Protein AF-0000000080208616 (afdb_homodimer)

Organism: Vibrio parahaemolyticus (NCBI:txid670)

pLDDT: mean 88.84, std 10.09, range [37.44, 98.56]

Nearest PDB structures (foldseek):
  7e1v-assembly1_G  TM=5.166E-01  e=1.573E+00  Mycolicibacterium smegmatis MC2 51
  7o3v-assembly1_I  TM=3.988E-01  e=5.580E+00  Escherichia coli
  7e1v-assembly1_G  TM=5.176E-01  e=1.316E+00  Mycolicibacterium smegmatis MC2 51
  7o3v-assembly1_I  TM=3.992E-01  e=5.115E+00  Escherichia coli

Solvent-accessible surface area (backbone atoms only — not comparable to full-atom values): 30603 Å² total; per-residue (Å²): 54,53,65,47,65,59,70,65,39,35,57,70,68,59,19,48,51,48,52,52,48,53,42,52,74,65,67,49,80,88,73,60,77,91,51,48,72,35,72,44,76,42,78,42,97,90,46,78,62,47,76,43,48,37,44,59,31,31,51,31,15,16,54,51,32,24,47,53,70,66,33,52,58,50,28,55,67,37,89,52,68,42,53,57,77,63,46,70,45,70,46,61,64,72,82,64,86,48,73,50,71,49,74,55,92,93,44,72,49,72,28,47,66,36,22,30,34,39,23,54,45,52,51,26,42,49,46,31,56,47,23,50,51,44,24,52,51,17,43,60,66,56,32,63,68,51,24,54,52,22,46,55,49,26,39,50,28,53,52,30,28,56,46,30,53,54,31,30,44,47,46,41,40,61,72,68,34,83,71,42,76,71,44,86,35,46,65,49,54,72,45,88,56,57,66,70,57,29,51,52,30,46,33,56,69,58,20,50,92,42,47,71,60,50,75,69,29,67,28,49,52,45,27,54,51,49,47,51,50,30,48,49,67,54,53,35,80,58,74,56,42,71,38,34,52,68,58,50,45,53,58,63,47,32,42,24,38,30,44,12,38,31,54,31,47,54,24,46,60,49,73,40,78,47,86,34,47,53,39,30,26,29,44,28,48,56,53,66,42,76,52,75,68,129,58,53,65,46,66,59,73,65,39,36,56,69,69,60,20,48,51,48,52,52,49,54,43,52,75,64,68,49,80,88,74,61,78,90,50,49,73,36,73,44,77,43,77,43,96,91,46,78,62,48,75,44,49,36,42,59,29,32,51,31,14,15,55,51,31,26,48,51,70,66,31,51,59,50,29,55,66,36,88,50,68,44,54,57,76,62,45,71,45,70,44,61,64,62,87,63,85,49,74,49,72,48,72,54,92,91,44,72,50,74,29,47,64,34,22,30,35,38,23,55,46,51,51,25,42,50,46,32,55,48,22,50,50,44,24,52,53,15,43,60,66,58,31,63,68,53,23,54,52,22,47,55,49,26,41,50,28,54,52,29,28,56,47,29,53,53,30,30,45,47,47,39,40,63,71,67,36,85,69,41,76,70,42,85,34,44,66,50,53,72,44,90,57,58,66,69,57,28,51,51,28,45,32,55,67,57,21,49,93,43,46,71,61,50,75,66,28,67,29,50,52,44,28,52,52,48,48,50,50,32,48,51,66,52,53,35,81,57,76,57,42,73,39,33,51,67,58,51,44,54,58,64,46,32,41,24,39,30,44,11,39,30,54,30,46,53,25,46,60,49,73,42,78,47,86,33,46,53,39,29,27,30,45,28,48,57,55,65,41,76,49,73,66,130

Sequence (588 aa):
MEADLHKIRVGKDKAEKYVLQVWRYLNLPKIQKKHLYREVKISQQQAEPVTIDLKSEIESVRKNGKAKTLQQMLDLNDRFLSSPISIAIMGDETGINLDLRAKYANYSESVKFPGGIESPEVSFADDITHYREEAYKAILANDFCGLTRAYRSYLQCAVSLVDCFLHKYTFHVNALVPNSSEYTNISTLNSQAPLEDRLDAWITTFAAHKQKEFKSSKYRSKFIELKGKRNEIVHPTYPMYSYSVKEMVKFLNYAPDAIGGLLAQLRSFAETTENIGFIQQMKSEPLIQLKKRAMEADLHKIRVGKDKAEKYVLQVWRYLNLPKIQKKHLYREVKISQQQAEPVTIDLKSEIESVRKNGKAKTLQQMLDLNDRFLSSPISIAIMGDETGINLDL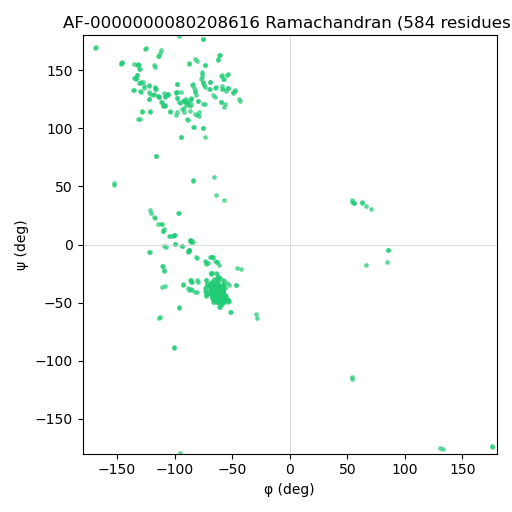RAKYANYSESVKFPGGIESPEVSFADDITHYREEAYKAILANDFCGLTRAYRSYLQCAVSLVDCFLHKYTFHVNALVPNSSEYTNISTLNSQAPLEDRLDAWITTFAAHKQKEFKSSKYRSKFIELKGKRNEIVHPTYPMYSYSVKEMVKFLNYAPDAIGGLLAQLRSFAETTENIGFIQQMKSEPLIQLKKRA

Secondary structure (DSSP, 8-state):
-EEEE-S--S-HHHHHHHHHHHHHHTTPPP--GGGTTSEEEEEETTEEEEEEEHHHHHHHHHHHSS-SHHHHHHHHT-TTTPPPPPEEE-S--SS---EEEEEETTEEEEEESSEEEE-HHHHHHHHHHHHHHHHHHHHHTT-HHHHHHHHHHHHHHHHHHHHHHHHHHHHHHHHHSTTGGGSTTHHHHTTT--HHHHHHHHHHHHHGGGHHHHHT-HHHHHHHHHHHHHHHHHS--SS-EEEEHHHHHHHHTTIIIIIIIHHHHHHHHTT-----HHHHHHHTPPPEEEE---/-EEEE-S--S-HHHHHHHHHHHHHHTTPPP--GGGTTSEEEEEETTEEEEEEEHHHHHHHHHHHSS-SHHHHHHHHT-TTTPPPPPEEE-S---S---EEEEEETTEEEEEESSEEEE-HHHHHHHHHHHHHHHHHHHHHTT-HHHHHHHHHHHHHHHHHHHHHHHHHHHHHHHHHSTTGGGSTTHHHHTTT--HHHHHHHHHHHHHGGGHHHHHT-HHHHHHHHHHHHHHHHHS--SSSEEEEHHHHHHHHTTIIIIIIIHHHHHHHHTT--S--HHHHHHHTPPPEEEE---

Foldseek 3Di:
DDKDWDQWLDDQVVLLVLLQVLCVLLVFDDDDPVCQQDWDWGDDPPDHTDIDGNNQQSVCCGRQLGGDPSQLSSLCPDLQRRWDDKDFDADDPPVDWDKDWDDDQPDIDIDTPRTIDGQLLQVLLVLLLVLLVQLLVCVVVVNPVSNVVSLLSNLVSLLVNLLSSLVSNLVSLVRPPDCSVPQPLSVVSPDPDDPVVNVLSLCCRQQVVCNVVLVVDPLCVLLVVSNVVNCCVVVPPDPDDDDDSVVSLVSSQSQLRNRLVSQLVSCVSSVHHSNRSSSSSSNSGTGMDDDDDD/DDKDWDQWLDDQVVLLVLLQVLCVLLVFPDDDPVCQQDWDWGDDPPDDTDIDGNNQQSVCCGRQLGGDPSQLSSLCPDLQRRWDDKDFDADDPPPDWDKDWDDDQPDIDIDTPRTIDGQLLQVLLVLLLVLLVQLLVCVVVVNPVSNVVSLLSNLVSLLVNLLSSLVSNLVSLVRPPDCSVVQPLSVVSPDPDPPVVNVLSLCCRQQVVCNVVLVVDPLCVLLVVSNVVNCCVVVPPDPDDDDDSVVSLVSSQSQLRNRLVSQLVSCVSSVHHSNRSSSSSSNSGTGMDDDDDD

Structure (mmCIF, N/CA/C/O backbone):
data_AF-0000000080208616-model_v1
#
loop_
_entity.id
_entity.type
_entity.pdbx_description
1 polymer 'Apea-like HEPN domain-containing protein'
#
loop_
_atom_site.group_PDB
_atom_site.id
_atom_site.type_symbol
_atom_site.label_atom_id
_atom_site.label_alt_id
_atom_site.label_comp_id
_atom_site.label_asym_id
_atom_site.label_entity_id
_atom_site.label_seq_id
_atom_site.pdbx_PDB_ins_code
_atom_site.Cartn_x
_atom_site.Cartn_y
_atom_site.Cartn_z
_atom_site.occupancy
_atom_site.B_iso_or_equiv
_atom_site.auth_seq_id
_atom_site.auth_comp_id
_atom_site.auth_asym_id
_atom_site.auth_atom_id
_atom_site.pdbx_PDB_model_num
ATOM 1 N N . MET A 1 1 ? -23.297 1.712 -8.836 1 79 1 MET A N 1
ATOM 2 C CA . MET A 1 1 ? -23.531 2.283 -7.512 1 79 1 MET A CA 1
ATOM 3 C C . MET A 1 1 ? -23.297 3.789 -7.52 1 79 1 MET A C 1
ATOM 5 O O . MET A 1 1 ? -22.375 4.273 -8.18 1 79 1 MET A O 1
ATOM 9 N N . GLU A 1 2 ? -24.234 4.52 -6.887 1 82.44 2 GLU A N 1
ATOM 10 C CA . GLU A 1 2 ? -24.062 5.969 -6.84 1 82.44 2 GLU A CA 1
ATOM 11 C C . GLU A 1 2 ? -23.328 6.402 -5.574 1 82.44 2 GLU A C 1
ATOM 13 O O . GLU A 1 2 ? -23.594 5.883 -4.488 1 82.44 2 GLU A O 1
ATOM 18 N N . ALA A 1 3 ? -22.312 7.055 -5.809 1 88.19 3 ALA A N 1
ATOM 19 C CA . ALA A 1 3 ? -21.547 7.629 -4.703 1 88.19 3 ALA A CA 1
ATOM 20 C C . ALA A 1 3 ? -21.266 9.109 -4.945 1 88.19 3 ALA A C 1
ATOM 22 O O . ALA A 1 3 ? -21.281 9.57 -6.09 1 88.19 3 ALA A O 1
ATOM 23 N N . ASP A 1 4 ? -21.156 9.797 -3.818 1 89.75 4 ASP A N 1
ATOM 24 C CA . ASP A 1 4 ? -20.828 11.219 -3.877 1 89.75 4 ASP A CA 1
ATOM 25 C C . ASP A 1 4 ? -19.609 11.531 -3.004 1 89.75 4 ASP A C 1
ATOM 27 O O . ASP A 1 4 ? -19.453 10.953 -1.923 1 89.75 4 ASP A O 1
ATOM 31 N N . LEU A 1 5 ? -18.766 12.281 -3.574 1 88.81 5 LEU A N 1
ATOM 32 C CA . LEU A 1 5 ? -17.594 12.805 -2.871 1 88.81 5 LEU A CA 1
ATOM 33 C C . LEU A 1 5 ? -17.5 14.32 -3.027 1 88.81 5 LEU A C 1
ATOM 35 O O . LEU A 1 5 ? -17.328 14.82 -4.137 1 88.81 5 LEU A O 1
ATOM 39 N N . HIS A 1 6 ? -17.656 14.969 -1.927 1 85.44 6 HIS A N 1
ATOM 40 C CA . HIS A 1 6 ? -17.656 16.422 -2.006 1 85.44 6 HIS A CA 1
ATOM 41 C C . HIS A 1 6 ? -16.297 16.953 -2.467 1 85.44 6 HIS A C 1
ATOM 43 O O . HIS A 1 6 ? -15.266 16.578 -1.924 1 85.44 6 HIS A O 1
ATOM 49 N N . LYS A 1 7 ? -16.406 17.844 -3.355 1 83.69 7 LYS A N 1
ATOM 50 C CA . LYS A 1 7 ? -15.18 18.422 -3.893 1 83.69 7 LYS A CA 1
ATOM 51 C C . LYS A 1 7 ? -14.609 19.484 -2.949 1 83.69 7 LYS A C 1
ATOM 53 O O . LYS A 1 7 ? -13.391 19.672 -2.871 1 83.69 7 LYS A O 1
ATOM 58 N N . ILE A 1 8 ? -15.516 20.188 -2.227 1 87 8 ILE A N 1
ATOM 59 C CA . ILE A 1 8 ? -15.109 21.203 -1.267 1 87 8 ILE A CA 1
ATOM 60 C C . ILE A 1 8 ? -15.039 20.594 0.132 1 87 8 ILE A C 1
ATOM 62 O O . ILE A 1 8 ? -16.031 20.094 0.648 1 87 8 ILE A O 1
ATOM 66 N N . ARG A 1 9 ? -13.844 20.719 0.672 1 92 9 ARG A N 1
ATOM 67 C CA . ARG A 1 9 ? -13.578 20.109 1.966 1 92 9 ARG A CA 1
ATOM 68 C C . ARG A 1 9 ? -14.008 21.016 3.109 1 92 9 ARG A C 1
ATOM 70 O O . ARG A 1 9 ? -14.484 20.547 4.141 1 92 9 ARG A O 1
ATOM 77 N N . VAL A 1 10 ? -13.727 22.297 2.838 1 93.69 10 VAL A N 1
ATOM 78 C CA . VAL A 1 10 ? -13.906 23.266 3.922 1 93.69 10 VAL A CA 1
ATOM 79 C C . VAL A 1 10 ? -14.75 24.438 3.438 1 93.69 10 VAL A C 1
ATOM 81 O O . VAL A 1 10 ? -14.5 24.984 2.361 1 93.69 10 VAL A O 1
ATOM 84 N N . GLY A 1 11 ? -15.711 24.781 4.172 1 93.56 11 GLY A N 1
ATOM 85 C CA . GLY A 1 11 ? -16.516 25.938 3.84 1 93.56 11 GLY A CA 1
ATOM 86 C C . GLY A 1 11 ? -15.734 27.234 3.793 1 93.56 11 GLY A C 1
ATOM 87 O O . GLY A 1 11 ? -14.656 27.328 4.383 1 93.56 11 GLY A O 1
ATOM 88 N N . LYS A 1 12 ? -16.281 28.234 3.199 1 93.81 12 LYS A N 1
ATOM 89 C CA . LYS A 1 12 ? -15.594 29.5 2.947 1 93.81 12 LYS A CA 1
ATOM 90 C C . LYS A 1 12 ? -15.219 30.188 4.258 1 93.81 12 LYS A C 1
ATOM 92 O O . LYS A 1 12 ? -14.07 30.578 4.453 1 93.81 12 LYS A O 1
ATOM 97 N N . ASP A 1 13 ? -16.078 30.344 5.184 1 93.44 13 ASP A N 1
ATOM 98 C CA . ASP A 1 13 ? -15.844 31.047 6.445 1 93.44 13 ASP A CA 1
ATOM 99 C C . ASP A 1 13 ? -14.758 30.359 7.262 1 93.44 13 ASP A C 1
ATOM 101 O O . ASP A 1 13 ? -13.875 31.031 7.809 1 93.44 13 ASP A O 1
ATOM 105 N N . LYS A 1 14 ? -14.828 29.109 7.281 1 94.19 14 LYS A N 1
ATOM 106 C CA . LYS A 1 14 ? -13.836 28.359 8.031 1 94.19 14 LYS A CA 1
ATOM 107 C C . LYS A 1 14 ? -12.461 28.453 7.379 1 94.19 14 LYS A C 1
ATOM 109 O O . LYS A 1 14 ? -11.438 28.5 8.07 1 94.19 14 LYS A O 1
ATOM 114 N N . ALA A 1 15 ? -12.484 28.422 6.07 1 95.88 15 ALA A N 1
ATOM 115 C CA . ALA A 1 15 ? -11.234 28.547 5.34 1 95.88 15 ALA A CA 1
ATOM 116 C C . ALA A 1 15 ? -10.594 29.922 5.602 1 95.88 15 ALA A C 1
ATOM 118 O O . ALA A 1 15 ? -9.375 30.016 5.793 1 95.88 15 ALA A O 1
ATOM 119 N N . GLU A 1 16 ? -11.43 30.938 5.617 1 94.75 16 GLU A N 1
ATOM 120 C CA . GLU A 1 16 ? -10.938 32.281 5.914 1 94.75 16 GLU A CA 1
ATOM 121 C C . GLU A 1 16 ? -10.359 32.344 7.324 1 94.75 16 GLU A C 1
ATOM 123 O O . GLU A 1 16 ? -9.289 32.906 7.531 1 94.75 16 GLU A O 1
ATOM 128 N N . LYS A 1 17 ? -11.047 31.812 8.219 1 92.94 17 LYS A N 1
ATOM 129 C CA . LYS A 1 17 ? -10.594 31.797 9.602 1 92.94 17 LYS A CA 1
ATOM 130 C C . LYS A 1 17 ? -9.258 31.062 9.734 1 92.94 17 LYS A C 1
ATOM 132 O O . LYS A 1 17 ? -8.383 31.484 10.484 1 92.94 17 LYS A O 1
ATOM 137 N N . TYR A 1 18 ? -9.195 29.969 9.031 1 94.44 18 TYR A N 1
ATOM 138 C CA . TYR A 1 18 ? -7.969 29.188 9.07 1 94.44 18 TYR A CA 1
ATOM 139 C C . TYR A 1 18 ? -6.789 30.016 8.555 1 94.44 18 TYR A C 1
ATOM 141 O O . TYR A 1 18 ? -5.727 30.047 9.18 1 94.44 18 TYR A O 1
ATOM 149 N N . VAL A 1 19 ? -6.934 30.641 7.453 1 94.81 19 VAL A N 1
ATOM 150 C CA . VAL A 1 19 ? -5.863 31.422 6.844 1 94.81 19 VAL A CA 1
ATOM 151 C C . VAL A 1 19 ? -5.453 32.562 7.777 1 94.81 19 VAL A C 1
ATOM 153 O O . VAL A 1 19 ? -4.262 32.812 7.957 1 94.81 19 VAL A O 1
ATOM 156 N N . LEU A 1 20 ? -6.418 33.156 8.414 1 92.69 20 LEU A N 1
ATOM 157 C CA . LEU A 1 20 ? -6.133 34.25 9.352 1 92.69 20 LEU A CA 1
ATOM 158 C C . LEU A 1 20 ? -5.387 33.719 10.578 1 92.69 20 LEU A C 1
ATOM 160 O O . LEU A 1 20 ? -4.504 34.406 11.102 1 92.69 20 LEU A O 1
ATOM 164 N N . GLN A 1 21 ? -5.754 32.562 10.984 1 92 21 GLN A N 1
ATOM 165 C CA . GLN A 1 21 ? -5.078 31.969 12.125 1 92 21 GLN A CA 1
ATOM 166 C C . GLN A 1 21 ? -3.617 31.672 11.797 1 92 21 GLN A C 1
ATOM 168 O O . GLN A 1 21 ? -2.729 31.953 12.609 1 92 21 GLN A O 1
ATOM 173 N N . VAL A 1 22 ? -3.439 31.062 10.625 1 93.44 22 VAL A N 1
ATOM 174 C CA . VAL A 1 22 ? -2.076 30.75 10.203 1 93.44 22 VAL A CA 1
ATOM 175 C C . VAL A 1 22 ? -1.273 32.062 10.078 1 93.44 22 VAL A C 1
ATOM 177 O O . VAL A 1 22 ? -0.116 32.125 10.492 1 93.44 22 VAL A O 1
ATOM 180 N N . TRP A 1 23 ? -1.911 33.031 9.555 1 92.31 23 TRP A N 1
ATOM 181 C CA . TRP A 1 23 ? -1.299 34.344 9.414 1 92.31 23 TRP A CA 1
ATOM 182 C C . TRP A 1 23 ? -0.839 34.875 10.766 1 92.31 23 TRP A C 1
ATOM 184 O O . TRP A 1 23 ? 0.268 35.406 10.883 1 92.31 23 TRP A O 1
ATOM 194 N N . ARG A 1 24 ? -1.606 34.75 11.742 1 90.81 24 ARG A N 1
ATOM 195 C CA . ARG A 1 24 ? -1.305 35.219 13.086 1 90.81 24 ARG A CA 1
ATOM 196 C C . ARG A 1 24 ? -0.182 34.375 13.711 1 90.81 24 ARG A C 1
ATOM 198 O O . ARG A 1 24 ? 0.702 34.938 14.375 1 90.81 24 ARG A O 1
ATOM 205 N N . TYR A 1 25 ? -0.277 33.094 13.492 1 90.5 25 TYR A N 1
ATOM 206 C CA . TYR A 1 25 ? 0.74 32.219 14.055 1 90.5 25 TYR A CA 1
ATOM 207 C C . TYR A 1 25 ? 2.117 32.531 13.492 1 90.5 25 TYR A C 1
ATOM 209 O O . TYR A 1 25 ? 3.133 32.312 14.156 1 90.5 25 TYR A O 1
ATOM 217 N N . LEU A 1 26 ? 2.146 33.062 12.266 1 91.75 26 LEU A N 1
ATOM 218 C CA . LEU A 1 26 ? 3.404 33.438 11.617 1 91.75 26 LEU A CA 1
ATOM 219 C C . LEU A 1 26 ? 3.855 34.812 12.031 1 91.75 26 LEU A C 1
ATOM 221 O O . LEU A 1 26 ? 4.887 35.312 11.562 1 91.75 26 LEU A O 1
ATOM 225 N N . ASN A 1 27 ? 3.102 35.438 12.93 1 90.38 27 ASN A N 1
ATOM 226 C CA . ASN A 1 27 ? 3.385 36.781 13.438 1 90.38 27 ASN A CA 1
ATOM 227 C C . ASN A 1 27 ? 3.535 37.781 12.305 1 90.38 27 ASN A C 1
ATOM 229 O O . ASN A 1 27 ? 4.461 38.594 12.312 1 90.38 27 ASN A O 1
ATOM 233 N N . LEU A 1 28 ? 2.695 37.594 11.305 1 89.31 28 LEU A N 1
ATOM 234 C CA . LEU A 1 28 ? 2.695 38.562 10.188 1 89.31 28 LEU A CA 1
ATOM 235 C C . LEU A 1 28 ? 1.868 39.781 10.523 1 89.31 28 LEU A C 1
ATOM 237 O O . LEU A 1 28 ? 1.061 39.75 11.461 1 89.31 28 LEU A O 1
ATOM 241 N N . PRO A 1 29 ? 2.127 40.844 9.82 1 86.88 29 PRO A N 1
ATOM 242 C CA . PRO A 1 29 ? 1.381 42.094 10.117 1 86.88 29 PRO A CA 1
ATOM 243 C C . PRO A 1 29 ? -0.13 41.906 10 1 86.88 29 PRO A C 1
ATOM 245 O O . PRO A 1 29 ? -0.604 41.188 9.102 1 86.88 29 PRO A O 1
ATOM 248 N N . LYS A 1 30 ? -0.802 42.531 10.867 1 85.75 30 LYS A N 1
ATOM 249 C CA . LYS A 1 30 ? -2.254 42.406 10.922 1 85.75 30 LYS A CA 1
ATOM 250 C C . LYS A 1 30 ? -2.891 42.75 9.586 1 85.75 30 LYS A C 1
ATOM 252 O O . LYS A 1 30 ? -2.494 43.75 8.953 1 85.75 30 LYS A O 1
ATOM 257 N N . ILE A 1 31 ? -3.766 41.844 9.211 1 83.12 31 ILE A N 1
ATOM 258 C CA . ILE A 1 31 ? -4.465 42.094 7.953 1 83.12 31 ILE A CA 1
ATOM 259 C C . ILE A 1 31 ? -5.961 42.25 8.219 1 83.12 31 ILE A C 1
ATOM 261 O O . ILE A 1 31 ? -6.531 41.531 9.031 1 83.12 31 ILE A O 1
ATOM 265 N N . GLN A 1 32 ? -6.578 43.281 7.594 1 78.5 32 GLN A N 1
ATOM 266 C CA . GLN A 1 32 ? -8.023 43.5 7.684 1 78.5 32 GLN A CA 1
ATOM 267 C C . GLN A 1 32 ? -8.766 42.5 6.781 1 78.5 32 GLN A C 1
ATOM 269 O O . GLN A 1 32 ? -8.242 42.094 5.738 1 78.5 32 GLN A O 1
ATOM 274 N N . LYS A 1 33 ? -9.891 42.125 7.211 1 79.19 33 LYS A N 1
ATOM 275 C CA . LYS A 1 33 ? -10.727 41.188 6.496 1 79.19 33 LYS A CA 1
ATOM 276 C C . LYS A 1 33 ? -10.953 41.625 5.055 1 79.19 33 LYS A C 1
ATOM 278 O O . LYS A 1 33 ? -11.07 40.781 4.156 1 79.19 33 LYS A O 1
ATOM 283 N N . LYS A 1 34 ? -11.039 42.906 4.863 1 78.75 34 LYS A N 1
ATOM 284 C CA . LYS A 1 34 ? -11.312 43.469 3.537 1 78.75 34 LYS A CA 1
ATOM 285 C C . LYS A 1 34 ? -10.188 43.125 2.564 1 78.75 34 LYS A C 1
ATOM 287 O O . LYS A 1 34 ? -10.375 43.156 1.347 1 78.75 34 LYS A O 1
ATOM 292 N N . HIS A 1 35 ? -9.07 42.688 3.107 1 79.75 35 HIS A N 1
ATOM 293 C CA . HIS A 1 35 ? -7.922 42.438 2.25 1 79.75 35 HIS A CA 1
ATOM 294 C C . HIS A 1 35 ? -7.711 40.938 2.045 1 79.75 35 HIS A C 1
ATOM 296 O O . HIS A 1 35 ? -6.727 40.531 1.429 1 79.75 35 HIS A O 1
ATOM 302 N N . LEU A 1 36 ? -8.578 40.125 2.486 1 87.19 36 LEU A N 1
ATOM 303 C CA . LEU A 1 36 ? -8.438 38.688 2.438 1 87.19 36 LEU A CA 1
ATOM 304 C C . LEU A 1 36 ? -8.469 38.188 0.997 1 87.19 36 LEU A C 1
ATOM 306 O O . LEU A 1 36 ? -8.031 37.062 0.715 1 87.19 36 LEU A O 1
ATOM 310 N N . TYR A 1 37 ? -8.789 38.938 0.089 1 87.19 37 TYR A N 1
ATOM 311 C CA . TYR A 1 37 ? -8.875 38.469 -1.282 1 87.19 37 TYR A CA 1
ATOM 312 C C . TYR A 1 37 ? -7.934 39.219 -2.199 1 87.19 37 TYR A C 1
ATOM 314 O O . TYR A 1 37 ? -8.211 39.406 -3.389 1 87.19 37 TYR A O 1
ATOM 322 N N . ARG A 1 38 ? -6.875 39.688 -1.544 1 87 38 ARG A N 1
ATOM 323 C CA . ARG A 1 38 ? -5.859 40.406 -2.303 1 87 38 ARG A CA 1
ATOM 324 C C . ARG A 1 38 ? -4.48 39.781 -2.105 1 87 38 ARG A C 1
ATOM 326 O O . ARG A 1 38 ? -4.32 38.875 -1.303 1 87 38 ARG A O 1
ATOM 333 N N . GLU A 1 39 ? -3.605 40.219 -2.904 1 90 39 GLU A N 1
ATOM 334 C CA . GLU A 1 39 ? -2.197 39.875 -2.711 1 90 39 GLU A CA 1
ATOM 335 C C . GLU A 1 39 ? -1.549 40.781 -1.673 1 90 39 GLU A C 1
ATOM 337 O O . GLU A 1 39 ? -1.816 41.969 -1.642 1 90 39 GLU A O 1
ATOM 342 N N . VAL A 1 40 ? -0.857 40.188 -0.766 1 87.12 40 VAL A N 1
ATOM 343 C CA . VAL A 1 40 ? -0.167 40.938 0.28 1 87.12 40 VAL A CA 1
ATOM 344 C C . VAL A 1 40 ? 1.336 40.688 0.19 1 87.12 40 VAL A C 1
ATOM 346 O O . VAL A 1 40 ? 1.772 39.531 0.081 1 87.12 40 VAL A O 1
ATOM 349 N N . LYS A 1 41 ? 2.121 41.688 0.158 1 84.94 41 LYS A N 1
ATOM 350 C CA . LYS A 1 41 ? 3.576 41.594 0.158 1 84.94 41 LYS A CA 1
ATOM 351 C C . LYS A 1 41 ? 4.129 41.562 1.581 1 84.94 41 LYS A C 1
ATOM 353 O O . LYS A 1 41 ? 3.768 42.406 2.396 1 84.94 41 LYS A O 1
ATOM 358 N N . ILE A 1 42 ? 4.809 40.531 1.891 1 82 42 ILE A N 1
ATOM 359 C CA . ILE A 1 42 ? 5.434 40.375 3.203 1 82 42 ILE A CA 1
ATOM 360 C C . ILE A 1 42 ? 6.938 40.625 3.086 1 82 42 ILE A C 1
ATOM 362 O O . ILE A 1 42 ? 7.602 40 2.25 1 82 42 ILE A O 1
ATOM 366 N N . SER A 1 43 ? 7.426 41.688 3.736 1 74.5 43 SER A N 1
ATOM 367 C CA . SER A 1 43 ? 8.852 41.969 3.758 1 74.5 43 SER A CA 1
ATOM 368 C C . SER A 1 43 ? 9.586 41.094 4.758 1 74.5 43 SER A C 1
ATOM 370 O O . SER A 1 43 ? 9.094 40.875 5.867 1 74.5 43 SER A O 1
ATOM 372 N N . GLN A 1 44 ? 10.43 40.25 4.191 1 66.5 44 GLN A N 1
ATOM 373 C CA . GLN A 1 44 ? 11.32 39.5 5.082 1 66.5 44 GLN A CA 1
ATOM 374 C C . GLN A 1 44 ? 12.625 40.281 5.309 1 66.5 44 GLN A C 1
ATOM 376 O O . GLN A 1 44 ? 13.055 41.031 4.449 1 66.5 44 GLN A O 1
ATOM 381 N N . GLN A 1 45 ? 13.062 40.594 6.637 1 61.28 45 GLN A N 1
ATOM 382 C CA . GLN A 1 45 ? 14.227 41.406 6.941 1 61.28 45 GLN A CA 1
ATOM 383 C C . GLN A 1 45 ? 15.289 41.281 5.852 1 61.28 45 GLN A C 1
ATOM 385 O O . GLN A 1 45 ? 15.852 42.281 5.406 1 61.28 45 GLN A O 1
ATOM 390 N N . GLN A 1 46 ? 15.836 40.125 5.547 1 58.78 46 GLN A N 1
ATOM 391 C CA . GLN A 1 46 ? 17.016 40 4.699 1 58.78 46 GLN A CA 1
ATOM 392 C C . GLN A 1 46 ? 16.688 39.281 3.4 1 58.78 46 GLN A C 1
ATOM 394 O O . GLN A 1 46 ? 17.578 38.75 2.727 1 58.78 46 GLN A O 1
ATOM 399 N N . ALA A 1 47 ? 15.484 39.25 3.158 1 63.41 47 ALA A N 1
ATOM 400 C CA . ALA A 1 47 ? 15.195 38.531 1.923 1 63.41 47 ALA A CA 1
ATOM 401 C C . ALA A 1 47 ? 14.172 39.281 1.071 1 63.41 47 ALA A C 1
ATOM 403 O O . ALA A 1 47 ? 13.57 40.25 1.53 1 63.41 47 ALA A O 1
ATOM 404 N N . GLU A 1 48 ? 14.172 39.062 -0.204 1 71.81 48 GLU A N 1
ATOM 405 C CA . GLU A 1 48 ? 13.18 39.594 -1.138 1 71.81 48 GLU A CA 1
ATOM 406 C C . GLU A 1 48 ? 11.766 39.375 -0.616 1 71.81 48 GLU A C 1
ATOM 408 O O . GLU A 1 48 ? 11.469 38.344 0.003 1 71.81 48 GLU A O 1
ATOM 413 N N . PRO A 1 49 ? 11.031 40.375 -0.687 1 80.25 49 PRO A N 1
ATOM 414 C CA . PRO A 1 49 ? 9.641 40.281 -0.239 1 80.25 49 PRO A CA 1
ATOM 415 C C . PRO A 1 49 ? 8.891 39.125 -0.912 1 80.25 49 PRO A C 1
ATOM 417 O O . PRO A 1 49 ? 9.117 38.844 -2.092 1 80.25 49 PRO A O 1
ATOM 420 N N . VAL A 1 50 ? 8.172 38.406 -0.117 1 83.69 50 VAL A N 1
ATOM 421 C CA . VAL A 1 50 ? 7.34 37.312 -0.627 1 83.69 50 VAL A CA 1
ATOM 422 C C . VAL A 1 50 ? 5.902 37.781 -0.792 1 83.69 50 VAL A C 1
ATOM 424 O O . VAL A 1 50 ? 5.355 38.438 0.096 1 83.69 50 VAL A O 1
ATOM 427 N N . THR A 1 51 ? 5.383 37.594 -1.98 1 89.5 51 THR A N 1
ATOM 428 C CA . THR A 1 51 ? 3.994 37.938 -2.236 1 89.5 51 THR A CA 1
ATOM 429 C C . THR A 1 51 ? 3.072 36.75 -1.962 1 89.5 51 THR A C 1
ATOM 431 O O . THR A 1 51 ? 3.262 35.656 -2.52 1 89.5 51 THR A O 1
ATOM 434 N N . ILE A 1 52 ? 2.133 37 -1.075 1 91.62 52 ILE A N 1
ATOM 435 C CA . ILE A 1 52 ? 1.175 35.938 -0.733 1 91.62 52 ILE A CA 1
ATOM 436 C C . ILE A 1 52 ? -0.197 36.312 -1.302 1 91.62 52 ILE A C 1
ATOM 438 O O . ILE A 1 52 ? -0.74 37.375 -1.014 1 91.62 52 ILE A O 1
ATOM 442 N N . ASP A 1 53 ? -0.743 35.5 -2.186 1 93.75 53 ASP A N 1
ATOM 443 C CA . ASP A 1 53 ? -2.107 35.625 -2.688 1 93.75 53 ASP A CA 1
ATOM 444 C C . ASP A 1 53 ? -3.109 34.969 -1.733 1 93.75 53 ASP A C 1
ATOM 446 O O . ASP A 1 53 ? -3.357 33.781 -1.812 1 93.75 53 ASP A O 1
ATOM 450 N N . LEU A 1 54 ? -3.758 35.781 -0.96 1 94 54 LEU A N 1
ATOM 451 C CA . LEU A 1 54 ? -4.625 35.281 0.097 1 94 54 LEU A CA 1
ATOM 452 C C . LEU A 1 54 ? -5.844 34.594 -0.492 1 94 54 LEU A C 1
ATOM 454 O O . LEU A 1 54 ? -6.348 33.625 0.084 1 94 54 LEU A O 1
ATOM 458 N N . LYS A 1 55 ? -6.324 35.031 -1.6 1 94.56 55 LYS A N 1
ATOM 459 C CA . LYS A 1 55 ? -7.426 34.344 -2.275 1 94.56 55 LYS A CA 1
ATOM 460 C C . LYS A 1 55 ? -7.051 32.906 -2.625 1 94.56 55 LYS A C 1
ATOM 462 O O . LYS A 1 55 ? -7.836 31.984 -2.396 1 94.56 55 LYS A O 1
ATOM 467 N N . SER A 1 56 ? -5.895 32.781 -3.143 1 95.62 56 SER A N 1
ATOM 468 C CA . SER A 1 56 ? -5.41 31.453 -3.508 1 95.62 56 SER A CA 1
ATOM 469 C C . SER A 1 56 ? -5.223 30.578 -2.275 1 95.62 56 SER A C 1
ATOM 471 O O . SER A 1 56 ? -5.449 29.375 -2.33 1 95.62 56 SER A O 1
ATOM 473 N N . GLU A 1 57 ? -4.762 31.219 -1.229 1 96.69 57 GLU A N 1
ATOM 474 C CA . GLU A 1 57 ? -4.602 30.484 0.026 1 96.69 57 GLU A CA 1
ATOM 475 C C . GLU A 1 57 ? -5.945 29.969 0.531 1 96.69 57 GLU A C 1
ATOM 477 O O . GLU A 1 57 ? -6.051 28.797 0.922 1 96.69 57 GLU A O 1
ATOM 482 N N . ILE A 1 58 ? -6.91 30.766 0.495 1 96.19 58 ILE A N 1
ATOM 483 C CA . ILE A 1 58 ? -8.242 30.391 0.972 1 96.19 58 ILE A CA 1
ATOM 484 C C . ILE A 1 58 ? -8.812 29.297 0.089 1 96.19 58 ILE A C 1
ATOM 486 O O . ILE A 1 58 ? -9.391 28.328 0.592 1 96.19 58 ILE A O 1
ATOM 490 N N . GLU A 1 59 ? -8.672 29.406 -1.189 1 96.19 59 GLU A N 1
ATOM 491 C CA . GLU A 1 59 ? -9.172 28.391 -2.113 1 96.19 59 GLU A CA 1
ATOM 492 C C . GLU A 1 59 ? -8.461 27.062 -1.896 1 96.19 59 GLU A C 1
ATOM 494 O O . GLU A 1 59 ? -9.086 26 -2.006 1 96.19 59 GLU A O 1
ATOM 499 N N . SER A 1 60 ? -7.203 27.156 -1.579 1 96.44 60 SER A N 1
ATOM 500 C CA . SER A 1 60 ? -6.461 25.938 -1.296 1 96.44 60 SER A CA 1
ATOM 501 C C . SER A 1 60 ? -6.992 25.25 -0.047 1 96.44 60 SER A C 1
ATOM 503 O O . SER A 1 60 ? -7.129 24.016 -0.02 1 96.44 60 SER A O 1
ATOM 505 N N . VAL A 1 61 ? -7.266 26.047 0.929 1 97 61 VAL A N 1
ATOM 506 C CA . VAL A 1 61 ? -7.828 25.484 2.148 1 97 61 VAL A CA 1
ATOM 507 C C . VAL A 1 61 ? -9.172 24.812 1.839 1 97 61 VAL A C 1
ATOM 509 O O . VAL A 1 61 ? -9.453 23.719 2.318 1 97 61 VAL A O 1
ATOM 512 N N . ARG A 1 62 ? -9.945 25.422 1.069 1 96.75 62 ARG A N 1
ATOM 513 C CA . ARG A 1 62 ? -11.266 24.875 0.75 1 96.75 62 ARG A CA 1
ATOM 514 C C . ARG A 1 62 ? -11.156 23.562 -0.015 1 96.75 62 ARG A C 1
ATOM 516 O O . ARG A 1 62 ? -11.938 22.641 0.221 1 96.75 62 ARG A O 1
ATOM 523 N N . LYS A 1 63 ? -10.188 23.484 -0.812 1 95.44 63 LYS A N 1
ATOM 524 C CA . LYS A 1 63 ? -10.07 22.328 -1.704 1 95.44 63 LYS A CA 1
ATOM 525 C C . LYS A 1 63 ? -9.219 21.234 -1.072 1 95.44 63 LYS A C 1
ATOM 527 O O . LYS A 1 63 ? -9.484 20.047 -1.277 1 95.44 63 LYS A O 1
ATOM 532 N N . ASN A 1 64 ? -8.18 21.641 -0.293 1 94.44 64 ASN A N 1
ATOM 533 C CA . ASN A 1 64 ? -7.188 20.656 0.136 1 94.44 64 ASN A CA 1
ATOM 534 C C . ASN A 1 64 ? -7.102 20.578 1.657 1 94.44 64 ASN A C 1
ATOM 536 O O . ASN A 1 64 ? -6.387 19.734 2.199 1 94.44 64 ASN A O 1
ATOM 540 N N . GLY A 1 65 ? -7.801 21.469 2.359 1 95.06 65 GLY A N 1
ATOM 541 C CA . GLY A 1 65 ? -7.82 21.469 3.812 1 95.06 65 GLY A CA 1
ATOM 542 C C . GLY A 1 65 ? -6.668 22.234 4.43 1 95.06 65 GLY A C 1
ATOM 543 O O . GLY A 1 65 ? -6.617 22.422 5.648 1 95.06 65 GLY A O 1
ATOM 544 N N . LYS A 1 66 ? -5.805 22.688 3.562 1 95.12 66 LYS A N 1
ATOM 545 C CA . LYS A 1 66 ? -4.648 23.438 4.047 1 95.12 66 LYS A CA 1
ATOM 546 C C . LYS A 1 66 ? -4.258 24.531 3.066 1 95.12 66 LYS A C 1
ATOM 548 O O . LYS A 1 66 ? -4.535 24.438 1.869 1 95.12 66 LYS A O 1
ATOM 553 N N . ALA A 1 67 ? -3.6 25.5 3.607 1 95.44 67 ALA A N 1
ATOM 554 C CA . ALA A 1 67 ? -3.096 26.578 2.764 1 95.44 67 ALA A CA 1
ATOM 555 C C . ALA A 1 67 ? -1.876 26.141 1.965 1 95.44 67 ALA A C 1
ATOM 557 O O . ALA A 1 67 ? -1.513 24.953 1.986 1 95.44 67 ALA A O 1
ATOM 558 N N . LYS A 1 68 ? -1.376 26.984 1.135 1 93.25 68 LYS A N 1
ATOM 559 C CA . LYS A 1 68 ? -0.222 26.672 0.297 1 93.25 68 LYS A CA 1
ATOM 560 C C . LYS A 1 68 ? 1.06 27.266 0.884 1 93.25 68 LYS A C 1
ATOM 562 O O . LYS A 1 68 ? 1.675 26.656 1.767 1 93.25 68 LYS A O 1
ATOM 567 N N . THR A 1 69 ? 1.346 28.469 0.511 1 91.25 69 THR A N 1
ATOM 568 C CA . THR A 1 69 ? 2.586 29.125 0.901 1 91.25 69 THR A CA 1
ATOM 569 C C . THR A 1 69 ? 2.609 29.391 2.404 1 91.25 69 THR A C 1
ATOM 571 O O . THR A 1 69 ? 3.607 29.125 3.072 1 91.25 69 THR A O 1
ATOM 574 N N . LEU A 1 70 ? 1.553 29.875 2.916 1 93.12 70 LEU A N 1
ATOM 575 C CA . LEU A 1 70 ? 1.451 30.172 4.34 1 93.12 70 LEU A CA 1
ATOM 576 C C . LEU A 1 70 ? 1.651 28.906 5.168 1 93.12 70 LEU A C 1
ATOM 578 O O . LEU A 1 70 ? 2.322 28.922 6.203 1 93.12 70 LEU A O 1
ATOM 582 N N . GLN A 1 71 ? 1.047 27.844 4.676 1 93.94 71 GLN A N 1
ATOM 583 C CA . GLN A 1 71 ? 1.153 26.578 5.391 1 93.94 71 GLN A CA 1
ATOM 584 C C . GLN A 1 71 ? 2.6 26.078 5.434 1 93.94 71 GLN A C 1
ATOM 586 O O . GLN A 1 71 ? 3.059 25.578 6.461 1 93.94 71 GLN A O 1
ATOM 591 N N . GLN A 1 72 ? 3.211 26.188 4.309 1 90.56 72 GLN A N 1
ATOM 592 C CA . GLN A 1 72 ? 4.609 25.766 4.242 1 90.56 72 GLN A CA 1
ATOM 593 C C . GLN A 1 72 ? 5.457 26.547 5.246 1 90.56 72 GLN A C 1
ATOM 595 O O . GLN A 1 72 ? 6.312 25.984 5.922 1 90.56 72 GLN A O 1
ATOM 600 N N . MET A 1 73 ? 5.266 27.844 5.316 1 89.62 73 MET A N 1
ATOM 601 C CA . MET A 1 73 ? 5.996 28.688 6.254 1 89.62 73 MET A CA 1
ATOM 602 C C . MET A 1 73 ? 5.734 28.266 7.695 1 89.62 73 MET A C 1
ATOM 604 O O . MET A 1 73 ? 6.656 28.219 8.508 1 89.62 73 MET A O 1
ATOM 608 N N . LEU A 1 74 ? 4.5 28 7.914 1 92.94 74 LEU A N 1
ATOM 609 C CA . LEU A 1 74 ? 4.133 27.594 9.266 1 92.94 74 LEU A CA 1
ATOM 610 C C . LEU A 1 74 ? 4.754 26.25 9.625 1 92.94 74 LEU A C 1
ATOM 612 O O . LEU A 1 74 ? 5.301 26.078 10.719 1 92.94 74 LEU A O 1
ATOM 616 N N . ASP A 1 75 ? 4.625 25.297 8.734 1 92.88 75 ASP A N 1
ATOM 617 C CA . ASP A 1 75 ? 5.145 23.953 8.977 1 92.88 75 ASP A CA 1
ATOM 618 C C . ASP A 1 75 ? 6.652 23.984 9.195 1 92.88 75 ASP A C 1
ATOM 620 O O . ASP A 1 75 ? 7.18 23.219 10.008 1 92.88 75 ASP A O 1
ATOM 624 N N . LEU A 1 76 ? 7.309 24.781 8.5 1 88.5 76 LEU A N 1
ATOM 625 C CA . LEU A 1 76 ? 8.758 24.875 8.617 1 88.5 76 LEU A CA 1
ATOM 626 C C . LEU A 1 76 ? 9.164 25.344 10.008 1 88.5 76 LEU A C 1
ATOM 628 O O . LEU A 1 76 ? 10.266 25.062 10.469 1 88.5 76 LEU A O 1
ATOM 632 N N . ASN A 1 77 ? 8.289 26.031 10.648 1 88.5 77 ASN A N 1
ATOM 633 C CA . ASN A 1 77 ? 8.594 26.609 11.953 1 88.5 77 ASN A CA 1
ATOM 634 C C . ASN A 1 77 ? 8.281 25.641 13.086 1 88.5 77 ASN A C 1
ATOM 636 O O . ASN A 1 77 ? 8.602 25.906 14.242 1 88.5 77 ASN A O 1
ATOM 640 N N . ASP A 1 78 ? 7.711 24.547 12.727 1 90.31 78 ASP A N 1
ATOM 641 C CA . ASP A 1 78 ? 7.348 23.609 13.789 1 90.31 78 ASP A CA 1
ATOM 642 C C . ASP A 1 78 ? 8.578 22.891 14.336 1 90.31 78 ASP A C 1
ATOM 644 O O . ASP A 1 78 ? 9.43 22.438 13.562 1 90.31 78 ASP A O 1
ATOM 648 N N . ARG A 1 79 ? 8.609 22.781 15.531 1 84.81 79 ARG A N 1
ATOM 649 C CA . ARG A 1 79 ? 9.781 22.234 16.203 1 84.81 79 ARG A CA 1
ATOM 650 C C . ARG A 1 79 ? 9.945 20.75 15.891 1 84.81 79 ARG A C 1
ATOM 652 O O . ARG A 1 79 ? 11.062 20.25 15.828 1 84.81 79 ARG A O 1
ATOM 659 N N . PHE A 1 80 ? 8.852 20 15.695 1 85.75 80 PHE A N 1
ATOM 660 C CA . PHE A 1 80 ? 8.922 18.547 15.578 1 85.75 80 PHE A CA 1
ATOM 661 C C . PHE A 1 80 ? 8.609 18.094 14.156 1 85.75 80 PHE A C 1
ATOM 663 O O . PHE A 1 80 ? 9.172 17.109 13.672 1 85.75 80 PHE A O 1
ATOM 670 N N . LEU A 1 81 ? 7.727 18.75 13.539 1 88.69 81 LEU A N 1
ATOM 671 C CA . LEU A 1 81 ? 7.176 18.234 12.297 1 88.69 81 LEU A CA 1
ATOM 672 C C . LEU A 1 81 ? 7.609 19.078 11.109 1 88.69 81 LEU A C 1
ATOM 674 O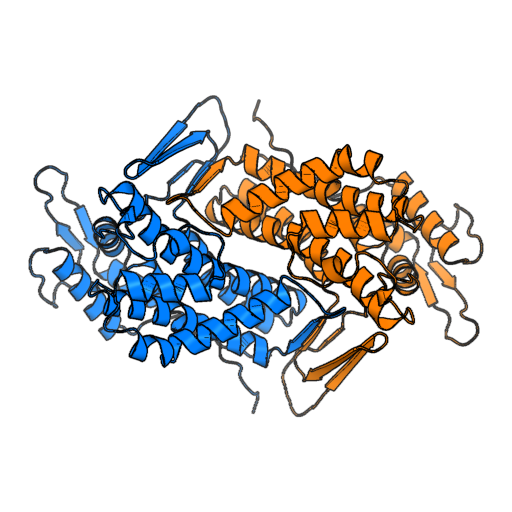 O . LEU A 1 81 ? 6.992 19.031 10.039 1 88.69 81 LEU A O 1
ATOM 678 N N . SER A 1 82 ? 8.641 19.844 11.328 1 81.88 82 SER A N 1
ATOM 679 C CA . SER A 1 82 ? 9.172 20.578 10.195 1 81.88 82 SER A CA 1
ATOM 680 C C . SER A 1 82 ? 9.562 19.641 9.055 1 81.88 82 SER A C 1
ATOM 682 O O . SER A 1 82 ? 10.172 18.594 9.281 1 81.88 82 SER A O 1
ATOM 684 N N . SER A 1 83 ? 8.93 19.812 7.953 1 71.19 83 SER A N 1
ATOM 685 C CA . SER A 1 83 ? 9.148 18.922 6.812 1 71.19 83 SER A CA 1
ATOM 686 C C . SER A 1 83 ? 10.195 19.5 5.863 1 71.19 83 SER A C 1
ATOM 688 O O . SER A 1 83 ? 10.164 20.688 5.539 1 71.19 83 SER A O 1
ATOM 690 N N . PRO A 1 84 ? 11.086 18.578 5.582 1 66.5 84 PRO A N 1
ATOM 691 C CA . PRO A 1 84 ? 11.984 19.031 4.52 1 66.5 84 PRO A CA 1
ATOM 692 C C . PRO A 1 84 ? 11.242 19.391 3.23 1 66.5 84 PRO A C 1
ATOM 694 O O . PRO A 1 84 ? 10.172 18.844 2.969 1 66.5 84 PRO A O 1
ATOM 697 N N . ILE A 1 85 ? 11.742 20.281 2.648 1 71.81 85 ILE A N 1
ATOM 698 C CA . ILE A 1 85 ? 11.195 20.641 1.348 1 71.81 85 ILE A CA 1
ATOM 699 C C . ILE A 1 85 ? 11.289 19.453 0.395 1 71.81 85 ILE A C 1
ATOM 701 O O . ILE A 1 85 ? 12.328 18.797 0.325 1 71.81 85 ILE A O 1
ATOM 705 N N . SER A 1 86 ? 10.18 19.078 -0.105 1 80.75 86 SER A N 1
ATOM 706 C CA . SER A 1 86 ? 10.18 18.047 -1.142 1 80.75 86 SER A CA 1
ATOM 707 C C . SER A 1 86 ? 10.641 18.609 -2.48 1 80.75 86 SER A C 1
ATOM 709 O O . SER A 1 86 ? 10.094 19.594 -2.965 1 80.75 86 SER A O 1
ATOM 711 N N . ILE A 1 87 ? 11.688 18.031 -2.961 1 85.88 87 ILE A N 1
ATOM 712 C CA . ILE A 1 87 ? 12.25 18.484 -4.23 1 85.88 87 ILE A CA 1
ATOM 713 C C . ILE A 1 87 ? 12.594 17.266 -5.094 1 85.88 87 ILE A C 1
ATOM 715 O O . ILE A 1 87 ? 13.094 16.266 -4.59 1 85.88 87 ILE A O 1
ATOM 719 N N . ALA A 1 88 ? 12.188 17.391 -6.266 1 90.44 88 ALA A N 1
ATOM 720 C CA . ALA A 1 88 ? 12.531 16.312 -7.195 1 90.44 88 ALA A CA 1
ATOM 721 C C . ALA A 1 88 ? 13.031 16.875 -8.523 1 90.44 88 ALA A C 1
ATOM 723 O O . ALA A 1 88 ? 12.617 17.953 -8.945 1 90.44 88 ALA A O 1
ATOM 724 N N . ILE A 1 89 ? 13.953 16.219 -9.047 1 84.19 89 ILE A N 1
ATOM 725 C CA . ILE A 1 89 ? 14.461 16.516 -10.383 1 84.19 89 ILE A CA 1
ATOM 726 C C . ILE A 1 89 ? 14.297 15.281 -11.273 1 84.19 89 ILE A C 1
ATOM 728 O O . ILE A 1 89 ? 14.867 14.227 -11 1 84.19 89 ILE A O 1
ATOM 732 N N . MET A 1 90 ? 13.461 15.555 -12.211 1 86.56 90 MET A N 1
ATOM 733 C CA . MET A 1 90 ? 13.227 14.484 -13.172 1 86.56 90 MET A CA 1
ATOM 734 C C . MET A 1 90 ? 13.758 14.859 -14.547 1 86.56 90 MET A C 1
ATOM 736 O O . MET A 1 90 ? 14.102 16.016 -14.789 1 86.56 90 MET A O 1
ATOM 740 N N . GLY A 1 91 ? 13.914 13.977 -15.43 1 78.75 91 GLY A N 1
ATOM 741 C CA . GLY A 1 91 ? 14.422 14.242 -16.766 1 78.75 91 GLY A CA 1
ATOM 742 C C . GLY A 1 91 ? 15.5 13.258 -17.203 1 78.75 91 GLY A C 1
ATOM 743 O O . GLY A 1 91 ? 15.742 12.258 -16.531 1 78.75 91 GLY A O 1
ATOM 744 N N . ASP A 1 92 ? 15.969 13.609 -18.375 1 72 92 ASP A N 1
ATOM 745 C CA . ASP A 1 92 ? 16.969 12.727 -18.969 1 72 92 ASP A CA 1
ATOM 746 C C . ASP A 1 92 ? 18.359 13.031 -18.422 1 72 92 ASP A C 1
ATOM 748 O O . ASP A 1 92 ? 18.672 14.18 -18.109 1 72 92 ASP A O 1
ATOM 752 N N . GLU A 1 93 ? 19.047 12.102 -18.094 1 66.75 93 GLU A N 1
ATOM 753 C CA . GLU A 1 93 ? 20.406 12.266 -17.594 1 66.75 93 GLU A CA 1
ATOM 754 C C . GLU A 1 93 ? 21.328 12.852 -18.672 1 66.75 93 GLU A C 1
ATOM 756 O O . GLU A 1 93 ? 21.953 12.109 -19.438 1 66.75 93 GLU A O 1
ATOM 761 N N . THR A 1 94 ? 20.906 13.805 -19.391 1 63.12 94 THR A N 1
ATOM 762 C CA . THR A 1 94 ? 21.656 14.336 -20.5 1 63.12 94 THR A CA 1
ATOM 763 C C . THR A 1 94 ? 22.938 15.008 -20.016 1 63.12 94 THR A C 1
ATOM 765 O O . THR A 1 94 ? 23.078 16.234 -20.094 1 63.12 94 THR A O 1
ATOM 768 N N . GLY A 1 95 ? 23.688 14.281 -19.375 1 64.5 95 GLY A N 1
ATOM 769 C CA . GLY A 1 95 ? 25.047 14.766 -19.141 1 64.5 95 GLY A CA 1
ATOM 770 C C . GLY A 1 95 ? 25.141 15.672 -17.938 1 64.5 95 GLY A C 1
ATOM 771 O O . GLY A 1 95 ? 26.234 16.141 -17.594 1 64.5 95 GLY A O 1
ATOM 772 N N . ILE A 1 96 ? 24.078 16.141 -17.453 1 65.06 96 ILE A N 1
ATOM 773 C CA . ILE A 1 96 ? 24.141 16.984 -16.25 1 65.06 96 ILE A CA 1
ATOM 774 C C . ILE A 1 96 ? 24.109 16.109 -15.008 1 65.06 96 ILE A C 1
ATOM 776 O O . ILE A 1 96 ? 23.25 15.227 -14.883 1 65.06 96 ILE A O 1
ATOM 780 N N . ASN A 1 97 ? 25.156 16.125 -14.297 1 74.25 97 ASN A N 1
ATOM 781 C CA . ASN A 1 97 ? 25.172 15.453 -13 1 74.25 97 ASN A CA 1
ATOM 782 C C . ASN A 1 97 ? 24.719 16.391 -11.875 1 74.25 97 ASN A C 1
ATOM 784 O O . ASN A 1 97 ? 25.359 17.422 -11.641 1 74.25 97 ASN A O 1
ATOM 788 N N . LEU A 1 98 ? 23.531 16.156 -11.367 1 77.62 98 LEU A N 1
ATOM 789 C CA . LEU A 1 98 ? 23.016 16.938 -10.25 1 77.62 98 LEU A CA 1
ATOM 790 C C . LEU A 1 98 ? 22.875 16.078 -9 1 77.62 98 LEU A C 1
ATOM 792 O O . LEU A 1 98 ? 22.438 14.922 -9.086 1 77.62 98 LEU A O 1
ATOM 796 N N . ASP A 1 99 ? 23.453 16.516 -7.922 1 83.12 99 ASP A N 1
ATOM 797 C CA . ASP A 1 99 ? 23.266 15.875 -6.621 1 83.12 99 ASP A CA 1
ATOM 798 C C . ASP A 1 99 ? 22.406 16.75 -5.703 1 83.12 99 ASP A C 1
ATOM 800 O O . ASP A 1 99 ? 22.703 17.922 -5.512 1 83.12 99 ASP A O 1
ATOM 804 N N . LEU A 1 100 ? 21.344 16.188 -5.32 1 83.56 100 LEU A N 1
ATOM 805 C CA . LEU A 1 100 ? 20.484 16.875 -4.355 1 83.56 100 LEU A CA 1
ATOM 806 C C . LEU A 1 100 ? 20.828 16.438 -2.932 1 83.56 100 LEU A C 1
ATOM 808 O O . LEU A 1 100 ? 20.75 15.258 -2.602 1 83.56 100 LEU A O 1
ATOM 812 N N . ARG A 1 101 ? 21.266 17.391 -2.193 1 85.62 101 ARG A N 1
ATOM 813 C CA . ARG A 1 101 ? 21.594 17.125 -0.799 1 85.62 101 ARG A CA 1
ATOM 814 C C . ARG A 1 101 ? 20.656 17.875 0.142 1 85.62 101 ARG A C 1
ATOM 816 O O . ARG A 1 101 ? 20.375 19.047 -0.059 1 85.62 101 ARG A O 1
ATOM 823 N N . ALA A 1 102 ? 20.094 17.141 1.026 1 82.81 102 ALA A N 1
ATOM 824 C CA . ALA A 1 102 ? 19.234 17.734 2.043 1 82.81 102 ALA A CA 1
ATOM 825 C C . ALA A 1 102 ? 19.734 17.406 3.447 1 82.81 102 ALA A C 1
ATOM 827 O O . ALA A 1 102 ? 20.234 16.297 3.697 1 82.81 102 ALA A O 1
ATO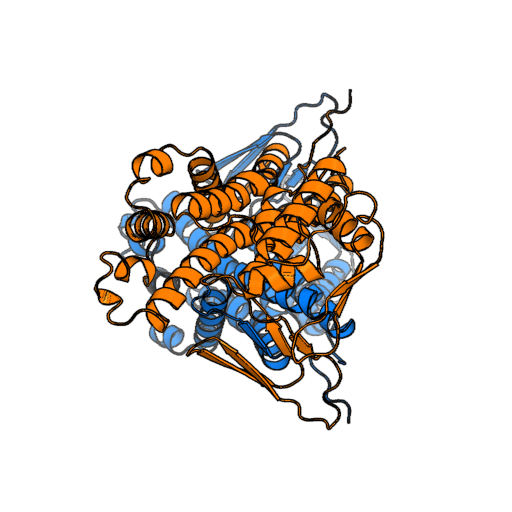M 828 N N . LYS A 1 103 ? 19.719 18.375 4.25 1 82.81 103 LYS A N 1
ATOM 829 C CA . LYS A 1 103 ? 20.094 18.203 5.648 1 82.81 103 LYS A CA 1
ATOM 830 C C . LYS A 1 103 ? 18.969 18.609 6.586 1 82.81 103 LYS A C 1
ATOM 832 O O . LYS A 1 103 ? 18.297 19.625 6.359 1 82.81 103 LYS A O 1
ATOM 837 N N . TYR A 1 104 ? 18.719 17.734 7.453 1 77.94 104 TYR A N 1
ATOM 838 C CA . TYR A 1 104 ? 17.766 17.984 8.523 1 77.94 104 TYR A CA 1
ATOM 839 C C . TYR A 1 104 ? 18.359 17.625 9.883 1 77.94 104 TYR A C 1
ATOM 841 O O . TYR A 1 104 ? 18.484 16.438 10.211 1 77.94 104 TYR A O 1
ATOM 849 N N . ALA A 1 105 ? 18.656 18.688 10.656 1 77.06 105 ALA A N 1
ATOM 850 C CA . ALA A 1 105 ? 19.359 18.484 11.922 1 77.06 105 ALA A CA 1
ATOM 851 C C . ALA A 1 105 ? 20.656 17.688 11.719 1 77.06 105 ALA A C 1
ATOM 853 O O . ALA A 1 105 ? 21.516 18.078 10.922 1 77.06 105 ALA A O 1
ATOM 854 N N . ASN A 1 106 ? 20.688 16.469 12.289 1 77.94 106 ASN A N 1
ATOM 855 C CA . ASN A 1 106 ? 21.906 15.672 12.188 1 77.94 106 ASN A CA 1
ATOM 856 C C . ASN A 1 106 ? 21.781 14.602 11.102 1 77.94 106 ASN A C 1
ATOM 858 O O . ASN A 1 106 ? 22.672 13.75 10.969 1 77.94 106 ASN A O 1
ATOM 862 N N . TYR A 1 107 ? 20.734 14.703 10.383 1 83.75 107 TYR A N 1
ATOM 863 C CA . TYR A 1 107 ? 20.516 13.734 9.32 1 83.75 107 TYR A CA 1
ATOM 864 C C . TYR A 1 107 ? 20.719 14.367 7.949 1 83.75 107 TYR A C 1
ATOM 866 O O . TYR A 1 107 ? 20.234 15.477 7.691 1 83.75 107 TYR A O 1
ATOM 874 N N . SER A 1 108 ? 21.547 13.742 7.184 1 86 108 SER A N 1
ATOM 875 C CA . SER A 1 108 ? 21.781 14.234 5.828 1 86 108 SER A CA 1
ATOM 876 C C . SER A 1 108 ? 21.594 13.117 4.801 1 86 108 SER A C 1
ATOM 878 O O . SER A 1 108 ? 21.938 11.961 5.059 1 86 108 SER A O 1
ATOM 880 N N . GLU A 1 109 ? 20.969 13.531 3.717 1 83.56 109 GLU A N 1
ATOM 881 C CA . GLU A 1 109 ? 20.766 12.602 2.605 1 83.56 109 GLU A CA 1
ATOM 882 C C . GLU A 1 109 ? 21.156 13.25 1.275 1 83.56 109 GLU A C 1
ATOM 884 O O . GLU A 1 109 ? 21.031 14.461 1.111 1 83.56 109 GLU A O 1
ATOM 889 N N . SER A 1 110 ? 21.656 12.414 0.45 1 86 110 SER A N 1
ATOM 890 C CA . SER A 1 110 ? 21.969 12.844 -0.909 1 86 110 SER A CA 1
ATOM 891 C C . SER A 1 110 ? 21.391 11.875 -1.939 1 86 110 SER A C 1
ATOM 893 O O . SER A 1 110 ? 21.406 10.664 -1.725 1 86 110 SER A O 1
ATOM 895 N N . VAL A 1 111 ? 20.875 12.5 -2.98 1 87.81 111 VAL A N 1
ATOM 896 C CA . VAL A 1 111 ? 20.312 11.648 -4.027 1 87.81 111 VAL A CA 1
ATOM 897 C C . VAL A 1 111 ? 20.797 12.125 -5.395 1 87.81 111 VAL A C 1
ATOM 899 O O . VAL A 1 111 ? 20.891 13.328 -5.637 1 87.81 111 VAL A O 1
ATOM 902 N N . LYS A 1 112 ? 21.016 11.188 -6.164 1 83.31 112 LYS A N 1
ATOM 903 C CA . LYS A 1 112 ? 21.469 11.492 -7.516 1 83.31 112 LYS A CA 1
ATOM 904 C C . LYS A 1 112 ? 20.297 11.719 -8.461 1 83.31 112 LYS A C 1
ATOM 906 O O . LYS A 1 112 ? 19.219 11.164 -8.258 1 83.31 112 LYS A O 1
ATOM 911 N N . PHE A 1 113 ? 20.562 12.438 -9.484 1 83.69 113 PHE A N 1
ATOM 912 C CA . PHE A 1 113 ? 19.609 12.688 -10.547 1 83.69 113 PHE A CA 1
ATOM 913 C C . PHE A 1 113 ? 19.484 11.484 -11.469 1 83.69 113 PHE A C 1
ATOM 915 O O . PHE A 1 113 ? 20.469 10.805 -11.758 1 83.69 113 PHE A O 1
ATOM 922 N N . PRO A 1 114 ? 18.266 11.234 -11.93 1 89.62 114 PRO A N 1
ATOM 923 C CA . PRO A 1 114 ? 16.969 11.781 -11.523 1 89.62 114 PRO A CA 1
ATOM 924 C C . PRO A 1 114 ? 16.469 11.203 -10.203 1 89.62 114 PRO A C 1
ATOM 926 O O . PRO A 1 114 ? 16.656 10.016 -9.938 1 89.62 114 PRO A O 1
ATOM 929 N N . GLY A 1 115 ? 15.914 11.992 -9.391 1 91.56 115 GLY A N 1
ATOM 930 C CA . GLY A 1 115 ? 15.461 11.617 -8.062 1 91.56 115 GLY A CA 1
ATOM 931 C C . GLY A 1 115 ? 14.93 12.797 -7.262 1 91.56 115 GLY A C 1
ATOM 932 O O . GLY A 1 115 ? 14.68 13.867 -7.816 1 91.56 115 GLY A O 1
ATOM 933 N N . GLY A 1 116 ? 14.633 12.523 -6.07 1 92.81 116 GLY A N 1
ATOM 934 C CA . GLY A 1 116 ? 14.078 13.586 -5.242 1 92.81 116 GLY A CA 1
ATOM 935 C C . GLY A 1 116 ? 14.031 13.227 -3.77 1 92.81 116 GLY A C 1
ATOM 936 O O . GLY A 1 116 ? 14.43 12.125 -3.377 1 92.81 116 GLY A O 1
ATOM 937 N N . ILE A 1 117 ? 13.75 14.18 -3.023 1 91.25 117 ILE A N 1
ATOM 938 C CA . ILE A 1 117 ? 13.578 14.062 -1.578 1 91.25 117 ILE A CA 1
ATOM 939 C C . ILE A 1 117 ? 12.148 14.43 -1.198 1 91.25 117 ILE A C 1
ATOM 941 O O . ILE A 1 117 ? 11.586 15.383 -1.732 1 91.25 117 ILE A O 1
ATOM 945 N N . GLU A 1 118 ? 11.586 13.617 -0.375 1 91.25 118 GLU A N 1
ATOM 946 C CA . GLU A 1 118 ? 10.211 13.867 0.069 1 91.25 118 GLU A CA 1
ATOM 947 C C . GLU A 1 118 ? 10.094 13.742 1.586 1 91.25 118 GLU A C 1
ATOM 949 O O . GLU A 1 118 ? 10.914 13.078 2.227 1 91.25 118 GLU A O 1
ATOM 954 N N . SER A 1 119 ? 9.109 14.422 2.068 1 90.62 119 SER A N 1
ATOM 955 C CA . SER A 1 119 ? 8.68 14.211 3.445 1 90.62 119 SER A CA 1
ATOM 956 C C . SER A 1 119 ? 7.68 13.062 3.539 1 90.62 119 SER A C 1
ATOM 958 O O . SER A 1 119 ? 6.594 13.125 2.959 1 90.62 119 SER A O 1
ATOM 960 N N . PRO A 1 120 ? 8.008 12.07 4.285 1 92.06 120 PRO A N 1
ATOM 961 C CA . PRO A 1 120 ? 7.145 10.883 4.293 1 92.06 120 PRO A CA 1
ATOM 962 C C . PRO A 1 120 ? 5.73 11.195 4.773 1 92.06 120 PRO A C 1
ATOM 964 O O . PRO A 1 120 ? 4.758 10.648 4.246 1 92.06 120 PRO A O 1
ATOM 967 N N . GLU A 1 121 ? 5.602 12.078 5.805 1 93.12 121 GLU A N 1
ATOM 968 C CA . GLU A 1 121 ? 4.27 12.383 6.324 1 93.12 121 GLU A CA 1
ATOM 969 C C . GLU A 1 121 ? 3.41 13.07 5.266 1 93.12 121 GLU A C 1
ATOM 971 O O . GLU A 1 121 ? 2.223 12.766 5.137 1 93.12 121 GLU A O 1
ATOM 976 N N . VAL A 1 122 ? 4.031 13.906 4.504 1 93.69 122 VAL A N 1
ATOM 977 C CA . VAL A 1 122 ? 3.307 14.617 3.451 1 93.69 122 VAL A CA 1
ATOM 978 C C . VAL A 1 122 ? 2.957 13.648 2.324 1 93.69 122 VAL A C 1
ATOM 980 O O . VAL A 1 122 ? 1.839 13.664 1.804 1 93.69 122 VAL A O 1
ATOM 983 N N . SER A 1 123 ? 3.922 12.828 2.027 1 94.12 123 SER A N 1
ATOM 984 C CA . SER A 1 123 ? 3.713 11.859 0.955 1 94.12 123 SER A CA 1
ATOM 985 C C . SER A 1 123 ? 2.584 10.891 1.295 1 94.12 123 SER A C 1
ATOM 987 O O . SER A 1 123 ? 1.724 10.609 0.456 1 94.12 123 SER A O 1
ATOM 989 N N . PHE A 1 124 ? 2.582 10.367 2.486 1 96.31 124 PHE A N 1
ATOM 990 C CA . PHE A 1 124 ? 1.544 9.422 2.875 1 96.31 124 PHE A CA 1
ATOM 991 C C . PHE A 1 124 ? 0.187 10.109 2.965 1 96.31 124 PHE A C 1
ATOM 993 O O . PHE A 1 124 ? -0.842 9.508 2.652 1 96.31 124 PHE A O 1
ATOM 1000 N N . ALA A 1 125 ? 0.159 11.336 3.432 1 97 125 ALA A N 1
ATOM 1001 C CA . ALA A 1 125 ? -1.099 12.078 3.438 1 97 125 ALA A CA 1
ATOM 1002 C C . ALA A 1 125 ? -1.65 12.234 2.023 1 97 125 ALA A C 1
ATOM 1004 O O . ALA A 1 125 ? -2.844 12.031 1.79 1 97 125 ALA A O 1
ATOM 1005 N N . ASP A 1 126 ? -0.785 12.578 1.159 1 96.56 126 ASP A N 1
ATOM 1006 C CA . ASP A 1 126 ? -1.183 12.711 -0.239 1 96.56 126 ASP A CA 1
ATOM 1007 C C . ASP A 1 126 ? -1.672 11.383 -0.801 1 96.56 126 ASP A C 1
ATOM 1009 O O . ASP A 1 126 ? -2.625 11.344 -1.582 1 96.56 126 ASP A O 1
ATOM 1013 N N . ASP A 1 127 ? -0.958 10.344 -0.473 1 97.88 127 ASP A N 1
ATOM 1014 C CA . ASP A 1 127 ? -1.353 9.023 -0.938 1 97.88 127 ASP A CA 1
ATOM 1015 C C . ASP A 1 127 ? -2.746 8.656 -0.433 1 97.88 127 ASP A C 1
ATOM 1017 O O . ASP A 1 127 ? -3.543 8.062 -1.166 1 97.88 127 ASP A O 1
ATOM 1021 N N . ILE A 1 128 ? -2.994 8.953 0.84 1 98.44 128 ILE A N 1
ATOM 1022 C CA . ILE A 1 128 ? -4.305 8.664 1.417 1 98.44 128 ILE A CA 1
ATOM 1023 C C . ILE A 1 128 ? -5.391 9.375 0.605 1 98.44 128 ILE A C 1
ATOM 1025 O O . ILE A 1 128 ? -6.375 8.75 0.202 1 98.44 128 ILE A O 1
ATOM 1029 N N . THR A 1 129 ? -5.184 10.633 0.351 1 97.81 129 THR A N 1
ATOM 1030 C CA . THR A 1 129 ? -6.141 11.398 -0.44 1 97.81 129 THR A CA 1
ATOM 1031 C C . THR A 1 129 ? -6.305 10.789 -1.828 1 97.81 129 THR A C 1
ATOM 1033 O O . THR A 1 129 ? -7.426 10.648 -2.32 1 97.81 129 THR A O 1
ATOM 1036 N N . HIS A 1 130 ? -5.23 10.422 -2.4 1 98 130 HIS A N 1
ATOM 1037 C CA . HIS A 1 130 ? -5.234 9.844 -3.738 1 98 130 HIS A CA 1
ATOM 1038 C C . HIS A 1 130 ? -6.043 8.547 -3.777 1 98 130 HIS A C 1
ATOM 1040 O O . HIS A 1 130 ? -6.898 8.367 -4.645 1 98 130 HIS A O 1
ATOM 1046 N N . TYR A 1 131 ? -5.777 7.688 -2.896 1 98.44 131 TYR A N 1
ATOM 1047 C CA . TYR A 1 131 ? -6.398 6.367 -2.947 1 98.44 131 TYR A CA 1
ATOM 1048 C C . TYR A 1 131 ? -7.871 6.441 -2.562 1 98.44 131 TYR A C 1
ATOM 1050 O O . TYR A 1 131 ? -8.688 5.656 -3.047 1 98.44 131 TYR A O 1
ATOM 1058 N N . ARG A 1 132 ? -8.227 7.367 -1.707 1 98 132 ARG A N 1
ATOM 1059 C CA . ARG A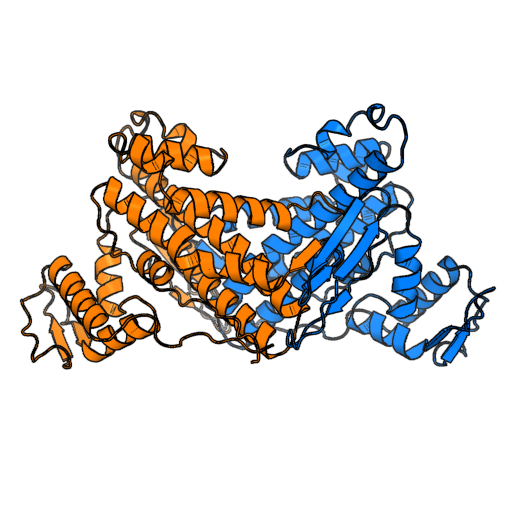 1 132 ? -9.648 7.594 -1.448 1 98 132 ARG A CA 1
ATOM 1060 C C . ARG A 1 132 ? -10.367 8.055 -2.711 1 98 132 ARG A C 1
ATOM 1062 O O . ARG A 1 132 ? -11.477 7.605 -2.994 1 98 132 ARG A O 1
ATOM 1069 N N . GLU A 1 133 ? -9.742 8.922 -3.402 1 97.38 133 GLU A N 1
ATOM 1070 C CA . GLU A 1 133 ? -10.312 9.383 -4.664 1 97.38 133 GLU A CA 1
ATOM 1071 C C . GLU A 1 133 ? -10.406 8.234 -5.672 1 97.38 133 GLU A C 1
ATOM 1073 O O . GLU A 1 133 ? -11.406 8.117 -6.391 1 97.38 133 GLU A O 1
ATOM 1078 N N . GLU A 1 134 ? -9.344 7.426 -5.738 1 97.94 134 GLU A N 1
ATOM 1079 C CA . GLU A 1 134 ? -9.359 6.27 -6.625 1 97.94 134 GLU A CA 1
ATOM 1080 C C . GLU A 1 134 ? -10.484 5.301 -6.25 1 97.94 134 GLU A C 1
ATOM 1082 O O . GLU A 1 134 ? -11.133 4.727 -7.125 1 97.94 134 GLU A O 1
ATOM 1087 N N . ALA A 1 135 ? -10.648 5.113 -4.977 1 97.88 135 ALA A N 1
ATOM 1088 C CA . ALA A 1 135 ? -11.727 4.242 -4.512 1 97.88 135 ALA A CA 1
ATOM 1089 C C . ALA A 1 135 ? -13.086 4.781 -4.934 1 97.88 135 ALA A C 1
ATOM 1091 O O . ALA A 1 135 ? -13.938 4.031 -5.418 1 97.88 135 ALA A O 1
ATOM 1092 N N . TYR A 1 136 ? -13.25 6.059 -4.742 1 97 136 TYR A N 1
ATOM 1093 C CA . TYR A 1 136 ? -14.492 6.715 -5.137 1 97 136 TYR A CA 1
ATOM 1094 C C . TYR A 1 136 ? -14.758 6.52 -6.625 1 97 136 TYR A C 1
ATOM 1096 O O . TYR A 1 136 ? -15.859 6.125 -7.016 1 97 136 TYR A O 1
ATOM 1104 N N . LYS A 1 137 ? -13.766 6.75 -7.434 1 96.81 137 LYS A N 1
ATOM 1105 C CA . LYS A 1 137 ? -13.898 6.59 -8.883 1 96.81 137 LYS A CA 1
ATOM 1106 C C . LYS A 1 137 ? -14.219 5.145 -9.242 1 96.81 137 LYS A C 1
ATOM 1108 O O . LYS A 1 137 ? -14.992 4.891 -10.172 1 96.81 137 LYS A O 1
ATOM 1113 N N . ALA A 1 138 ? -13.609 4.203 -8.578 1 97.06 138 ALA A N 1
ATOM 1114 C CA . ALA A 1 138 ? -13.836 2.785 -8.828 1 97.06 138 ALA A CA 1
ATOM 1115 C C . ALA A 1 138 ? -15.281 2.4 -8.516 1 97.06 138 ALA A C 1
ATOM 1117 O O . ALA A 1 138 ? -15.875 1.57 -9.211 1 97.06 138 ALA A O 1
ATOM 1118 N N . ILE A 1 139 ? -15.789 2.979 -7.441 1 94.5 139 ILE A N 1
ATOM 1119 C CA . ILE A 1 139 ? -17.188 2.723 -7.094 1 94.5 139 ILE A CA 1
ATOM 1120 C C . ILE A 1 139 ? -18.094 3.207 -8.219 1 94.5 139 ILE A C 1
ATOM 1122 O O . ILE A 1 139 ? -18.984 2.48 -8.656 1 94.5 139 ILE A O 1
ATOM 1126 N N . LEU A 1 140 ? -17.844 4.398 -8.734 1 93.88 140 LEU A N 1
ATOM 1127 C CA . LEU A 1 140 ? -18.656 4.977 -9.805 1 93.88 140 LEU A CA 1
ATOM 1128 C C . LEU A 1 140 ? -18.578 4.125 -11.07 1 93.88 140 LEU A C 1
ATOM 1130 O O . LEU A 1 140 ? -19.547 4.004 -11.805 1 93.88 140 LEU A O 1
ATOM 1134 N N . ALA A 1 141 ? -17.469 3.496 -11.281 1 94.62 141 ALA A N 1
ATOM 1135 C CA . ALA A 1 141 ? -17.219 2.727 -12.5 1 94.62 141 ALA A CA 1
ATOM 1136 C C . ALA A 1 141 ? -17.594 1.261 -12.305 1 94.62 141 ALA A C 1
ATOM 1138 O O . ALA A 1 141 ? -17.422 0.444 -13.219 1 94.62 141 ALA A O 1
ATOM 1139 N N . ASN A 1 142 ? -18.047 0.859 -11.141 1 93 142 ASN A N 1
ATOM 1140 C CA . ASN A 1 142 ? -18.328 -0.531 -10.797 1 93 142 ASN A CA 1
ATOM 1141 C C . ASN A 1 142 ? -17.109 -1.416 -11.008 1 93 142 ASN A C 1
ATOM 1143 O O . ASN A 1 142 ? -17.219 -2.518 -11.555 1 93 142 ASN A O 1
ATOM 1147 N N . ASP A 1 143 ? -16 -0.865 -10.742 1 94.88 143 ASP A N 1
ATOM 1148 C CA . ASP A 1 143 ? -14.719 -1.554 -10.828 1 94.88 143 ASP A CA 1
ATOM 1149 C C . ASP A 1 143 ? -14.305 -2.119 -9.469 1 94.88 143 ASP A C 1
ATOM 1151 O O . ASP A 1 143 ? -13.555 -1.478 -8.727 1 94.88 143 ASP A O 1
ATOM 1155 N N . PHE A 1 144 ? -14.633 -3.303 -9.219 1 94.75 144 PHE A N 1
ATOM 1156 C CA . PHE A 1 144 ? -14.414 -3.904 -7.906 1 94.75 144 PHE A CA 1
ATOM 1157 C C . PHE A 1 144 ? -12.93 -4.094 -7.641 1 94.75 144 PHE A C 1
ATOM 1159 O O . PHE A 1 144 ? -12.453 -3.848 -6.531 1 94.75 144 PHE A O 1
ATOM 1166 N N . CYS A 1 145 ? -12.211 -4.539 -8.617 1 94.38 145 CYS A N 1
ATOM 1167 C CA . CYS A 1 145 ? -10.781 -4.758 -8.461 1 94.38 145 CYS A CA 1
ATOM 1168 C C . CYS A 1 145 ? -10.055 -3.453 -8.156 1 94.38 145 CYS A C 1
ATOM 1170 O O . CYS A 1 145 ? -9.195 -3.41 -7.277 1 94.38 145 CYS A O 1
ATOM 1172 N N . GLY A 1 146 ? -10.453 -2.42 -8.906 1 96.62 146 GLY A N 1
ATOM 1173 C CA . GLY A 1 146 ? -9.875 -1.113 -8.633 1 96.62 146 GLY A CA 1
ATOM 1174 C C . GLY A 1 146 ? -10.195 -0.599 -7.242 1 96.62 146 GLY A C 1
ATOM 1175 O O . GLY A 1 146 ? -9.352 0.028 -6.594 1 96.62 146 GLY A O 1
ATOM 1176 N N . LEU A 1 147 ? -11.398 -0.897 -6.797 1 97.56 147 LEU A N 1
ATOM 1177 C CA . LEU A 1 147 ? -11.836 -0.466 -5.469 1 97.56 147 LEU A CA 1
ATOM 1178 C C . LEU A 1 147 ? -11.023 -1.165 -4.383 1 97.56 147 LEU A C 1
ATOM 1180 O O . LEU A 1 147 ? -10.523 -0.515 -3.463 1 97.56 147 LEU A O 1
ATOM 1184 N N . THR A 1 148 ?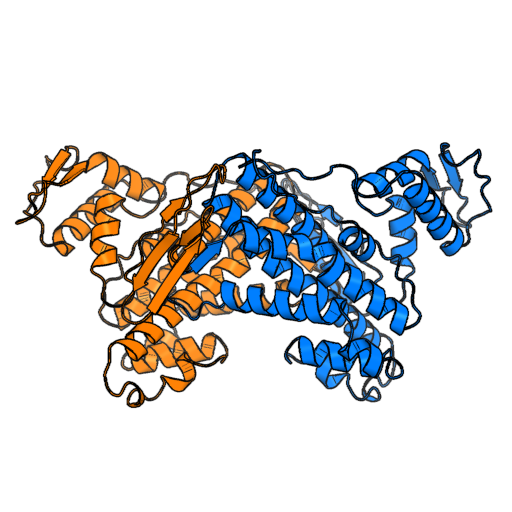 -10.914 -2.48 -4.48 1 97.31 148 THR A N 1
ATOM 1185 C CA . THR A 1 148 ? -10.195 -3.219 -3.443 1 97.31 148 THR A CA 1
ATOM 1186 C C . THR A 1 148 ? -8.719 -2.859 -3.445 1 97.31 148 THR A C 1
ATOM 1188 O O . THR A 1 148 ? -8.086 -2.787 -2.389 1 97.31 148 THR A O 1
ATOM 1191 N N . ARG A 1 149 ? -8.133 -2.631 -4.57 1 97.44 149 ARG A N 1
ATOM 1192 C CA . ARG A 1 149 ? -6.742 -2.197 -4.672 1 97.44 149 ARG A CA 1
ATOM 1193 C C . ARG A 1 149 ? -6.531 -0.862 -3.969 1 97.44 149 ARG A C 1
ATOM 1195 O O . ARG A 1 149 ? -5.621 -0.723 -3.148 1 97.44 149 ARG A O 1
ATOM 1202 N N . ALA A 1 150 ? -7.332 0.142 -4.328 1 98.25 150 ALA A N 1
ATOM 1203 C CA . ALA A 1 150 ? -7.238 1.458 -3.701 1 98.25 150 ALA A CA 1
ATOM 1204 C C . ALA A 1 150 ? -7.438 1.362 -2.191 1 98.25 150 ALA A C 1
ATOM 1206 O O . ALA A 1 150 ? -6.762 2.051 -1.425 1 98.25 150 ALA A O 1
ATOM 1207 N N . TYR A 1 151 ? -8.406 0.485 -1.854 1 97.88 151 TYR A N 1
ATOM 1208 C CA . TYR A 1 151 ? -8.727 0.284 -0.445 1 97.88 151 TYR A CA 1
ATOM 1209 C C . TYR A 1 151 ? -7.531 -0.278 0.313 1 97.88 151 TYR A C 1
ATOM 1211 O O . TYR A 1 151 ? -7.18 0.221 1.384 1 97.88 151 TYR A O 1
ATOM 1219 N N . ARG A 1 152 ? -6.844 -1.304 -0.191 1 96.81 152 ARG A N 1
ATOM 1220 C CA . ARG A 1 152 ? -5.664 -1.889 0.444 1 96.81 152 ARG A CA 1
ATOM 1221 C C . ARG A 1 152 ? -4.551 -0.859 0.583 1 96.81 152 ARG A C 1
ATOM 1223 O O . ARG A 1 152 ? -3.912 -0.765 1.634 1 96.81 152 ARG A O 1
ATOM 1230 N N . SER A 1 153 ? -4.309 -0.09 -0.451 1 97.56 153 SER A N 1
ATOM 1231 C CA . SER A 1 153 ? -3.262 0.926 -0.435 1 97.56 153 SER A CA 1
ATOM 1232 C C . SER A 1 153 ? -3.58 2.031 0.567 1 97.56 153 SER A C 1
ATOM 1234 O O . SER A 1 153 ? -2.691 2.508 1.275 1 97.56 153 SER A O 1
ATOM 1236 N N . TYR A 1 154 ? -4.875 2.418 0.612 1 98.19 154 TYR A N 1
ATOM 1237 C CA . TYR A 1 154 ? -5.32 3.412 1.581 1 98.19 154 TYR A CA 1
ATOM 1238 C C . TYR A 1 154 ? -5.02 2.961 3.004 1 98.19 154 TYR A C 1
ATOM 1240 O O . TYR A 1 154 ? -4.465 3.723 3.801 1 98.19 154 TYR A O 1
ATOM 1248 N N . LEU A 1 155 ? -5.398 1.773 3.305 1 97.69 155 LEU A N 1
ATOM 1249 C CA . LEU A 1 155 ? -5.211 1.254 4.656 1 97.69 155 LEU A CA 1
ATOM 1250 C C . LEU A 1 155 ? -3.738 1.279 5.051 1 97.69 155 LEU A C 1
ATOM 1252 O O . LEU A 1 155 ? -3.398 1.666 6.172 1 97.69 155 LEU A O 1
ATOM 1256 N N . GLN A 1 156 ? -2.93 0.919 4.129 1 95.75 156 GLN A N 1
ATOM 1257 C CA . GLN A 1 156 ? -1.494 0.898 4.395 1 95.75 156 GLN A CA 1
ATOM 1258 C C . GLN A 1 156 ? -0.961 2.305 4.648 1 95.75 156 GLN A C 1
ATOM 1260 O O . GLN A 1 156 ? -0.204 2.527 5.594 1 95.75 156 GLN A O 1
ATOM 1265 N N . CYS A 1 157 ? -1.312 3.205 3.848 1 96.81 157 CYS A N 1
ATOM 1266 C CA . CYS A 1 157 ? -0.83 4.578 3.967 1 96.81 157 CYS A CA 1
ATOM 1267 C C . CYS A 1 157 ? -1.313 5.215 5.266 1 96.81 157 CYS A C 1
ATOM 1269 O O . CYS A 1 157 ? -0.591 5.996 5.883 1 96.81 157 CYS A O 1
ATOM 1271 N N . ALA A 1 158 ? -2.553 4.883 5.625 1 97.69 158 ALA A N 1
ATOM 1272 C CA . ALA A 1 158 ? -3.152 5.457 6.828 1 97.69 158 ALA A CA 1
ATOM 1273 C C . ALA A 1 158 ? -2.332 5.113 8.07 1 97.69 158 ALA A C 1
ATOM 1275 O O . ALA A 1 158 ? -2.014 5.992 8.875 1 97.69 158 ALA A O 1
ATOM 1276 N N . VAL A 1 159 ? -1.954 3.898 8.172 1 96.38 159 VAL A N 1
ATOM 1277 C CA . VAL A 1 159 ? -1.195 3.447 9.336 1 96.38 159 VAL A CA 1
ATOM 1278 C C . VAL A 1 159 ? 0.233 3.98 9.258 1 96.38 159 VAL A C 1
ATOM 1280 O O . VAL A 1 159 ? 0.796 4.41 10.266 1 96.38 159 VAL A O 1
ATOM 1283 N N . SER A 1 160 ? 0.83 3.99 8.078 1 95 160 SER A N 1
ATOM 1284 C CA . SER A 1 160 ? 2.195 4.469 7.887 1 95 160 SER A CA 1
ATOM 1285 C C . SER A 1 160 ? 2.316 5.945 8.242 1 95 160 SER A C 1
ATOM 1287 O O . SER A 1 160 ? 3.354 6.383 8.75 1 95 160 SER A O 1
ATOM 1289 N N . LEU A 1 161 ? 1.295 6.707 7.953 1 96.56 161 LEU A N 1
ATOM 1290 C CA . LEU A 1 161 ? 1.333 8.133 8.266 1 96.56 161 LEU A CA 1
ATOM 1291 C C . LEU A 1 161 ? 1.449 8.359 9.766 1 96.56 161 LEU A C 1
ATOM 1293 O O . LEU A 1 161 ? 2.232 9.203 10.219 1 96.56 161 LEU A O 1
ATOM 1297 N N . VAL A 1 162 ? 0.682 7.617 10.555 1 96.44 162 VAL A N 1
ATOM 1298 C CA . VAL A 1 162 ? 0.734 7.758 12.008 1 96.44 162 VAL A CA 1
ATOM 1299 C C . VAL A 1 162 ? 2.104 7.324 12.523 1 96.44 162 VAL A C 1
ATOM 1301 O O . VAL A 1 162 ? 2.668 7.953 13.414 1 96.44 162 VAL A O 1
ATOM 1304 N N . ASP A 1 163 ? 2.602 6.277 11.875 1 93.44 163 ASP A N 1
ATOM 1305 C CA . ASP A 1 163 ? 3.945 5.816 12.211 1 93.44 163 ASP A CA 1
ATOM 1306 C C . ASP A 1 163 ? 4.984 6.902 11.93 1 93.44 163 ASP A C 1
ATOM 1308 O O . ASP A 1 163 ? 5.875 7.141 12.75 1 93.44 163 ASP A O 1
ATOM 1312 N N . CYS A 1 164 ? 4.852 7.551 10.828 1 91.88 164 CYS A N 1
ATOM 1313 C CA . CYS A 1 164 ? 5.758 8.625 10.438 1 91.88 164 CYS A CA 1
ATOM 1314 C C . CYS A 1 164 ? 5.715 9.766 11.453 1 91.88 164 CYS A C 1
ATOM 1316 O O . CYS A 1 164 ? 6.758 10.32 11.805 1 91.88 164 CYS A O 1
ATOM 1318 N N . PHE A 1 165 ? 4.547 10.109 11.875 1 93.38 165 PHE A N 1
ATOM 1319 C CA . PHE A 1 165 ? 4.363 11.172 12.859 1 93.38 165 PHE A CA 1
ATOM 1320 C C . PHE A 1 165 ? 5.117 10.852 14.141 1 93.38 165 PHE A C 1
ATOM 1322 O O . PHE A 1 165 ? 5.863 11.695 14.656 1 93.38 165 PHE A O 1
ATOM 1329 N N . LEU A 1 166 ? 4.945 9.656 14.633 1 92.31 166 LEU A N 1
ATOM 1330 C CA . LEU A 1 166 ? 5.605 9.258 15.867 1 92.31 166 LEU A CA 1
ATOM 1331 C C . LEU A 1 166 ? 7.121 9.281 15.711 1 92.31 166 LEU A C 1
ATOM 1333 O O . LEU A 1 166 ? 7.836 9.75 16.594 1 92.31 166 LEU A O 1
ATOM 1337 N N . HIS A 1 167 ? 7.543 8.844 14.586 1 88.06 167 HIS A N 1
ATOM 1338 C CA . HIS A 1 167 ? 8.977 8.758 14.352 1 88.06 167 HIS A CA 1
ATOM 1339 C C . HIS A 1 167 ? 9.602 10.148 14.25 1 88.06 167 HIS A C 1
ATOM 1341 O O . HIS A 1 167 ? 10.75 10.352 14.672 1 88.06 167 HIS A O 1
ATOM 1347 N N . LYS A 1 168 ? 8.906 11.039 13.68 1 88.44 168 LYS A N 1
ATOM 1348 C CA . LYS A 1 168 ? 9.422 12.398 13.586 1 88.44 168 LYS A CA 1
ATOM 1349 C C . LYS A 1 168 ? 9.68 12.992 14.969 1 88.44 168 LYS A C 1
ATOM 1351 O O . LYS A 1 168 ? 10.703 13.648 15.188 1 88.44 168 LYS A O 1
ATOM 1356 N N . TYR A 1 169 ? 8.766 12.773 15.82 1 87.62 169 TYR A N 1
ATOM 1357 C CA . TYR A 1 169 ? 8.938 13.25 17.188 1 87.62 169 TYR A CA 1
ATOM 1358 C C . TYR A 1 169 ? 10.141 12.586 17.844 1 87.62 169 TYR A C 1
ATOM 1360 O O . TYR A 1 169 ? 10.961 13.258 18.484 1 87.62 169 TYR A O 1
ATOM 1368 N N . THR A 1 170 ? 10.148 11.32 17.625 1 84.75 170 THR A N 1
ATOM 1369 C CA . THR A 1 170 ? 11.227 10.547 18.234 1 84.75 170 THR A CA 1
ATOM 1370 C C . THR A 1 170 ? 12.578 10.984 17.703 1 84.75 170 THR A C 1
ATOM 1372 O O . THR A 1 170 ? 13.547 11.102 18.453 1 84.75 170 THR A O 1
ATOM 1375 N N . PHE A 1 171 ? 12.617 11.172 16.469 1 83.25 171 PHE A N 1
ATOM 1376 C CA . PHE A 1 171 ? 13.852 11.625 15.836 1 83.25 171 PHE A CA 1
ATOM 1377 C C . PHE A 1 171 ? 14.312 12.953 16.422 1 83.25 171 PHE A C 1
ATOM 1379 O O . PHE A 1 171 ? 15.492 13.125 16.719 1 83.25 171 PHE A O 1
ATOM 1386 N N . HIS A 1 172 ? 13.461 13.844 16.609 1 81.88 172 HIS A N 1
ATOM 1387 C CA . HIS A 1 172 ? 13.789 15.164 17.125 1 81.88 172 HIS A CA 1
ATOM 1388 C C . HIS A 1 172 ? 14.266 15.086 18.578 1 81.88 172 HIS A C 1
ATOM 1390 O O . HIS A 1 172 ? 15.203 15.789 18.969 1 81.88 172 HIS A O 1
ATOM 1396 N N . VAL A 1 173 ? 13.633 14.266 19.25 1 80 173 VAL A N 1
ATOM 1397 C CA . VAL A 1 173 ? 14.031 14.109 20.656 1 80 173 VAL A CA 1
ATOM 1398 C C . VAL A 1 173 ? 15.43 13.508 20.719 1 80 173 VAL A C 1
ATOM 1400 O O . VAL A 1 173 ? 16.266 13.945 21.516 1 80 173 VAL A O 1
ATOM 1403 N N . ASN A 1 174 ? 15.609 12.547 19.891 1 80.56 174 ASN A N 1
ATOM 1404 C CA . ASN A 1 174 ? 16.906 11.883 19.875 1 80.56 174 ASN A CA 1
ATOM 1405 C C . ASN A 1 174 ? 18.016 12.812 19.391 1 80.56 174 ASN A C 1
ATOM 1407 O O . ASN A 1 174 ? 19.141 12.758 19.875 1 80.56 174 ASN A O 1
ATOM 1411 N N . ALA A 1 175 ? 17.703 13.57 18.453 1 75.06 175 ALA A N 1
ATOM 1412 C CA . ALA A 1 175 ? 18.719 14.383 17.797 1 75.06 175 ALA A CA 1
ATOM 1413 C C . ALA A 1 175 ? 18.953 15.688 18.547 1 75.06 175 ALA A C 1
ATOM 1415 O O . ALA A 1 175 ? 20.062 16.234 18.531 1 75.06 175 ALA A O 1
ATOM 1416 N N . LEU A 1 176 ? 17.891 16.172 19.141 1 69.94 176 LEU A N 1
ATOM 1417 C CA . LEU A 1 176 ? 17.984 17.562 19.578 1 69.94 176 LEU A CA 1
ATOM 1418 C C . LEU A 1 176 ? 18.062 17.656 21.094 1 69.94 176 LEU A C 1
ATOM 1420 O O . LEU A 1 176 ? 18.438 18.688 21.641 1 69.94 176 LEU A O 1
ATOM 1424 N N . VAL A 1 177 ? 17.609 16.656 21.719 1 66.94 177 VAL A N 1
ATOM 1425 C CA . VAL A 1 177 ? 17.625 16.688 23.172 1 66.94 177 VAL A CA 1
ATOM 1426 C C . VAL A 1 177 ? 18.844 15.914 23.703 1 66.94 177 VAL A C 1
ATOM 1428 O O . VAL A 1 177 ? 18.953 14.703 23.484 1 66.94 177 VAL A O 1
ATOM 1431 N N . PRO A 1 178 ? 19.703 16.766 24.266 1 66.81 178 PRO A N 1
ATOM 1432 C CA . PRO A 1 178 ? 20.797 16.062 24.922 1 66.81 178 PRO A CA 1
ATOM 1433 C C . PRO A 1 178 ? 20.328 15.102 26.016 1 66.81 178 PRO A C 1
ATOM 1435 O O . PRO A 1 178 ? 19.359 15.391 26.719 1 66.81 178 PRO A O 1
ATOM 1438 N N . ASN A 1 179 ? 20.812 13.875 26.172 1 66.12 179 ASN A N 1
ATOM 1439 C CA . ASN A 1 179 ? 20.5 12.859 27.172 1 66.12 179 ASN A CA 1
ATOM 1440 C C . ASN A 1 179 ? 19.062 12.344 27.031 1 66.12 179 ASN A C 1
ATOM 1442 O O . ASN A 1 179 ? 18.359 12.195 28.016 1 66.12 179 ASN A O 1
ATOM 1446 N N . SER A 1 180 ? 18.562 12.281 25.891 1 61.94 180 SER A N 1
ATOM 1447 C CA . SER A 1 180 ? 17.219 11.844 25.547 1 61.94 180 SER A CA 1
ATOM 1448 C C . SER A 1 180 ? 16.859 10.555 26.281 1 61.94 180 SER A C 1
ATOM 1450 O O . SER A 1 180 ? 15.672 10.242 26.438 1 61.94 180 SER A O 1
ATOM 1452 N N . SER A 1 181 ? 17.812 9.914 26.688 1 61.56 181 SER A N 1
ATOM 1453 C CA . SER A 1 181 ? 17.594 8.656 27.406 1 61.56 181 SER A CA 1
ATOM 1454 C C . SER A 1 181 ? 16.797 8.891 28.688 1 61.56 181 SER A C 1
ATOM 1456 O O . SER A 1 181 ? 16.219 7.961 29.25 1 61.56 181 SER A O 1
ATOM 1458 N N . GLU A 1 182 ? 16.812 10.008 29 1 57.59 182 GLU A N 1
ATOM 1459 C CA . GLU A 1 182 ? 16.078 10.336 30.234 1 57.59 182 GLU A CA 1
ATOM 1460 C C . GLU A 1 182 ? 14.578 10.242 30.031 1 57.59 182 GLU A C 1
ATOM 1462 O O . GLU A 1 182 ? 13.82 10.141 31 1 57.59 182 GLU A O 1
ATOM 1467 N N . TYR A 1 183 ? 14.289 10.227 28.812 1 63.81 183 TYR A N 1
ATOM 1468 C CA . TYR A 1 183 ? 12.859 10.086 28.578 1 63.81 183 TYR A CA 1
ATOM 1469 C C . TYR A 1 183 ? 12.43 8.625 28.672 1 63.81 183 TYR A C 1
ATOM 1471 O O . TYR A 1 183 ? 13.008 7.758 28.016 1 63.81 183 TYR A O 1
ATOM 1479 N N . THR A 1 184 ? 11.711 8.266 29.594 1 63.56 184 THR A N 1
ATOM 1480 C CA . THR A 1 184 ? 11.352 6.934 30.062 1 63.56 184 THR A CA 1
ATOM 1481 C C . THR A 1 184 ? 10.945 6.039 28.906 1 63.56 184 THR A C 1
ATOM 1483 O O . THR A 1 184 ? 11.281 4.852 28.875 1 63.56 184 THR A O 1
ATOM 1486 N N . ASN A 1 185 ? 10.305 6.668 27.922 1 78.38 185 ASN A N 1
ATOM 1487 C CA . ASN A 1 185 ? 9.711 5.73 26.984 1 78.38 185 ASN A CA 1
ATOM 1488 C C . ASN A 1 185 ? 10.305 5.875 25.594 1 78.38 185 ASN A C 1
ATOM 1490 O O . ASN A 1 185 ? 9.719 5.426 24.609 1 78.38 185 ASN A O 1
ATOM 1494 N N . ILE A 1 186 ? 11.398 6.383 25.594 1 78.81 186 ILE A N 1
ATOM 1495 C CA . ILE A 1 186 ? 12.031 6.645 24.297 1 78.81 186 ILE A CA 1
ATOM 1496 C C . ILE A 1 186 ? 12.477 5.324 23.672 1 78.81 186 ILE A C 1
ATOM 1498 O O . ILE A 1 186 ? 12.445 5.18 22.438 1 78.81 186 ILE A O 1
ATOM 1502 N N . SER A 1 187 ? 12.867 4.434 24.516 1 79.12 187 SER A N 1
ATOM 1503 C CA . SER A 1 187 ? 13.266 3.123 24 1 79.12 187 SER A CA 1
ATOM 1504 C C . SER A 1 187 ? 12.133 2.463 23.219 1 79.12 187 SER A C 1
ATOM 1506 O O . SER A 1 187 ? 12.359 1.845 22.188 1 79.12 187 SER A O 1
ATOM 1508 N N . THR A 1 188 ? 10.984 2.652 23.781 1 82.06 188 THR A N 1
ATOM 1509 C CA . THR A 1 188 ? 9.82 2.084 23.109 1 82.06 188 THR A CA 1
ATOM 1510 C C . THR A 1 188 ? 9.539 2.824 21.812 1 82.06 188 THR A C 1
ATOM 1512 O O . THR A 1 188 ? 9.195 2.205 20.797 1 82.06 188 THR A O 1
ATOM 1515 N N . LEU A 1 189 ? 9.68 4.055 21.812 1 82.06 189 LEU A N 1
ATOM 1516 C CA . LEU A 1 189 ? 9.422 4.871 20.641 1 82.06 189 LEU A CA 1
ATOM 1517 C C . LEU A 1 189 ? 10.422 4.559 19.531 1 82.06 189 LEU A C 1
ATOM 1519 O O . LEU A 1 189 ? 10.094 4.637 18.344 1 82.06 189 LEU A O 1
ATOM 1523 N N . ASN A 1 190 ? 11.586 4.18 19.984 1 76.69 190 ASN A N 1
ATOM 1524 C CA . ASN A 1 190 ? 12.656 3.877 19.031 1 76.69 190 ASN A CA 1
ATOM 1525 C C . ASN A 1 190 ? 12.594 2.424 18.578 1 76.69 190 ASN A C 1
ATOM 1527 O O . ASN A 1 190 ? 13.344 2.02 17.688 1 76.69 190 ASN A O 1
ATOM 1531 N N . SER A 1 191 ? 11.734 1.713 19.156 1 73.31 191 SER A N 1
ATOM 1532 C CA . SER A 1 191 ? 11.734 0.273 18.906 1 73.31 191 SER A CA 1
ATOM 1533 C C . SER A 1 191 ? 10.742 -0.106 17.812 1 73.31 191 SER A C 1
ATOM 1535 O O . SER A 1 191 ? 10.117 0.765 17.203 1 73.31 191 SER A O 1
ATOM 1537 N N . GLN A 1 192 ? 10.742 -1.353 17.609 1 72.56 192 GLN A N 1
ATOM 1538 C CA . GLN A 1 192 ? 9.805 -1.927 16.641 1 72.56 192 GLN A CA 1
ATOM 1539 C C . GLN A 1 192 ? 8.562 -2.465 17.344 1 72.56 192 GLN A C 1
ATOM 1541 O O . GLN A 1 192 ? 7.953 -3.434 16.891 1 72.56 192 GLN A O 1
ATOM 1546 N N . ALA A 1 193 ? 8.281 -1.888 18.438 1 77.31 193 ALA A N 1
ATOM 1547 C CA . ALA A 1 193 ? 7.082 -2.27 19.172 1 77.31 193 ALA A CA 1
ATOM 1548 C C . ALA A 1 193 ? 5.82 -1.987 18.359 1 77.31 193 ALA A C 1
ATOM 1550 O O . ALA A 1 193 ? 5.848 -1.193 17.422 1 77.31 193 ALA A O 1
ATOM 1551 N N . PRO A 1 194 ? 4.758 -2.709 18.766 1 84.94 194 PRO A N 1
ATOM 1552 C CA . PRO A 1 194 ? 3.488 -2.424 18.094 1 84.94 194 PRO A CA 1
ATOM 1553 C C . PRO A 1 194 ? 3.115 -0.944 18.141 1 84.94 194 PRO A C 1
ATOM 1555 O O . PRO A 1 194 ? 3.391 -0.265 19.141 1 84.94 194 PRO A O 1
ATOM 1558 N N . LEU A 1 195 ? 2.498 -0.521 17.156 1 90.25 195 LEU A N 1
ATOM 1559 C CA . LEU A 1 195 ? 2.18 0.893 17 1 90.25 195 LEU A CA 1
ATOM 1560 C C . LEU A 1 195 ? 1.354 1.405 18.172 1 90.25 195 LEU A C 1
ATOM 1562 O O . LEU A 1 195 ? 1.507 2.557 18.594 1 90.25 195 LEU A O 1
ATOM 1566 N N . GLU A 1 196 ? 0.466 0.58 18.719 1 91.19 196 GLU A N 1
ATOM 1567 C CA . GLU A 1 196 ? -0.347 0.961 19.875 1 91.19 196 GLU A CA 1
ATOM 1568 C C . GLU A 1 196 ? 0.525 1.27 21.078 1 91.19 196 GLU A C 1
ATOM 1570 O O . GLU A 1 196 ? 0.281 2.244 21.797 1 91.19 196 GLU A O 1
ATOM 1575 N N . ASP A 1 197 ? 1.496 0.45 21.25 1 91.12 197 ASP A N 1
ATOM 1576 C CA . ASP A 1 197 ? 2.43 0.668 22.359 1 91.12 197 ASP A CA 1
ATOM 1577 C C . ASP A 1 197 ? 3.234 1.947 22.141 1 91.12 197 ASP A C 1
ATOM 1579 O O . ASP A 1 197 ? 3.512 2.676 23.094 1 91.12 197 ASP A O 1
ATOM 1583 N N . ARG A 1 198 ? 3.57 2.182 20.984 1 92.5 198 ARG A N 1
ATOM 1584 C CA . ARG A 1 198 ? 4.336 3.387 20.672 1 92.5 198 ARG A CA 1
ATOM 1585 C C . ARG A 1 198 ? 3.482 4.637 20.844 1 92.5 198 ARG A C 1
ATOM 1587 O O . ARG A 1 198 ? 3.982 5.688 21.25 1 92.5 198 ARG A O 1
ATOM 1594 N N . LEU A 1 199 ? 2.24 4.551 20.516 1 94.69 199 LEU A N 1
ATOM 1595 C CA . LEU A 1 199 ? 1.314 5.652 20.766 1 94.69 199 LEU A CA 1
ATOM 1596 C C . LEU A 1 199 ? 1.202 5.949 22.25 1 94.69 199 LEU A C 1
ATOM 1598 O O . LEU A 1 199 ? 1.238 7.109 22.656 1 94.69 199 LEU A O 1
ATOM 1602 N N . ASP A 1 200 ? 1.111 4.918 23 1 93.5 200 ASP A N 1
ATOM 1603 C CA . ASP A 1 200 ? 1.041 5.082 24.453 1 93.5 200 ASP A CA 1
ATOM 1604 C C . ASP A 1 200 ? 2.33 5.691 25 1 93.5 200 ASP A C 1
ATOM 1606 O O . ASP A 1 200 ? 2.291 6.559 25.875 1 93.5 200 ASP A O 1
ATOM 1610 N N . ALA A 1 201 ? 3.416 5.168 24.469 1 92.25 201 ALA A N 1
ATOM 1611 C CA . ALA A 1 201 ? 4.707 5.723 24.875 1 92.25 201 ALA A CA 1
ATOM 1612 C C . ALA A 1 201 ? 4.805 7.203 24.516 1 92.25 201 ALA A C 1
ATOM 1614 O O . ALA A 1 201 ? 5.379 7.992 25.266 1 92.25 201 ALA A O 1
ATOM 1615 N N . TRP A 1 202 ? 4.281 7.57 23.391 1 93.56 202 TRP A N 1
ATOM 1616 C CA . TRP A 1 202 ? 4.281 8.961 22.953 1 93.56 202 TRP A CA 1
ATOM 1617 C C . TRP A 1 202 ? 3.488 9.836 23.922 1 93.56 202 TRP A C 1
ATOM 1619 O O . TRP A 1 202 ? 3.957 10.906 24.328 1 93.56 202 TRP A O 1
ATOM 1629 N N . ILE A 1 203 ? 2.34 9.391 24.281 1 94.69 203 ILE A N 1
ATOM 1630 C CA . ILE A 1 203 ? 1.482 10.133 25.203 1 94.69 203 ILE A CA 1
ATOM 1631 C C . ILE A 1 203 ? 2.186 10.305 26.547 1 94.69 203 ILE A C 1
ATOM 1633 O O . ILE A 1 203 ? 2.168 11.391 27.125 1 94.69 203 ILE A O 1
ATOM 1637 N N . THR A 1 204 ? 2.721 9.258 26.984 1 91.75 204 THR A N 1
ATOM 1638 C CA . THR A 1 204 ? 3.404 9.289 28.266 1 91.75 204 THR A CA 1
ATOM 1639 C C . THR A 1 204 ? 4.582 10.258 28.234 1 91.75 204 THR A C 1
ATOM 1641 O O . THR A 1 204 ? 4.879 10.914 29.234 1 91.75 204 THR A O 1
ATOM 1644 N N . THR A 1 205 ? 5.215 10.344 27.125 1 89.88 205 THR A N 1
ATOM 1645 C CA . THR A 1 205 ? 6.422 11.156 26.984 1 89.88 205 THR A CA 1
ATOM 1646 C C . THR A 1 205 ? 6.062 12.625 26.797 1 89.88 205 THR A C 1
ATOM 1648 O O . THR A 1 205 ? 6.699 13.5 27.391 1 89.88 205 THR A O 1
ATOM 1651 N N . PHE A 1 206 ? 5.051 12.875 26.031 1 90.94 206 PHE A N 1
ATOM 1652 C CA . PHE A 1 206 ? 4.832 14.25 25.594 1 90.94 206 PHE A CA 1
ATOM 1653 C C . PHE A 1 206 ? 3.588 14.836 26.25 1 90.94 206 PHE A C 1
ATOM 1655 O O . PHE A 1 206 ? 3.396 16.047 26.266 1 90.94 206 PHE A O 1
ATOM 1662 N N . ALA A 1 207 ? 2.775 13.938 26.734 1 94 207 ALA A N 1
ATOM 1663 C CA . ALA A 1 207 ? 1.498 14.406 27.266 1 94 207 ALA A CA 1
ATOM 1664 C C . ALA A 1 207 ? 0.978 13.461 28.359 1 94 207 ALA A C 1
ATOM 1666 O O . ALA A 1 207 ? -0.181 13.039 28.312 1 94 207 ALA A O 1
ATOM 1667 N N . ALA A 1 208 ? 1.762 13.172 29.328 1 92.06 208 ALA A N 1
ATOM 1668 C CA . ALA A 1 208 ? 1.45 12.18 30.359 1 92.06 208 ALA A CA 1
ATOM 1669 C C . ALA A 1 208 ? 0.156 12.531 31.078 1 92.06 208 ALA A C 1
ATOM 1671 O O . ALA A 1 208 ? -0.603 11.648 31.469 1 92.06 208 ALA A O 1
ATOM 1672 N N . HIS A 1 209 ? -0.152 13.758 31.266 1 94.75 209 HIS A N 1
ATOM 1673 C CA . HIS A 1 209 ? -1.319 14.227 32 1 94.75 209 HIS A CA 1
ATOM 1674 C C . HIS A 1 209 ? -2.607 13.938 31.25 1 94.75 209 HIS A C 1
ATOM 1676 O O . HIS A 1 209 ? -3.701 14.039 31.797 1 94.75 209 HIS A O 1
ATOM 1682 N N . LYS A 1 210 ? -2.512 13.531 30 1 95.88 210 LYS A N 1
ATOM 1683 C CA . LYS A 1 210 ? -3.68 13.297 29.156 1 95.88 210 LYS A CA 1
ATOM 1684 C C . LYS A 1 210 ? -3.867 11.805 28.891 1 95.88 210 LYS A C 1
ATOM 1686 O O . LYS A 1 210 ? -4.656 11.422 28.016 1 95.88 210 LYS A O 1
ATOM 1691 N N . GLN A 1 211 ? -3.189 10.984 29.578 1 94.81 211 GLN A N 1
ATOM 1692 C CA . GLN A 1 211 ? -3.186 9.547 29.328 1 94.81 211 GLN A CA 1
ATOM 1693 C C . GLN A 1 211 ? -4.598 8.977 29.422 1 94.81 211 GLN A C 1
ATOM 1695 O O . GLN A 1 211 ? -5.004 8.188 28.562 1 94.81 211 GLN A O 1
ATOM 1700 N N . LYS A 1 212 ? -5.336 9.305 30.422 1 95.5 212 LYS A N 1
ATOM 1701 C CA . LYS A 1 212 ? -6.688 8.781 30.609 1 95.5 212 LYS A CA 1
ATOM 1702 C C . LYS A 1 212 ? -7.609 9.242 29.469 1 95.5 212 LYS A C 1
ATOM 1704 O O . LYS A 1 212 ? -8.398 8.453 28.953 1 95.5 212 LYS A O 1
ATOM 1709 N N . GLU A 1 213 ? -7.539 10.469 29.156 1 96.88 213 GLU A N 1
ATOM 1710 C CA . GLU A 1 213 ? -8.336 11.016 28.062 1 96.88 213 GLU A CA 1
ATOM 1711 C C . GLU A 1 213 ? -8 10.336 26.734 1 96.88 213 GLU A C 1
ATOM 1713 O O . GLU A 1 213 ? -8.891 10.062 25.938 1 96.88 213 GLU A O 1
ATOM 1718 N N . PHE A 1 214 ? -6.758 10.07 26.562 1 97.38 214 PHE A N 1
ATOM 1719 C CA . PHE A 1 214 ? -6.316 9.422 25.328 1 97.38 214 PHE A CA 1
ATOM 1720 C C . PHE A 1 214 ? -6.887 8.016 25.219 1 97.38 214 PHE A C 1
ATOM 1722 O O . PHE A 1 214 ? -7.332 7.602 24.141 1 97.38 214 PHE A O 1
ATOM 1729 N N . LYS A 1 215 ? -6.852 7.297 26.25 1 95.5 215 LYS A N 1
ATOM 1730 C CA . LYS A 1 215 ? -7.328 5.914 26.266 1 95.5 215 LYS A CA 1
ATOM 1731 C C . LYS A 1 215 ? -8.812 5.844 25.922 1 95.5 215 LYS A C 1
ATOM 1733 O O . LYS A 1 215 ? -9.273 4.867 25.328 1 95.5 215 LYS A O 1
ATOM 1738 N N . SER A 1 216 ? -9.539 6.871 26.234 1 95.56 216 SER A N 1
ATOM 1739 C CA . SER A 1 216 ? -10.977 6.887 25.984 1 95.56 216 SER A CA 1
ATOM 1740 C C . SER A 1 216 ? -11.312 7.676 24.734 1 95.56 216 SER A C 1
ATOM 1742 O O . SER A 1 216 ? -12.492 7.906 24.438 1 95.56 216 SER A O 1
ATOM 1744 N N . SER A 1 217 ? -10.383 8.078 24 1 97.06 217 SER A N 1
ATOM 1745 C CA . SER A 1 217 ? -10.555 8.93 22.828 1 97.06 217 SER A CA 1
ATOM 1746 C C . SER A 1 217 ? -11.242 8.172 21.688 1 97.06 217 SER A C 1
ATOM 1748 O O . SER A 1 217 ? -10.852 7.043 21.375 1 97.06 217 SER A O 1
ATOM 1750 N N . LYS A 1 218 ? -12.219 8.828 21.109 1 97.31 218 LYS A N 1
ATOM 1751 C CA . LYS A 1 218 ? -12.891 8.234 19.953 1 97.31 218 LYS A CA 1
ATOM 1752 C C . LYS A 1 218 ? -11.945 8.141 18.766 1 97.31 218 LYS A C 1
ATOM 1754 O O . LYS A 1 218 ? -12.07 7.238 17.938 1 97.31 218 LYS A O 1
ATOM 1759 N N . TYR A 1 219 ? -11.07 9.102 18.656 1 98.12 219 TYR A N 1
ATOM 1760 C CA . TYR A 1 219 ? -10.109 9.109 17.562 1 98.12 219 TYR A CA 1
ATOM 1761 C C . TYR A 1 219 ? -9.164 7.918 17.656 1 98.12 219 TYR A C 1
ATOM 1763 O O . TYR A 1 219 ? -8.898 7.246 16.656 1 98.12 219 TYR A O 1
ATOM 1771 N N . ARG A 1 220 ? -8.695 7.652 18.859 1 97.81 220 ARG A N 1
ATOM 1772 C CA . ARG A 1 220 ? -7.84 6.496 19.109 1 97.81 220 ARG A CA 1
ATOM 1773 C C . ARG A 1 220 ? -8.562 5.195 18.781 1 97.81 220 ARG A C 1
ATOM 1775 O O . ARG A 1 220 ? -8 4.305 18.141 1 97.81 220 ARG A O 1
ATOM 1782 N N . SER A 1 221 ? -9.75 5.094 19.203 1 97.94 221 SER A N 1
ATOM 1783 C CA . SER A 1 221 ? -10.523 3.879 18.969 1 97.94 221 SER A CA 1
ATOM 1784 C C . SER A 1 221 ? -10.711 3.615 17.484 1 97.94 221 SER A C 1
ATOM 1786 O O . SER A 1 221 ? -10.586 2.477 17.031 1 97.94 221 SER A O 1
ATOM 1788 N N . LYS A 1 222 ? -11.023 4.602 16.781 1 98.25 222 LYS A N 1
ATOM 1789 C CA . LYS A 1 222 ? -11.195 4.465 15.328 1 98.25 222 LYS A CA 1
ATOM 1790 C C . LYS A 1 222 ? -9.891 4.07 14.656 1 98.25 222 LYS A C 1
ATOM 1792 O O . LYS A 1 222 ? -9.891 3.287 13.703 1 98.25 222 LYS A O 1
ATOM 1797 N N . PHE A 1 223 ? -8.828 4.652 15.133 1 98.5 223 PHE A N 1
ATOM 1798 C CA . PHE A 1 223 ? -7.539 4.297 14.539 1 98.5 223 PHE A CA 1
ATOM 1799 C C . PHE A 1 223 ? -7.207 2.836 14.812 1 98.5 223 PHE A C 1
ATOM 1801 O O . PHE A 1 223 ? -6.703 2.137 13.93 1 98.5 223 PHE A O 1
ATOM 1808 N N . ILE A 1 224 ? -7.414 2.404 16.016 1 97.56 224 ILE A N 1
ATOM 1809 C CA . ILE A 1 224 ? -7.133 1.019 16.375 1 97.56 224 ILE A CA 1
ATOM 1810 C C . ILE A 1 224 ? -7.965 0.082 15.5 1 97.56 224 ILE A C 1
ATOM 1812 O O . ILE A 1 224 ? -7.477 -0.956 15.047 1 97.56 224 ILE A O 1
ATOM 1816 N N . GLU A 1 225 ? -9.203 0.447 15.258 1 97.88 225 GLU A N 1
ATOM 1817 C CA . GLU A 1 225 ? -10.047 -0.334 14.352 1 97.88 225 GLU A CA 1
ATOM 1818 C C . GLU A 1 225 ? -9.477 -0.349 12.938 1 97.88 225 GLU A C 1
ATOM 1820 O O . GLU A 1 225 ? -9.43 -1.396 12.289 1 97.88 225 GLU A O 1
ATOM 1825 N N . LEU A 1 226 ? -9.109 0.803 12.477 1 98.12 226 LEU A N 1
ATOM 1826 C CA . LEU A 1 226 ? -8.523 0.941 11.148 1 98.12 226 LEU A CA 1
ATOM 1827 C C . LEU A 1 226 ? -7.25 0.115 11.023 1 98.12 226 LEU A C 1
ATOM 1829 O O . LEU A 1 226 ? -7.047 -0.579 10.023 1 98.12 226 LEU A O 1
ATOM 1833 N N . LYS A 1 227 ? -6.398 0.228 11.992 1 96.88 227 LYS A N 1
ATOM 1834 C CA . LYS A 1 227 ? -5.164 -0.55 12.016 1 96.88 227 LYS A CA 1
ATOM 1835 C C . LYS A 1 227 ? -5.457 -2.047 12.016 1 96.88 227 LYS A C 1
ATOM 1837 O O . LYS A 1 227 ? -4.766 -2.82 11.352 1 96.88 227 LYS A O 1
ATOM 1842 N N . GLY A 1 228 ? -6.438 -2.424 12.812 1 95.19 228 GLY A N 1
ATOM 1843 C CA . GLY A 1 228 ? -6.852 -3.818 12.797 1 95.19 228 GLY A CA 1
ATOM 1844 C C . GLY A 1 228 ? -7.258 -4.312 11.422 1 95.19 228 GLY A C 1
ATOM 1845 O O . GLY A 1 228 ? -6.875 -5.41 11.016 1 95.19 228 GLY A O 1
ATOM 1846 N N . LYS A 1 229 ? -7.98 -3.516 10.758 1 95.5 229 LYS A N 1
ATOM 1847 C CA . LYS A 1 229 ? -8.406 -3.871 9.406 1 95.5 229 LYS A CA 1
ATOM 1848 C C . LYS A 1 229 ? -7.215 -3.959 8.453 1 95.5 229 LYS A C 1
ATOM 1850 O O . LYS A 1 229 ? -7.141 -4.863 7.621 1 95.5 229 LYS A O 1
ATOM 1855 N N . ARG A 1 230 ? -6.348 -2.951 8.547 1 94.69 230 ARG A N 1
ATOM 1856 C CA . ARG A 1 230 ? -5.129 -2.984 7.746 1 94.69 230 ARG A CA 1
ATOM 1857 C C . ARG A 1 230 ? -4.363 -4.285 7.965 1 94.69 230 ARG A C 1
ATOM 1859 O O . ARG A 1 230 ? -3.912 -4.914 7.008 1 94.69 230 ARG A O 1
ATOM 1866 N N . ASN A 1 231 ? -4.172 -4.688 9.219 1 91.12 231 ASN A N 1
ATOM 1867 C CA . ASN A 1 231 ? -3.449 -5.914 9.531 1 91.12 231 ASN A CA 1
ATOM 1868 C C . ASN A 1 231 ? -4.125 -7.137 8.914 1 91.12 231 ASN A C 1
ATOM 1870 O O . ASN A 1 231 ? -3.453 -8.023 8.391 1 91.12 231 ASN A O 1
ATOM 1874 N N . GLU A 1 232 ? -5.402 -7.098 8.922 1 89.62 232 GLU A N 1
ATOM 1875 C CA . GLU A 1 232 ? -6.18 -8.188 8.344 1 89.62 232 GLU A CA 1
ATOM 1876 C C . GLU A 1 232 ? -5.945 -8.297 6.84 1 89.62 232 GLU A C 1
ATOM 1878 O O . GLU A 1 232 ? -5.879 -9.398 6.297 1 89.62 232 GLU A O 1
ATOM 1883 N N . ILE A 1 233 ? -5.816 -7.234 6.258 1 89.62 233 ILE A N 1
ATOM 1884 C CA . ILE A 1 233 ? -5.801 -7.188 4.801 1 89.62 233 ILE A CA 1
ATOM 1885 C C . ILE A 1 233 ? -4.371 -7.387 4.297 1 89.62 233 ILE A C 1
ATOM 1887 O O . ILE A 1 233 ? -4.152 -8.039 3.271 1 89.62 233 ILE A O 1
ATOM 1891 N N . VAL A 1 234 ? -3.438 -6.852 4.98 1 82.38 234 VAL A N 1
ATOM 1892 C CA . VAL A 1 234 ? -2.059 -6.867 4.5 1 82.38 234 VAL A CA 1
ATOM 1893 C C . VAL A 1 234 ? -1.375 -8.164 4.926 1 82.38 234 VAL A C 1
ATOM 1895 O O . VAL A 1 234 ? -0.458 -8.641 4.254 1 82.38 234 VAL A O 1
ATOM 1898 N N . HIS A 1 235 ? -1.769 -8.648 5.984 1 79.5 235 HIS A N 1
ATOM 1899 C CA . HIS A 1 235 ? -1.255 -9.93 6.465 1 79.5 235 HIS A CA 1
ATOM 1900 C C . HIS A 1 235 ? -2.359 -10.977 6.523 1 79.5 235 HIS A C 1
ATOM 1902 O O . HIS A 1 235 ? -2.828 -11.336 7.605 1 79.5 235 HIS A O 1
ATOM 1908 N N . PRO A 1 236 ? -2.668 -11.438 5.402 1 74.19 236 PRO A N 1
ATOM 1909 C CA . PRO A 1 236 ? -3.83 -12.328 5.348 1 74.19 236 PRO A CA 1
ATOM 1910 C C . PRO A 1 236 ? -3.611 -13.633 6.109 1 74.19 236 PRO A C 1
ATOM 1912 O O . PRO A 1 236 ? -2.566 -14.273 5.957 1 74.19 236 PRO A O 1
ATOM 1915 N N . THR A 1 237 ? -4.535 -13.875 6.969 1 74.75 237 THR A N 1
ATOM 1916 C CA . THR A 1 237 ? -4.5 -15.141 7.703 1 74.75 237 THR A CA 1
ATOM 1917 C C . THR A 1 237 ? -5.602 -16.078 7.215 1 74.75 237 THR A C 1
ATOM 1919 O O . THR A 1 237 ? -5.688 -17.219 7.66 1 74.75 237 THR A O 1
ATOM 1922 N N . TYR A 1 238 ? -6.367 -15.516 6.266 1 78.5 238 TYR A N 1
ATOM 1923 C CA . TYR A 1 238 ? -7.461 -16.312 5.719 1 78.5 238 TYR A CA 1
ATOM 1924 C C . TYR A 1 238 ? -7.262 -16.562 4.23 1 78.5 238 TYR A C 1
ATOM 1926 O O . TYR A 1 238 ? -6.582 -15.789 3.547 1 78.5 238 TYR A O 1
ATOM 1934 N N . PRO A 1 239 ? -7.836 -17.641 3.766 1 81.94 239 PRO A N 1
ATOM 1935 C CA . PRO A 1 239 ? -7.594 -18.031 2.373 1 81.94 239 PRO A CA 1
ATOM 1936 C C . PRO A 1 239 ? -8.32 -17.125 1.375 1 81.94 239 PRO A C 1
ATOM 1938 O O . PRO A 1 239 ? -8.023 -17.172 0.178 1 81.94 239 PRO A O 1
ATOM 1941 N N . MET A 1 240 ? -9.25 -16.359 1.839 1 86.44 240 MET A N 1
ATOM 1942 C CA . MET A 1 240 ? -9.977 -15.453 0.956 1 86.44 240 MET A CA 1
ATOM 1943 C C . MET A 1 240 ? -10.359 -14.172 1.691 1 86.44 240 MET A C 1
ATOM 1945 O O . MET A 1 240 ? -10.453 -14.164 2.92 1 86.44 240 MET A O 1
ATOM 1949 N N . TYR A 1 241 ? -10.555 -13.133 0.809 1 87.62 241 TYR A N 1
ATOM 1950 C CA . TYR A 1 241 ? -11.031 -11.852 1.335 1 87.62 241 TYR A CA 1
ATOM 1951 C C . TYR A 1 241 ? -12.469 -11.594 0.923 1 87.62 241 TYR A C 1
ATOM 1953 O O . TYR A 1 241 ? -12.836 -11.789 -0.239 1 87.62 241 TYR A O 1
ATOM 1961 N N . SER A 1 242 ? -13.188 -11.273 1.893 1 89.31 242 SER A N 1
ATOM 1962 C CA . SER A 1 242 ? -14.523 -10.75 1.61 1 89.31 242 SER A CA 1
ATOM 1963 C C . SER A 1 242 ? -14.578 -9.242 1.833 1 89.31 242 SER A C 1
ATOM 1965 O O . SER A 1 242 ? -14.094 -8.734 2.852 1 89.31 242 SER A O 1
ATOM 1967 N N . TYR A 1 243 ? -15.086 -8.602 0.822 1 92.75 243 TYR A N 1
ATOM 1968 C CA . TYR A 1 243 ? -15.203 -7.148 0.897 1 92.75 243 TYR A CA 1
ATOM 1969 C C . TYR A 1 243 ? -16.656 -6.711 0.718 1 92.75 243 TYR A C 1
ATOM 1971 O O . TYR A 1 243 ? -17.312 -7.078 -0.262 1 92.75 243 TYR A O 1
ATOM 1979 N N . SER A 1 244 ? -17.109 -5.984 1.648 1 92.44 244 SER A N 1
ATOM 1980 C CA . SER A 1 244 ? -18.359 -5.23 1.472 1 92.44 244 SER A CA 1
ATOM 1981 C C . SER A 1 244 ? -18.062 -3.775 1.116 1 92.44 244 SER A C 1
ATOM 1983 O O . SER A 1 244 ? -17.281 -3.109 1.791 1 92.44 244 SER A O 1
ATOM 1985 N N . VAL A 1 245 ? -18.719 -3.312 0.097 1 93.88 245 VAL A N 1
ATOM 1986 C CA . VAL A 1 245 ? -18.469 -1.936 -0.317 1 93.88 245 VAL A CA 1
ATOM 1987 C C . VAL A 1 245 ? -18.812 -0.983 0.827 1 93.88 245 VAL A C 1
ATOM 1989 O O . VAL A 1 245 ? -18.062 -0.032 1.092 1 93.88 245 VAL A O 1
ATOM 1992 N N . LYS A 1 246 ? -19.859 -1.292 1.515 1 92.5 246 LYS A N 1
ATOM 1993 C CA . LYS A 1 246 ? -20.281 -0.462 2.641 1 92.5 246 LYS A CA 1
ATOM 1994 C C . LYS A 1 246 ? -19.219 -0.418 3.723 1 92.5 246 LYS A C 1
ATOM 1996 O O . LYS A 1 246 ? -18.922 0.647 4.27 1 92.5 246 LYS A O 1
ATOM 2001 N N . GLU A 1 247 ? -18.688 -1.518 3.992 1 95 247 GLU A N 1
ATOM 2002 C CA . GLU A 1 247 ? -17.641 -1.574 5.016 1 95 247 GLU A CA 1
ATOM 2003 C C . GLU A 1 247 ? -16.375 -0.856 4.555 1 95 247 GLU A C 1
ATOM 2005 O O . GLU A 1 247 ? -15.742 -0.145 5.336 1 95 247 GLU A O 1
ATOM 2010 N N . MET A 1 248 ? -16.031 -1.095 3.305 1 96.75 248 MET A N 1
ATOM 2011 C CA . MET A 1 248 ? -14.844 -0.418 2.783 1 96.75 248 MET A CA 1
ATOM 2012 C C . MET A 1 248 ? -15 1.097 2.871 1 96.75 248 MET A C 1
ATOM 2014 O O . MET A 1 248 ? -14.078 1.796 3.297 1 96.75 248 MET A O 1
ATOM 2018 N N . VAL A 1 249 ? -16.125 1.595 2.52 1 96.88 249 VAL A N 1
ATOM 2019 C CA . VAL A 1 249 ? -16.375 3.031 2.545 1 96.88 249 VAL A CA 1
ATOM 2020 C C . VAL A 1 249 ? -16.328 3.539 3.984 1 96.88 249 VAL A C 1
ATOM 2022 O O . VAL A 1 249 ? -15.812 4.633 4.242 1 96.88 249 VAL A O 1
ATOM 2025 N N . LYS A 1 250 ? -16.844 2.77 4.875 1 97.5 250 LYS A N 1
ATOM 2026 C CA . LYS A 1 250 ? -16.75 3.127 6.289 1 97.5 250 LYS A CA 1
ATOM 2027 C C . LYS A 1 250 ? -15.305 3.398 6.691 1 97.5 250 LYS A C 1
ATOM 2029 O O . LYS A 1 250 ? -15.008 4.434 7.285 1 97.5 250 LYS A O 1
ATOM 2034 N N . PHE A 1 251 ? -14.438 2.477 6.32 1 98.31 251 PHE A N 1
ATOM 2035 C CA . PHE A 1 251 ? -13.039 2.625 6.719 1 98.31 251 PHE A CA 1
ATOM 2036 C C . PHE A 1 251 ? -12.359 3.73 5.918 1 98.31 251 PHE A C 1
ATOM 2038 O O . PHE A 1 251 ? -11.492 4.43 6.434 1 98.31 251 PHE A O 1
ATOM 2045 N N . LEU A 1 252 ? -12.711 3.861 4.629 1 98.31 252 LEU A N 1
ATOM 2046 C CA . LEU A 1 252 ? -12.188 4.973 3.842 1 98.31 252 LEU A CA 1
ATOM 2047 C C . LEU A 1 252 ? -12.555 6.309 4.48 1 98.31 252 LEU A C 1
ATOM 2049 O O . LEU A 1 252 ? -11.789 7.273 4.402 1 98.31 252 LEU A O 1
ATOM 2053 N N . ASN A 1 253 ? -13.68 6.324 5.141 1 98 253 ASN A N 1
ATOM 2054 C CA . ASN A 1 253 ? -14.188 7.547 5.758 1 98 253 ASN A CA 1
ATOM 2055 C C . ASN A 1 253 ? -13.609 7.746 7.156 1 98 253 ASN A C 1
ATOM 2057 O O . ASN A 1 253 ? -13.953 8.703 7.848 1 98 253 ASN A O 1
ATOM 2061 N N . TYR A 1 254 ? -12.742 6.906 7.559 1 98.44 254 TYR A N 1
ATOM 2062 C CA . TYR A 1 254 ? -12.094 7.039 8.859 1 98.44 254 TYR A CA 1
ATOM 2063 C C . TYR A 1 254 ? -10.961 8.055 8.797 1 98.44 254 TYR A C 1
ATOM 2065 O O . TYR A 1 254 ? -10.461 8.5 9.836 1 98.44 254 TYR A O 1
ATOM 2073 N N . ALA A 1 255 ? -10.531 8.5 7.621 1 97.75 255 ALA A N 1
ATOM 2074 C CA . ALA A 1 255 ? -9.352 9.344 7.449 1 97.75 255 ALA A CA 1
ATOM 2075 C C . ALA A 1 255 ? -9.445 10.602 8.305 1 97.75 255 ALA A C 1
ATOM 2077 O O . ALA A 1 255 ? -8.523 10.922 9.062 1 97.75 255 ALA A O 1
ATOM 2078 N N . PRO A 1 256 ? -10.562 11.32 8.336 1 97.75 256 PRO A N 1
ATOM 2079 C CA . PRO A 1 256 ? -10.625 12.57 9.094 1 97.75 256 PRO A CA 1
ATOM 2080 C C . PRO A 1 256 ? -10.516 12.359 10.602 1 97.75 256 PRO A C 1
ATOM 2082 O O . PRO A 1 256 ? -9.891 13.156 11.297 1 97.75 256 PRO A O 1
ATOM 2085 N N . ASP A 1 257 ? -11.047 11.25 11.047 1 98 257 ASP A N 1
ATOM 2086 C CA . ASP A 1 257 ? -11.062 11.023 12.492 1 98 257 ASP A CA 1
ATOM 2087 C C . ASP A 1 257 ? -9.883 10.172 12.93 1 98 257 ASP A C 1
ATOM 2089 O O . ASP A 1 257 ? -9.078 10.594 13.766 1 98 257 ASP A O 1
ATOM 2093 N N . ALA A 1 258 ? -9.75 9.023 12.297 1 98.5 258 ALA A N 1
ATOM 2094 C CA . ALA A 1 258 ? -8.773 8.039 12.75 1 98.5 258 ALA A CA 1
ATOM 2095 C C . ALA A 1 258 ? -7.348 8.523 12.516 1 98.5 258 ALA A C 1
ATOM 2097 O O . ALA A 1 258 ? -6.418 8.094 13.203 1 98.5 258 ALA A O 1
ATOM 2098 N N . ILE A 1 259 ? -7.203 9.414 11.547 1 98.5 259 ILE A N 1
ATOM 2099 C CA . ILE A 1 259 ? -5.863 9.914 11.25 1 98.5 259 ILE A CA 1
ATOM 2100 C C . ILE A 1 259 ? -5.77 11.391 11.609 1 98.5 259 ILE A C 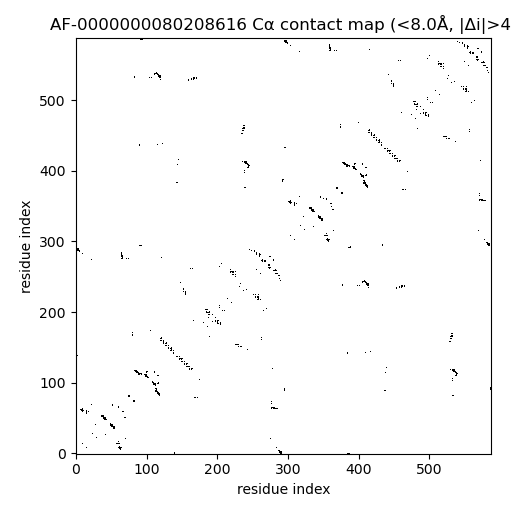1
ATOM 2102 O O . ILE A 1 259 ? -5.051 11.766 12.531 1 98.5 259 ILE A O 1
ATOM 2106 N N . GLY A 1 260 ? -6.566 12.188 10.93 1 98.25 260 GLY A N 1
ATOM 2107 C CA . GLY A 1 260 ? -6.523 13.617 11.188 1 98.25 260 GLY A CA 1
ATOM 2108 C C . GLY A 1 260 ? -6.863 13.977 12.625 1 98.25 260 GLY A C 1
ATOM 2109 O O . GLY A 1 260 ? -6.109 14.703 13.281 1 98.25 260 GLY A O 1
ATOM 2110 N N . GLY A 1 261 ? -7.945 13.492 13.086 1 98.44 261 GLY A N 1
ATOM 2111 C CA . GLY A 1 261 ? -8.375 13.758 14.445 1 98.44 261 GLY A CA 1
ATOM 2112 C C . GLY A 1 261 ? -7.398 13.242 15.492 1 98.44 261 GLY A C 1
ATOM 2113 O O . GLY A 1 261 ? -7.117 13.93 16.469 1 98.44 261 GLY A O 1
ATOM 2114 N N . LEU A 1 262 ? -6.91 12.086 15.305 1 98.56 262 LEU A N 1
ATOM 2115 C CA . LEU A 1 262 ? -5.949 11.5 16.234 1 98.56 262 LEU A CA 1
ATOM 2116 C C . LEU A 1 262 ? -4.695 12.352 16.328 1 98.56 262 LEU A C 1
ATOM 2118 O O . LEU A 1 262 ? -4.27 12.719 17.438 1 98.56 262 LEU A O 1
ATOM 2122 N N . LEU A 1 263 ? -4.113 12.711 15.203 1 98.25 263 LEU A N 1
ATOM 2123 C CA . LEU A 1 263 ? -2.867 13.469 15.195 1 98.25 263 LEU A CA 1
ATOM 2124 C C . LEU A 1 263 ? -3.076 14.867 15.766 1 98.25 263 LEU A C 1
ATOM 2126 O O . LEU A 1 263 ? -2.223 15.375 16.484 1 98.25 263 LEU A O 1
ATOM 2130 N N . ALA A 1 264 ? -4.211 15.445 15.375 1 97.81 264 ALA A N 1
ATOM 2131 C CA . ALA A 1 264 ? -4.539 16.75 15.93 1 97.81 264 ALA A CA 1
ATOM 2132 C C . ALA A 1 264 ? -4.672 16.688 17.453 1 97.81 264 ALA A C 1
ATOM 2134 O O . ALA A 1 264 ? -4.211 17.578 18.156 1 97.81 264 ALA A O 1
ATOM 2135 N N . GLN A 1 265 ? -5.297 15.703 17.922 1 98.19 265 GLN A N 1
ATOM 2136 C CA . GLN A 1 265 ? -5.484 15.547 19.359 1 98.19 265 GLN A CA 1
ATOM 2137 C C . GLN A 1 265 ? -4.152 15.336 20.062 1 98.19 265 GLN A C 1
ATOM 2139 O O . GLN A 1 265 ? -3.924 15.875 21.141 1 98.19 265 GLN A O 1
ATOM 2144 N N . LEU A 1 266 ? -3.322 14.516 19.516 1 97.56 266 LEU A N 1
ATOM 2145 C CA . LEU A 1 266 ? -1.996 14.312 20.078 1 97.56 266 LEU A CA 1
ATOM 2146 C C . LEU A 1 266 ? -1.246 15.633 20.203 1 97.56 266 LEU A C 1
ATOM 2148 O O . LEU A 1 266 ? -0.635 15.914 21.234 1 97.56 266 LEU A O 1
ATOM 2152 N N . ARG A 1 267 ? -1.335 16.406 19.156 1 96.75 267 ARG A N 1
ATOM 2153 C CA . ARG A 1 267 ? -0.695 17.719 19.172 1 96.75 267 ARG A CA 1
ATOM 2154 C C . ARG A 1 267 ? -1.285 18.594 20.266 1 96.75 267 ARG A C 1
ATOM 2156 O O . ARG A 1 267 ? -0.548 19.25 21.016 1 96.75 267 ARG A O 1
ATOM 2163 N N . SER A 1 268 ? -2.549 18.562 20.312 1 96.5 268 SER A N 1
ATOM 2164 C CA . SER A 1 268 ? -3.234 19.344 21.344 1 96.5 268 SER A CA 1
ATOM 2165 C C . SER A 1 268 ? -2.834 18.891 22.734 1 96.5 268 SER A C 1
ATOM 2167 O O . SER A 1 268 ? -2.592 19.719 23.625 1 96.5 268 SER A O 1
ATOM 2169 N N . PHE A 1 269 ? -2.82 17.641 22.938 1 96.62 269 PHE A N 1
ATOM 2170 C CA . PHE A 1 269 ? -2.422 17.078 24.219 1 96.62 269 PHE A CA 1
ATOM 2171 C C . PHE A 1 269 ? -1.021 17.547 24.594 1 96.62 269 PHE A C 1
ATOM 2173 O O . PHE A 1 269 ? -0.74 17.781 25.781 1 96.62 269 PHE A O 1
ATOM 2180 N N . ALA A 1 270 ? -0.147 17.656 23.641 1 94.31 270 ALA A N 1
ATOM 2181 C CA . ALA A 1 270 ? 1.23 18.078 23.875 1 94.31 270 ALA A CA 1
ATOM 2182 C C . ALA A 1 270 ? 1.344 19.609 23.875 1 94.31 270 ALA A C 1
ATOM 2184 O O . ALA A 1 270 ? 2.449 20.156 23.891 1 94.31 270 ALA A O 1
ATOM 2185 N N . GLU A 1 271 ? 0.182 20.297 23.719 1 93.88 271 GLU A N 1
ATOM 2186 C CA . GLU A 1 271 ? 0.1 21.75 23.734 1 93.88 271 GLU A CA 1
ATOM 2187 C C . GLU A 1 271 ? 0.892 22.375 22.594 1 93.88 271 GLU A C 1
ATOM 2189 O O . GLU A 1 271 ? 1.627 23.344 22.781 1 93.88 271 GLU A O 1
ATOM 2194 N N . THR A 1 272 ? 0.859 21.672 21.5 1 91.69 272 THR A N 1
ATOM 2195 C CA . THR A 1 272 ? 1.415 22.172 20.25 1 91.69 272 THR A CA 1
ATOM 2196 C C . THR A 1 272 ? 0.312 22.391 19.219 1 91.69 272 THR A C 1
ATOM 2198 O O . THR A 1 272 ? -0.801 21.891 19.375 1 91.69 272 THR A O 1
ATOM 2201 N N . THR A 1 273 ? 0.591 23.125 18.25 1 92 273 THR A N 1
ATOM 2202 C CA . THR A 1 273 ? -0.444 23.484 17.281 1 92 273 THR A CA 1
ATOM 2203 C C . THR A 1 273 ? -0.87 22.266 16.453 1 92 273 THR A C 1
ATOM 2205 O O . THR A 1 273 ? -0.035 21.438 16.078 1 92 273 THR A O 1
ATOM 2208 N N . GLU A 1 274 ? -2.137 22.219 16.25 1 92.38 274 GLU A N 1
ATOM 2209 C CA . GLU A 1 274 ? -2.68 21.172 15.375 1 92.38 274 GLU A CA 1
ATOM 2210 C C . GLU A 1 274 ? -2.682 21.625 13.922 1 92.38 274 GLU A C 1
ATOM 2212 O O . GLU A 1 274 ? -3.008 20.844 13.023 1 92.38 274 GLU A O 1
ATOM 2217 N N . ASN A 1 275 ? -2.291 22.906 13.68 1 92.88 275 ASN A N 1
ATOM 2218 C CA . ASN A 1 275 ? -2.387 23.484 12.344 1 92.88 275 ASN A CA 1
ATOM 2219 C C . ASN A 1 275 ? -1.175 23.125 11.484 1 92.88 275 ASN A C 1
ATOM 2221 O O . ASN A 1 275 ? -0.501 24 10.953 1 92.88 275 ASN A O 1
ATOM 2225 N N . ILE A 1 276 ? -0.976 21.859 11.414 1 95.12 276 ILE A N 1
ATOM 2226 C CA . ILE A 1 276 ? 0.05 21.312 10.539 1 95.12 276 ILE A CA 1
ATOM 2227 C C . ILE A 1 276 ? -0.586 20.844 9.227 1 95.12 276 ILE A C 1
ATOM 2229 O O . ILE A 1 276 ? -1.678 20.281 9.227 1 95.12 276 ILE A O 1
ATOM 2233 N N . GLY A 1 277 ? 0.047 21.109 8.164 1 95.38 277 GLY A N 1
ATOM 2234 C CA . GLY A 1 277 ? -0.529 20.953 6.844 1 95.38 277 GLY A CA 1
ATOM 2235 C C . GLY A 1 277 ? -1.126 19.578 6.617 1 95.38 277 GLY A C 1
ATOM 2236 O O . GLY A 1 277 ? -2.309 19.453 6.297 1 95.38 277 GLY A O 1
ATOM 2237 N N . PHE A 1 278 ? -0.271 18.516 6.77 1 96.12 278 PHE A N 1
ATOM 2238 C CA . PHE A 1 278 ? -0.756 17.188 6.453 1 96.12 278 PHE A CA 1
ATOM 2239 C C . PHE A 1 278 ? -1.821 16.75 7.449 1 96.12 278 PHE A C 1
ATOM 2241 O O . PHE A 1 278 ? -2.691 15.938 7.121 1 96.12 278 PHE A O 1
ATOM 2248 N N . ILE A 1 279 ? -1.848 17.266 8.648 1 97.5 279 ILE A N 1
ATOM 2249 C CA . ILE A 1 279 ? -2.875 16.938 9.641 1 97.5 279 ILE A CA 1
ATOM 2250 C C . ILE A 1 279 ? -4.195 17.594 9.234 1 97.5 279 ILE A C 1
ATOM 2252 O O . ILE A 1 279 ? -5.246 16.953 9.25 1 97.5 279 ILE A O 1
ATOM 2256 N N . GLN A 1 280 ? -4.094 18.875 8.812 1 96.81 280 GLN A N 1
ATOM 2257 C CA . GLN A 1 280 ? -5.293 19.594 8.375 1 96.81 280 GLN A CA 1
ATOM 2258 C C . GLN A 1 280 ? -5.879 18.953 7.117 1 96.81 280 GLN A C 1
ATOM 2260 O O . GLN A 1 280 ? -7.102 18.891 6.965 1 96.81 280 GLN A O 1
ATOM 2265 N N . GLN A 1 281 ? -5.004 18.547 6.289 1 96.81 281 GLN A N 1
ATOM 2266 C CA . GLN A 1 281 ? -5.434 17.828 5.094 1 96.81 281 GLN A CA 1
ATOM 2267 C C . GLN A 1 281 ? -6.25 16.594 5.453 1 96.81 281 GLN A C 1
ATOM 2269 O O . GLN A 1 281 ? -7.32 16.359 4.887 1 96.81 281 GLN A O 1
ATOM 2274 N N . MET A 1 282 ? -5.77 15.797 6.383 1 97.94 282 MET A N 1
ATOM 2275 C CA . MET A 1 282 ? -6.461 14.578 6.789 1 97.94 282 MET A CA 1
ATOM 2276 C C . MET A 1 282 ? -7.777 14.906 7.484 1 97.94 282 MET A C 1
ATOM 2278 O O . MET A 1 282 ? -8.797 14.273 7.219 1 97.94 282 MET A O 1
ATOM 2282 N N . LYS A 1 283 ? -7.789 15.852 8.305 1 97.06 283 LYS A N 1
ATOM 2283 C CA . LYS A 1 283 ? -8.969 16.219 9.086 1 97.06 283 LYS A CA 1
ATOM 2284 C C . LYS A 1 283 ? -10.102 16.688 8.172 1 97.06 283 LYS A C 1
ATOM 2286 O O . LYS A 1 283 ? -11.281 16.562 8.523 1 97.06 283 LYS A O 1
ATOM 2291 N N . SER A 1 284 ? -9.719 17.219 7.094 1 96.69 284 SER A N 1
ATOM 2292 C CA . SER A 1 284 ? -10.727 17.844 6.238 1 96.69 284 SER A CA 1
ATOM 2293 C C . SER A 1 284 ? -11.125 16.922 5.09 1 96.69 284 SER A C 1
ATOM 2295 O O . SER A 1 284 ? -11.852 17.328 4.184 1 96.69 284 SER A O 1
ATOM 2297 N N . GLU A 1 285 ? -10.531 15.734 5.047 1 97 285 GLU A N 1
ATOM 2298 C CA . GLU A 1 285 ? -10.906 14.789 3.994 1 97 285 GLU A CA 1
ATOM 2299 C C . GLU A 1 285 ? -12.422 14.648 3.904 1 97 285 GLU A C 1
ATOM 2301 O O . GLU A 1 285 ? -13.094 14.406 4.914 1 97 285 GLU A O 1
ATOM 2306 N N . PRO A 1 286 ? -12.93 14.758 2.705 1 95.38 286 PRO A N 1
ATOM 2307 C CA . PRO A 1 286 ? -14.383 14.617 2.57 1 95.38 286 PRO A CA 1
ATOM 2308 C C . PRO A 1 286 ? -14.852 13.172 2.713 1 95.38 286 PRO A C 1
ATOM 2310 O O . PRO A 1 286 ? -14.109 12.242 2.375 1 95.38 286 PRO A O 1
ATOM 2313 N N . LEU A 1 287 ? -16.031 13.016 3.109 1 95.69 287 LEU A N 1
ATOM 2314 C CA . LEU A 1 287 ? -16.594 11.68 3.252 1 95.69 287 LEU A CA 1
ATOM 2315 C C . LEU A 1 287 ? -17.141 11.172 1.92 1 95.69 287 LEU A C 1
ATOM 2317 O O . LEU A 1 287 ? -17.688 11.945 1.137 1 95.69 287 LEU A O 1
ATOM 2321 N N . ILE A 1 288 ? -16.891 9.977 1.648 1 95.62 288 ILE A N 1
ATOM 2322 C CA . ILE A 1 288 ? -17.562 9.289 0.548 1 95.62 288 ILE A CA 1
ATOM 2323 C C . ILE A 1 288 ? -18.953 8.836 0.989 1 95.62 288 ILE A C 1
ATOM 2325 O O . ILE A 1 288 ? -19.078 8.086 1.953 1 95.62 288 ILE A O 1
ATOM 2329 N N . GLN A 1 289 ? -19.953 9.242 0.293 1 93.38 289 GLN A N 1
ATOM 2330 C CA . GLN A 1 289 ? -21.328 8.898 0.63 1 93.38 289 GLN A CA 1
ATOM 2331 C C . GLN A 1 289 ? -21.938 7.961 -0.413 1 93.38 289 GLN A C 1
ATOM 2333 O O . GLN A 1 289 ? -21.953 8.281 -1.604 1 93.38 289 GLN A O 1
ATOM 2338 N N . LEU A 1 290 ? -22.375 6.836 0.054 1 89.5 290 LEU A N 1
ATOM 2339 C CA . LEU A 1 290 ? -23.078 5.918 -0.836 1 89.5 290 LEU A CA 1
ATOM 2340 C C . LEU A 1 290 ? -24.562 6.27 -0.917 1 89.5 290 LEU A C 1
ATOM 2342 O O . LEU A 1 290 ? -25.188 6.621 0.091 1 89.5 290 LEU A O 1
ATOM 2346 N N . LYS A 1 291 ? -25 6.457 -2.096 1 79.5 291 LYS A N 1
ATOM 2347 C CA . LYS A 1 291 ? -26.422 6.781 -2.254 1 79.5 291 LYS A CA 1
ATOM 2348 C C . LYS A 1 291 ? -27.266 5.52 -2.4 1 79.5 291 LYS A C 1
ATOM 2350 O O . LYS A 1 291 ? -26.859 4.57 -3.076 1 79.5 291 LYS A O 1
ATOM 2355 N N . LYS A 1 292 ? -28.203 5.371 -1.551 1 64.75 292 LYS A N 1
ATOM 2356 C CA . LYS A 1 292 ? -29.203 4.332 -1.751 1 64.75 292 LYS A CA 1
ATOM 2357 C C . LYS A 1 292 ? -30.203 4.734 -2.836 1 64.75 292 LYS A C 1
ATOM 2359 O O . LYS A 1 292 ? -30.578 5.906 -2.945 1 64.75 292 LYS A O 1
ATOM 2364 N N . ARG A 1 293 ? -30.062 4.25 -4.016 1 55.62 293 ARG A N 1
ATOM 2365 C CA . ARG A 1 293 ? -31.172 4.629 -4.883 1 55.62 293 ARG A CA 1
ATOM 2366 C C . ARG A 1 293 ? -32.5 4.469 -4.164 1 55.62 293 ARG A C 1
ATOM 2368 O O . ARG A 1 293 ? -32.75 3.463 -3.488 1 55.62 293 ARG A O 1
ATOM 2375 N N . ALA A 1 294 ? -33.375 5.5 -4.062 1 37.5 294 ALA A N 1
ATOM 2376 C CA . ALA A 1 294 ? -34.75 5.48 -3.617 1 37.5 294 ALA A CA 1
ATOM 2377 C C . ALA A 1 294 ? -35.562 4.406 -4.355 1 37.5 294 ALA A C 1
ATOM 2379 O O . ALA A 1 294 ? -35.281 4.121 -5.523 1 37.5 294 ALA A O 1
ATOM 2380 N N . MET B 1 1 ? 12.32 11.57 -18.891 1 79.19 1 MET B N 1
ATOM 2381 C CA . MET B 1 1 ? 13.117 10.352 -18.859 1 79.19 1 MET B CA 1
ATOM 2382 C C . MET B 1 1 ? 12.516 9.281 -19.766 1 79.19 1 MET B C 1
ATOM 2384 O O . MET B 1 1 ? 11.289 9.156 -19.859 1 79.19 1 MET B O 1
ATOM 2388 N N . GLU B 1 2 ? 13.398 8.633 -20.562 1 82.81 2 GLU B N 1
ATOM 2389 C CA . GLU B 1 2 ? 12.898 7.59 -21.438 1 82.81 2 GLU B CA 1
ATOM 2390 C C . GLU B 1 2 ? 12.961 6.219 -20.781 1 82.81 2 GLU B C 1
ATOM 2392 O O . GLU B 1 2 ? 13.953 5.895 -20.109 1 82.81 2 GLU B O 1
ATOM 2397 N N . ALA B 1 3 ? 11.875 5.652 -20.75 1 88.62 3 ALA B N 1
ATOM 2398 C CA . ALA B 1 3 ? 11.781 4.293 -20.234 1 88.62 3 ALA B CA 1
ATOM 2399 C C . ALA B 1 3 ? 10.992 3.395 -21.188 1 88.62 3 ALA B C 1
ATOM 2401 O O . ALA B 1 3 ? 10.211 3.883 -22 1 88.62 3 ALA B O 1
ATOM 2402 N N . ASP B 1 4 ? 11.375 2.137 -21.125 1 90.12 4 ASP B N 1
ATOM 2403 C CA . ASP B 1 4 ? 10.672 1.138 -21.922 1 90.12 4 ASP B CA 1
ATOM 2404 C C . ASP B 1 4 ? 10.188 -0.019 -21.047 1 90.12 4 ASP B C 1
ATOM 2406 O O . ASP B 1 4 ? 10.875 -0.436 -20.125 1 90.12 4 ASP B O 1
ATOM 2410 N N . LEU B 1 5 ? 8.992 -0.38 -21.312 1 89.06 5 LEU B N 1
ATOM 2411 C CA . LEU B 1 5 ? 8.383 -1.551 -20.703 1 89.06 5 LEU B CA 1
ATOM 2412 C C . LEU B 1 5 ? 7.781 -2.471 -21.75 1 89.06 5 LEU B C 1
ATOM 2414 O O . LEU B 1 5 ? 6.84 -2.09 -22.453 1 89.06 5 LEU B O 1
ATOM 2418 N N . HIS B 1 6 ? 8.359 -3.613 -21.828 1 85.44 6 HIS B N 1
ATOM 2419 C CA . HIS B 1 6 ? 7.887 -4.527 -22.859 1 85.44 6 HIS B CA 1
ATOM 2420 C C . HIS B 1 6 ? 6.441 -4.945 -22.609 1 85.44 6 HIS B C 1
ATOM 2422 O O . HIS B 1 6 ? 6.09 -5.348 -21.5 1 85.44 6 HIS B O 1
ATOM 2428 N N . LYS B 1 7 ? 5.738 -4.918 -23.672 1 83.94 7 LYS B N 1
ATOM 2429 C CA . LYS B 1 7 ? 4.328 -5.289 -23.562 1 83.94 7 LYS B CA 1
ATOM 2430 C C . LYS B 1 7 ? 4.16 -6.805 -23.547 1 83.94 7 LYS B C 1
ATOM 2432 O O . LYS B 1 7 ? 3.23 -7.324 -22.922 1 83.94 7 LYS B O 1
ATOM 2437 N N . ILE B 1 8 ? 5.078 -7.527 -24.234 1 87.5 8 ILE B N 1
ATOM 2438 C CA . ILE B 1 8 ? 5.047 -8.984 -24.297 1 87.5 8 ILE B CA 1
ATOM 2439 C C . ILE B 1 8 ? 5.996 -9.562 -23.234 1 87.5 8 ILE B C 1
ATOM 2441 O O . ILE B 1 8 ? 7.195 -9.266 -23.25 1 87.5 8 ILE B O 1
ATOM 2445 N N . ARG B 1 9 ? 5.387 -10.375 -22.391 1 92.31 9 ARG B N 1
ATOM 2446 C CA . ARG B 1 9 ? 6.129 -10.93 -21.266 1 92.31 9 ARG B CA 1
ATOM 2447 C C . ARG B 1 9 ? 6.867 -12.203 -21.672 1 92.31 9 ARG B C 1
ATOM 2449 O O . ARG B 1 9 ? 7.973 -12.461 -21.203 1 92.31 9 ARG B O 1
ATOM 2456 N N . VAL B 1 10 ? 6.145 -12.945 -22.516 1 93.94 10 VAL B N 1
ATOM 2457 C CA . VAL B 1 10 ? 6.645 -14.281 -22.828 1 93.94 10 VAL B CA 1
ATOM 2458 C C . VAL B 1 10 ? 6.664 -14.477 -24.344 1 93.94 10 VAL B C 1
ATOM 2460 O O . VAL B 1 10 ? 5.688 -14.172 -25.031 1 93.94 10 VAL B O 1
ATOM 2463 N N . GLY B 1 11 ? 7.715 -14.953 -24.844 1 93.62 11 GLY B N 1
ATOM 2464 C CA . GLY B 1 11 ? 7.805 -15.258 -26.25 1 93.62 11 GLY B CA 1
ATOM 2465 C C . GLY B 1 11 ? 6.812 -16.312 -26.703 1 93.62 11 GLY B C 1
ATOM 2466 O O . GLY B 1 11 ? 6.32 -17.094 -25.891 1 93.62 11 GLY B O 1
ATOM 2467 N N . LYS B 1 12 ? 6.594 -16.406 -27.984 1 93.75 12 LYS B N 1
ATOM 2468 C CA . LYS B 1 12 ? 5.559 -17.281 -28.562 1 93.75 12 LYS B CA 1
ATOM 2469 C C . LYS B 1 12 ? 5.852 -18.75 -28.266 1 93.75 12 LYS B C 1
ATOM 2471 O O . LYS B 1 12 ? 4.988 -19.469 -27.766 1 93.75 12 LYS B O 1
ATOM 2476 N N . ASP B 1 13 ? 7.004 -19.25 -28.484 1 93.5 13 ASP B N 1
ATOM 2477 C CA . ASP B 1 13 ? 7.371 -20.641 -28.297 1 93.5 13 ASP B CA 1
ATOM 2478 C C . ASP B 1 13 ? 7.227 -21.062 -26.844 1 93.5 13 ASP B C 1
ATOM 2480 O O . ASP B 1 13 ? 6.691 -22.141 -26.547 1 93.5 13 ASP B O 1
ATOM 2484 N N . LYS B 1 14 ? 7.652 -20.219 -26.016 1 94.38 14 LYS B N 1
ATOM 2485 C CA . LYS B 1 14 ? 7.555 -20.531 -24.594 1 94.38 14 LYS B CA 1
ATOM 2486 C C . LYS B 1 14 ? 6.102 -20.547 -24.125 1 94.38 14 LYS B C 1
ATOM 2488 O O . LYS B 1 14 ? 5.73 -21.344 -23.266 1 94.38 14 LYS B O 1
ATOM 2493 N N . ALA B 1 15 ? 5.363 -19.609 -24.656 1 95.88 15 ALA B N 1
ATOM 2494 C CA . ALA B 1 15 ? 3.943 -19.562 -24.312 1 95.88 15 ALA B CA 1
ATOM 2495 C C . ALA B 1 15 ? 3.227 -20.828 -24.766 1 95.88 15 ALA B C 1
ATOM 2497 O O . ALA B 1 15 ? 2.395 -21.375 -24.031 1 95.88 15 ALA B O 1
ATOM 2498 N N . GLU B 1 16 ? 3.576 -21.266 -25.969 1 94.75 16 GLU B N 1
ATOM 2499 C CA . GLU B 1 16 ? 2.996 -22.5 -26.484 1 94.75 16 GLU B CA 1
ATOM 2500 C C . GLU B 1 16 ? 3.371 -23.703 -25.609 1 94.75 16 GLU B C 1
ATOM 2502 O O . GLU B 1 16 ? 2.52 -24.531 -25.281 1 94.75 16 GLU B O 1
ATOM 2507 N N . LYS B 1 17 ? 4.574 -23.766 -25.266 1 92.94 17 LYS B N 1
ATOM 2508 C CA . LYS B 1 17 ? 5.047 -24.844 -24.406 1 92.94 17 LYS B CA 1
ATOM 2509 C C . LYS B 1 17 ? 4.332 -24.828 -23.047 1 92.94 17 LYS B C 1
ATOM 2511 O O . LYS B 1 17 ? 3.99 -25.875 -22.516 1 92.94 17 LYS B O 1
ATOM 2516 N N . TYR B 1 18 ? 4.18 -23.625 -22.562 1 94.44 18 TYR B N 1
ATOM 2517 C CA . TYR B 1 18 ? 3.496 -23.5 -21.281 1 94.44 18 TYR B CA 1
ATOM 2518 C C . TYR B 1 18 ? 2.068 -24.016 -21.375 1 94.44 18 TYR B C 1
ATOM 2520 O O . TYR B 1 18 ? 1.629 -24.781 -20.5 1 94.44 18 TYR B O 1
ATOM 2528 N N . VAL B 1 19 ? 1.358 -23.641 -22.344 1 94.69 19 VAL B N 1
ATOM 2529 C CA . VAL B 1 19 ? -0.034 -24.047 -22.516 1 94.69 19 VAL B CA 1
ATOM 2530 C C . VAL B 1 19 ? -0.117 -25.562 -22.656 1 94.69 19 VAL B C 1
ATOM 2532 O O . VAL B 1 19 ? -0.988 -26.203 -22.062 1 94.69 19 VAL B O 1
ATOM 2535 N N . LEU B 1 20 ? 0.819 -26.125 -23.375 1 92.69 20 LEU B N 1
ATOM 2536 C CA . LEU B 1 20 ? 0.848 -27.578 -23.562 1 92.69 20 LEU B CA 1
ATOM 2537 C C . LEU B 1 20 ? 1.158 -28.281 -22.234 1 92.69 20 LEU B C 1
ATOM 2539 O O . LEU B 1 20 ? 0.614 -29.344 -21.969 1 92.69 20 LEU B O 1
ATOM 2543 N N . GLN B 1 21 ? 2 -27.688 -21.5 1 91.94 21 GLN B N 1
ATOM 2544 C CA . GLN B 1 21 ? 2.338 -28.266 -20.203 1 91.94 21 GLN B CA 1
ATOM 2545 C C . GLN B 1 21 ? 1.128 -28.266 -19.266 1 91.94 21 GLN B C 1
ATOM 2547 O O . GLN B 1 21 ? 0.852 -29.266 -18.594 1 91.94 21 GLN B O 1
ATOM 2552 N N . VAL B 1 22 ? 0.468 -27.109 -19.25 1 93.25 22 VAL B N 1
ATOM 2553 C CA . VAL B 1 22 ? -0.72 -27 -18.406 1 93.25 22 VAL B CA 1
ATOM 2554 C C . VAL B 1 22 ? -1.775 -28 -18.875 1 93.25 22 VAL B C 1
ATOM 2556 O O . VAL B 1 22 ? -2.42 -28.656 -18.062 1 93.25 22 VAL B O 1
ATOM 2559 N N . TRP B 1 23 ? -1.883 -28.094 -20.141 1 92.06 23 TRP B N 1
ATOM 2560 C CA . TRP B 1 23 ? -2.807 -29.047 -20.75 1 92.06 23 TRP B CA 1
ATOM 2561 C C . TRP B 1 23 ? -2.508 -30.469 -20.266 1 92.06 23 TRP B C 1
ATOM 2563 O O . TRP B 1 23 ? -3.424 -31.219 -19.922 1 92.06 23 TRP B O 1
ATOM 2573 N N . ARG B 1 24 ? -1.318 -30.844 -20.219 1 90.56 24 ARG B N 1
ATOM 2574 C CA . ARG B 1 24 ? -0.883 -32.156 -19.797 1 90.56 24 ARG B CA 1
ATOM 2575 C C . ARG B 1 24 ? -1.125 -32.375 -18.297 1 90.56 24 ARG B C 1
ATOM 2577 O O . ARG B 1 24 ? -1.559 -33.438 -17.875 1 90.56 24 ARG B O 1
ATOM 2584 N N . TYR B 1 25 ? -0.801 -31.328 -17.562 1 90.06 25 TYR B N 1
ATOM 2585 C CA . TYR B 1 25 ? -0.986 -31.406 -16.109 1 90.06 25 TYR B CA 1
ATOM 2586 C C . TYR B 1 25 ? -2.451 -31.641 -15.766 1 90.06 25 TYR B C 1
ATOM 2588 O O . TYR B 1 25 ? -2.762 -32.25 -14.742 1 90.06 25 TYR B O 1
ATOM 2596 N N . LEU B 1 26 ? -3.352 -31.172 -16.625 1 91.56 26 LEU B N 1
ATOM 2597 C CA . LEU B 1 26 ? -4.785 -31.312 -16.406 1 91.56 26 LEU B CA 1
ATOM 2598 C C . LEU B 1 26 ? -5.277 -32.656 -16.922 1 91.56 26 LEU B C 1
ATOM 2600 O O . LEU B 1 26 ? -6.473 -32.969 -16.844 1 91.56 26 LEU B O 1
ATOM 2604 N N . ASN B 1 27 ? -4.355 -33.5 -17.422 1 90.25 27 ASN B N 1
ATOM 2605 C CA . ASN B 1 27 ? -4.652 -34.812 -17.953 1 90.25 27 ASN B CA 1
ATOM 2606 C C . ASN B 1 27 ? -5.723 -34.75 -19.047 1 90.25 27 ASN B C 1
ATOM 2608 O O . ASN B 1 27 ? -6.645 -35.562 -19.062 1 90.25 27 ASN B O 1
ATOM 2612 N N . LEU B 1 28 ? -5.645 -33.688 -19.812 1 89.06 28 LEU B N 1
ATOM 2613 C CA . LEU B 1 28 ? -6.57 -33.531 -20.938 1 89.06 28 LEU B CA 1
ATOM 2614 C C . LEU B 1 28 ? -6.102 -34.344 -22.141 1 89.06 28 LEU B C 1
ATOM 2616 O O . LEU B 1 28 ? -4.934 -34.75 -22.219 1 89.06 28 LEU B O 1
ATOM 2620 N N . PRO B 1 29 ? -7.016 -34.656 -23.031 1 86.62 29 PRO B N 1
ATOM 2621 C CA . PRO B 1 29 ? -6.625 -35.469 -24.188 1 86.62 29 PRO B CA 1
ATOM 2622 C C . PRO B 1 29 ? -5.5 -34.812 -25 1 86.62 29 PRO B C 1
ATOM 2624 O O . PRO B 1 29 ? -5.477 -33.594 -25.172 1 86.62 29 PRO B O 1
ATOM 2627 N N . LYS B 1 30 ? -4.652 -35.656 -25.453 1 85.69 30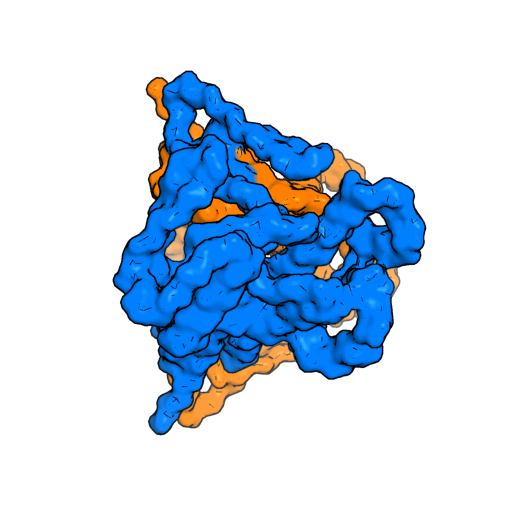 LYS B N 1
ATOM 2628 C CA . LYS B 1 30 ? -3.482 -35.156 -26.172 1 85.69 30 LYS B CA 1
ATOM 2629 C C . LYS B 1 30 ? -3.895 -34.312 -27.375 1 85.69 30 LYS B C 1
ATOM 2631 O O . LYS B 1 30 ? -4.84 -34.656 -28.094 1 85.69 30 LYS B O 1
ATOM 2636 N N . ILE B 1 31 ? -3.209 -33.188 -27.438 1 83 31 ILE B N 1
ATOM 2637 C CA . ILE B 1 31 ? -3.488 -32.281 -28.547 1 83 31 ILE B CA 1
ATOM 2638 C C . ILE B 1 31 ? -2.244 -32.156 -29.422 1 83 31 ILE B C 1
ATOM 2640 O O . ILE B 1 31 ? -1.127 -32.031 -28.906 1 83 31 ILE B O 1
ATOM 2644 N N . GLN B 1 32 ? -2.428 -32.25 -30.75 1 78.38 32 GLN B N 1
ATOM 2645 C CA . GLN B 1 32 ? -1.338 -32.031 -31.688 1 78.38 32 GLN B CA 1
ATOM 2646 C C . GLN B 1 32 ? -1.031 -30.531 -31.828 1 78.38 32 GLN B C 1
ATOM 2648 O O . GLN B 1 32 ? -1.923 -29.688 -31.688 1 78.38 32 GLN B O 1
ATOM 2653 N N . LYS B 1 33 ? 0.187 -30.25 -32.062 1 79.19 33 LYS B N 1
ATOM 2654 C CA . LYS B 1 33 ? 0.668 -28.875 -32.188 1 79.19 33 LYS B CA 1
ATOM 2655 C C . LYS B 1 33 ? -0.128 -28.109 -33.25 1 79.19 33 LYS B C 1
ATOM 2657 O O . LYS B 1 33 ? -0.335 -26.906 -33.125 1 79.19 33 LYS B O 1
ATOM 2662 N N . LYS B 1 34 ? -0.539 -28.812 -34.25 1 78.81 34 LYS B N 1
ATOM 2663 C CA . LYS B 1 34 ? -1.256 -28.172 -35.375 1 78.81 34 LYS B CA 1
ATOM 2664 C C . LYS B 1 34 ? -2.594 -27.609 -34.906 1 78.81 34 LYS B C 1
ATOM 2666 O O . LYS B 1 34 ? -3.174 -26.75 -35.562 1 78.81 34 LYS B O 1
ATOM 2671 N N . HIS B 1 35 ? -3.014 -28.016 -33.719 1 79.94 35 HIS B N 1
ATOM 2672 C CA . HIS B 1 35 ? -4.32 -27.594 -33.219 1 79.94 35 HIS B CA 1
ATOM 2673 C C . HIS B 1 35 ? -4.184 -26.516 -32.156 1 79.94 35 HIS B C 1
ATOM 2675 O O . HIS B 1 35 ? -5.18 -26.094 -31.562 1 79.94 35 HIS B O 1
ATOM 2681 N N . LEU B 1 36 ? -3.035 -26.016 -31.922 1 87.06 36 LEU B N 1
ATOM 2682 C CA . LEU B 1 36 ? -2.766 -25.062 -30.859 1 87.06 36 LEU B CA 1
ATOM 2683 C C . LEU B 1 36 ? -3.453 -23.719 -31.141 1 87.06 36 LEU B C 1
ATOM 2685 O O . LEU B 1 36 ? -3.625 -22.906 -30.234 1 87.06 36 LEU B O 1
ATOM 2689 N N . TYR B 1 37 ? -3.959 -23.516 -32.25 1 87.19 37 TYR B N 1
ATOM 2690 C CA . TYR B 1 37 ? -4.562 -22.234 -32.531 1 87.19 37 TYR B CA 1
ATOM 2691 C C . TYR B 1 37 ? -6.035 -22.391 -32.906 1 87.19 37 TYR B C 1
ATOM 2693 O O . TYR B 1 37 ? -6.57 -21.609 -33.688 1 87.19 37 TYR B O 1
ATOM 2701 N N . ARG B 1 38 ? -6.586 -23.438 -32.312 1 87.25 38 ARG B N 1
ATOM 2702 C CA . ARG B 1 38 ? -8.008 -23.703 -32.531 1 87.25 38 ARG B CA 1
ATOM 2703 C C . ARG B 1 38 ? -8.758 -23.812 -31.219 1 87.25 38 ARG B C 1
ATOM 2705 O O . ARG B 1 38 ? -8.148 -23.781 -30.156 1 87.25 38 ARG B O 1
ATOM 2712 N N . GLU B 1 39 ? -10.008 -23.812 -31.328 1 90.06 39 GLU B N 1
ATOM 2713 C CA . GLU B 1 39 ? -10.867 -24.125 -30.188 1 90.06 39 GLU B CA 1
ATOM 2714 C C . GLU B 1 39 ? -11 -25.641 -30 1 90.06 39 GLU B C 1
ATOM 2716 O O . GLU B 1 39 ? -11.109 -26.375 -30.969 1 90.06 39 GLU B O 1
ATOM 2721 N N . VAL B 1 40 ? -10.812 -26.062 -28.797 1 87.25 40 VAL B N 1
ATOM 2722 C CA . VAL B 1 40 ? -10.93 -27.484 -28.469 1 87.25 40 VAL B CA 1
ATOM 2723 C C . VAL B 1 40 ? -12.055 -27.688 -27.453 1 87.25 40 VAL B C 1
ATOM 2725 O O . VAL B 1 40 ? -12.133 -26.969 -26.453 1 87.25 40 VAL B O 1
ATOM 2728 N N . LYS B 1 41 ? -12.93 -28.562 -27.703 1 85.25 41 LYS B N 1
ATOM 2729 C CA . LYS B 1 41 ? -14.008 -28.906 -26.781 1 85.25 41 LYS B CA 1
ATOM 2730 C C . LYS B 1 41 ? -13.586 -30.047 -25.844 1 85.25 41 LYS B C 1
ATOM 2732 O O . LYS B 1 41 ? -13.078 -31.078 -26.312 1 85.25 41 LYS B O 1
ATOM 2737 N N . ILE B 1 42 ? -13.609 -29.766 -24.594 1 82.19 42 ILE B N 1
ATOM 2738 C CA . ILE B 1 42 ? -13.281 -30.766 -23.594 1 82.19 42 ILE B CA 1
ATOM 2739 C C . ILE B 1 42 ? -14.555 -31.281 -22.922 1 82.19 42 ILE B C 1
ATOM 2741 O O . ILE B 1 42 ? -15.383 -30.484 -22.469 1 82.19 42 ILE B O 1
ATOM 2745 N N . SER B 1 43 ? -14.875 -32.531 -23.125 1 74.62 43 SER B N 1
ATOM 2746 C CA . SER B 1 43 ? -16.031 -33.156 -22.484 1 74.62 43 SER B CA 1
ATOM 2747 C C . SER B 1 43 ? -15.727 -33.531 -21.047 1 74.62 43 SER B C 1
ATOM 2749 O O . SER B 1 43 ? -14.664 -34.094 -20.75 1 74.62 43 SER B O 1
ATOM 2751 N N . GLN B 1 44 ? -16.391 -32.781 -20.156 1 65.44 44 GLN B N 1
ATOM 2752 C CA . GLN B 1 44 ? -16.312 -33.219 -18.766 1 65.44 44 GLN B CA 1
ATOM 2753 C C . GLN B 1 44 ? -17.406 -34.25 -18.453 1 65.44 44 GLN B C 1
ATOM 2755 O O . GLN B 1 44 ? -18.469 -34.25 -19.078 1 65.44 44 GLN B O 1
ATOM 2760 N N . GLN B 1 45 ? -17.031 -35.531 -17.922 1 60.88 45 GLN B N 1
ATOM 2761 C CA . GLN B 1 45 ? -17.984 -36.594 -17.719 1 60.88 45 GLN B CA 1
ATOM 2762 C C . GLN B 1 45 ? -19.391 -36.062 -17.453 1 60.88 45 GLN B C 1
ATOM 2764 O O . GLN B 1 45 ? -20.359 -36.531 -18.031 1 60.88 45 GLN B O 1
ATOM 2769 N N . GLN B 1 46 ? -19.656 -35.344 -16.406 1 58.53 46 GLN B N 1
ATOM 2770 C CA . GLN B 1 46 ? -21.016 -35.031 -15.977 1 58.53 46 GLN B CA 1
ATOM 2771 C C . GLN B 1 46 ? -21.344 -33.562 -16.203 1 58.53 46 GLN B C 1
ATOM 2773 O O . GLN B 1 46 ? -22.344 -33.062 -15.68 1 58.53 46 GLN B O 1
ATOM 2778 N N . ALA B 1 47 ? -20.516 -33 -16.922 1 63 47 ALA B N 1
ATOM 2779 C CA . ALA B 1 47 ? -20.828 -31.578 -17.078 1 63 47 ALA B CA 1
ATOM 2780 C C . ALA B 1 47 ? -20.781 -31.172 -18.547 1 63 47 ALA B C 1
ATOM 2782 O O . ALA B 1 47 ? -20.328 -31.938 -19.406 1 63 47 ALA B O 1
ATOM 2783 N N . GLU B 1 48 ? -21.484 -30.141 -18.938 1 71.38 48 GLU B N 1
ATOM 2784 C CA . GLU B 1 48 ? -21.469 -29.531 -20.266 1 71.38 48 GLU B CA 1
ATOM 2785 C C . GLU B 1 48 ? -20.031 -29.312 -20.75 1 71.38 48 GLU B C 1
ATOM 2787 O O . GLU B 1 48 ? -19.141 -29 -19.953 1 71.38 48 GLU B O 1
ATOM 2792 N N . PRO B 1 49 ? -19.812 -29.703 -21.922 1 79.94 49 PRO B N 1
ATOM 2793 C CA . PRO B 1 49 ? -18.469 -29.531 -22.5 1 79.94 49 PRO B CA 1
ATOM 2794 C C . PRO B 1 49 ? -17.984 -28.094 -22.406 1 79.94 49 PRO B C 1
ATOM 2796 O O . PRO B 1 49 ? -18.766 -27.156 -22.562 1 79.94 49 PRO B O 1
ATOM 2799 N N . VAL B 1 50 ? -16.766 -27.938 -22 1 83.69 50 VAL B N 1
ATOM 2800 C CA . VAL B 1 50 ? -16.125 -26.625 -21.938 1 83.69 50 VAL B CA 1
ATOM 2801 C C . VAL B 1 50 ? -15.266 -26.406 -23.188 1 83.69 50 VAL B C 1
ATOM 2803 O O . VAL B 1 50 ? -14.508 -27.297 -23.578 1 83.69 50 VAL B O 1
ATOM 2806 N N . THR B 1 51 ? -15.516 -25.312 -23.859 1 89.62 51 THR B N 1
ATOM 2807 C CA . THR B 1 51 ? -14.711 -24.969 -25.016 1 89.62 51 THR B CA 1
ATOM 2808 C C . THR B 1 51 ? -13.516 -24.109 -24.625 1 89.62 51 THR B C 1
ATOM 2810 O O . THR B 1 51 ? -13.688 -23.062 -23.984 1 89.62 51 THR B O 1
ATOM 2813 N N . ILE B 1 52 ? -12.336 -24.609 -24.984 1 91.94 52 ILE B N 1
ATOM 2814 C CA . ILE B 1 52 ? -11.117 -23.859 -24.672 1 91.94 52 ILE B CA 1
ATOM 2815 C C . ILE B 1 52 ? -10.516 -23.312 -25.969 1 91.94 52 ILE B C 1
ATOM 2817 O O . ILE B 1 52 ? -10.242 -24.062 -26.906 1 91.94 52 ILE B O 1
ATOM 2821 N N . ASP B 1 53 ? -10.391 -22 -26.078 1 93.88 53 ASP B N 1
ATOM 2822 C CA . ASP B 1 53 ? -9.695 -21.344 -27.188 1 93.88 53 ASP B CA 1
ATOM 2823 C C . ASP B 1 53 ? -8.195 -21.281 -26.938 1 93.88 53 ASP B C 1
ATOM 2825 O O . ASP B 1 53 ? -7.707 -20.359 -26.281 1 93.88 53 ASP B O 1
ATOM 2829 N N . LEU B 1 54 ? -7.48 -22.172 -27.562 1 94 54 LEU B N 1
ATOM 2830 C CA . LEU B 1 54 ? -6.055 -22.312 -27.281 1 94 54 LEU B CA 1
ATOM 2831 C C . LEU B 1 54 ? -5.281 -21.078 -27.766 1 94 54 LEU B C 1
ATOM 2833 O O . LEU B 1 54 ? -4.285 -20.688 -27.156 1 94 54 LEU B O 1
ATOM 2837 N N . LYS B 1 55 ? -5.707 -20.469 -28.812 1 94.62 55 LYS B N 1
ATOM 2838 C CA . LYS B 1 55 ? -5.082 -19.234 -29.281 1 94.62 55 LYS B CA 1
ATOM 2839 C C . LYS B 1 55 ? -5.164 -18.141 -28.203 1 94.62 55 LYS B C 1
ATOM 2841 O O . LYS B 1 55 ? -4.172 -17.469 -27.938 1 94.62 55 LYS B O 1
ATOM 2846 N N . SER B 1 56 ? -6.309 -18.031 -27.656 1 95.62 56 SER B N 1
ATOM 2847 C CA . SER B 1 56 ? -6.516 -17.047 -26.609 1 95.62 56 SER B CA 1
ATOM 2848 C C . SER B 1 56 ? -5.676 -17.359 -25.375 1 95.62 56 SER B C 1
ATOM 2850 O O . SER B 1 56 ? -5.18 -16.453 -24.703 1 95.62 56 SER B O 1
ATOM 2852 N N . GLU B 1 57 ? -5.586 -18.641 -25.109 1 96.69 57 GLU B N 1
ATOM 2853 C CA . GLU B 1 57 ? -4.754 -19.062 -23.984 1 96.69 57 GLU B CA 1
ATOM 2854 C C . GLU B 1 57 ? -3.295 -18.672 -24.203 1 96.69 57 GLU B C 1
ATOM 2856 O O . GLU B 1 57 ? -2.65 -18.141 -23.297 1 96.69 57 GLU B O 1
ATOM 2861 N N . ILE B 1 58 ? -2.801 -18.906 -25.344 1 96.19 58 ILE B N 1
ATOM 2862 C CA . ILE B 1 58 ? -1.41 -18.609 -25.672 1 96.19 58 ILE B CA 1
ATOM 2863 C C . ILE B 1 58 ? -1.18 -17.094 -25.625 1 96.19 58 ILE B C 1
ATOM 2865 O O . ILE B 1 58 ? -0.173 -16.641 -25.078 1 96.19 58 ILE B O 1
ATOM 2869 N N . GLU B 1 59 ? -2.082 -16.344 -26.156 1 96.19 59 GLU B N 1
ATOM 2870 C CA . GLU B 1 59 ? -1.966 -14.883 -26.125 1 96.19 59 GLU B CA 1
ATOM 2871 C C . GLU B 1 59 ? -1.985 -14.344 -24.703 1 96.19 59 GLU B C 1
ATOM 2873 O O . GLU B 1 59 ? -1.279 -13.391 -24.375 1 96.19 59 GLU B O 1
ATOM 2878 N N . SER B 1 60 ? -2.781 -15 -23.906 1 96.44 60 SER B N 1
ATOM 2879 C CA . SER B 1 60 ? -2.822 -14.602 -22.5 1 96.44 60 SER B CA 1
ATOM 2880 C C . SER B 1 60 ? -1.485 -14.844 -21.812 1 96.44 60 SER B C 1
ATOM 2882 O O . SER B 1 60 ? -1.018 -14.016 -21.031 1 96.44 60 SER B O 1
ATOM 2884 N N . VAL B 1 61 ? -0.936 -15.969 -22.109 1 97.06 61 VAL B N 1
ATOM 2885 C CA . VAL B 1 61 ? 0.371 -16.281 -21.547 1 97.06 61 VAL B CA 1
ATOM 2886 C C . VAL B 1 61 ? 1.391 -15.234 -22 1 97.06 61 VAL B C 1
ATOM 2888 O O . VAL B 1 61 ? 2.203 -14.758 -21.203 1 97.06 61 VAL B O 1
ATOM 2891 N N . ARG B 1 62 ? 1.354 -14.875 -23.188 1 96.81 62 ARG B N 1
ATOM 2892 C CA . ARG B 1 62 ? 2.318 -13.93 -23.734 1 96.81 62 ARG B CA 1
ATOM 2893 C C . ARG B 1 62 ? 2.164 -12.555 -23.094 1 96.81 62 ARG B C 1
ATOM 2895 O O . ARG B 1 62 ? 3.156 -11.883 -22.812 1 96.81 62 ARG B O 1
ATOM 2902 N N . LYS B 1 63 ? 0.972 -12.227 -22.797 1 95.44 63 LYS B N 1
ATOM 2903 C CA . LYS B 1 63 ? 0.69 -10.875 -22.312 1 95.44 63 LYS B CA 1
ATOM 2904 C C . LYS B 1 63 ? 0.74 -10.82 -20.781 1 95.44 63 LYS B C 1
ATOM 2906 O O . LYS B 1 63 ? 1.161 -9.812 -20.203 1 95.44 63 LYS B O 1
ATOM 2911 N N . ASN B 1 64 ? 0.31 -11.938 -20.141 1 94.38 64 ASN B N 1
ATOM 2912 C CA . ASN B 1 64 ? 0.096 -11.867 -18.688 1 94.38 64 ASN B CA 1
ATOM 2913 C C . ASN B 1 64 ? 0.945 -12.891 -17.953 1 94.38 64 ASN B C 1
ATOM 2915 O O . ASN B 1 64 ? 0.962 -12.914 -16.719 1 94.38 64 ASN B O 1
ATOM 2919 N N . GLY B 1 65 ? 1.627 -13.758 -18.688 1 95.19 65 GLY B N 1
ATOM 2920 C CA . GLY B 1 65 ? 2.498 -14.758 -18.078 1 95.19 65 GLY B CA 1
ATOM 2921 C C . GLY B 1 65 ? 1.768 -16.016 -17.672 1 95.19 65 GLY B C 1
ATOM 2922 O O . GLY B 1 65 ? 2.391 -17 -17.25 1 95.19 65 GLY B O 1
ATOM 2923 N N . LYS B 1 66 ? 0.479 -15.961 -17.844 1 95.06 66 LYS B N 1
ATOM 2924 C CA . LYS B 1 66 ? -0.325 -17.125 -17.469 1 95.06 66 LYS B CA 1
ATOM 2925 C C . LYS B 1 66 ? -1.514 -17.297 -18.422 1 95.06 66 LYS B C 1
ATOM 2927 O O . LYS B 1 66 ? -1.972 -16.312 -19.031 1 95.06 66 LYS B O 1
ATOM 2932 N N . ALA B 1 67 ? -1.98 -18.5 -18.469 1 95.44 67 ALA B N 1
ATOM 2933 C CA . ALA B 1 67 ? -3.168 -18.781 -19.266 1 95.44 67 ALA B CA 1
ATOM 2934 C C . ALA B 1 67 ? -4.43 -18.281 -18.578 1 95.44 67 ALA B C 1
ATOM 2936 O O . ALA B 1 67 ? -4.352 -17.609 -17.531 1 95.44 67 ALA B O 1
ATOM 2937 N N . LYS B 1 68 ? -5.547 -18.422 -19.219 1 93.06 68 LYS B N 1
ATOM 2938 C CA . LYS B 1 68 ? -6.824 -17.969 -18.672 1 93.06 68 LYS B CA 1
ATOM 2939 C C . LYS B 1 68 ? -7.609 -19.125 -18.078 1 93.06 68 LYS B C 1
ATOM 2941 O O . LYS B 1 68 ? -7.391 -19.5 -16.922 1 93.06 68 LYS B O 1
ATOM 2946 N N . THR B 1 69 ? -8.375 -19.766 -18.891 1 91.25 69 THR B N 1
ATOM 2947 C CA . THR B 1 69 ? -9.266 -20.828 -18.453 1 91.25 69 THR B CA 1
ATOM 2948 C C . THR B 1 69 ? -8.477 -22.047 -17.984 1 91.25 69 THR B C 1
ATOM 2950 O O . THR B 1 69 ? -8.758 -22.609 -16.922 1 91.25 69 THR B O 1
ATOM 2953 N N . LEU B 1 70 ? -7.52 -22.422 -18.734 1 93.12 70 LEU B N 1
ATOM 2954 C CA . LEU B 1 70 ? -6.68 -23.562 -18.391 1 93.12 70 LEU B CA 1
ATOM 2955 C C . LEU B 1 70 ? -5.984 -23.344 -17.047 1 93.12 70 LEU B C 1
ATOM 2957 O O . LEU B 1 70 ? -5.891 -24.266 -16.234 1 93.12 70 LEU B O 1
ATOM 2961 N N . GLN B 1 71 ? -5.52 -22.125 -16.891 1 93.94 71 GLN B N 1
ATOM 2962 C CA . GLN B 1 71 ? -4.816 -21.797 -15.648 1 93.94 71 GLN B CA 1
ATOM 2963 C C . GLN B 1 71 ? -5.742 -21.922 -14.438 1 93.94 71 GLN B C 1
ATOM 2965 O O . GLN B 1 71 ? -5.34 -22.422 -13.391 1 93.94 71 GLN B O 1
ATOM 2970 N N . GLN B 1 72 ? -6.898 -21.391 -14.617 1 90.38 72 GLN B N 1
ATOM 2971 C CA . GLN B 1 72 ? -7.875 -21.484 -13.539 1 90.38 72 GLN B CA 1
ATOM 2972 C C . GLN B 1 72 ? -8.141 -22.922 -13.156 1 90.38 72 GLN B C 1
ATOM 2974 O O . GLN B 1 72 ? -8.227 -23.266 -11.969 1 90.38 72 GLN B O 1
ATOM 2979 N N . MET B 1 73 ? -8.32 -23.781 -14.125 1 89.56 73 MET B N 1
ATOM 2980 C CA . MET B 1 73 ? -8.562 -25.203 -13.891 1 89.56 73 MET B CA 1
ATOM 2981 C C . MET B 1 73 ? -7.391 -25.844 -13.141 1 89.56 73 MET B C 1
ATOM 2983 O O . MET B 1 73 ? -7.594 -26.641 -12.219 1 89.56 73 MET B O 1
ATOM 2987 N N . LEU B 1 74 ? -6.262 -25.453 -13.586 1 92.81 74 LEU B N 1
ATOM 2988 C CA . LEU B 1 74 ? -5.07 -26.016 -12.961 1 92.81 74 LEU B CA 1
ATOM 2989 C C . LEU B 1 74 ? -4.949 -25.547 -11.516 1 92.81 74 LEU B C 1
ATOM 2991 O O . LEU B 1 74 ? -4.668 -26.344 -10.617 1 92.81 74 LEU B O 1
ATOM 2995 N N . ASP B 1 75 ? -5.109 -24.266 -11.305 1 92.81 75 ASP B N 1
ATOM 2996 C CA . ASP B 1 75 ? -4.973 -23.672 -9.977 1 92.81 75 ASP B CA 1
ATOM 2997 C C . ASP B 1 75 ? -5.988 -24.281 -9.008 1 92.81 75 ASP B C 1
ATOM 2999 O O . ASP B 1 75 ? -5.691 -24.469 -7.824 1 92.81 75 ASP B O 1
ATOM 3003 N N . LEU B 1 76 ? -7.117 -24.516 -9.461 1 88.5 76 LEU B N 1
ATOM 3004 C CA . LEU B 1 76 ? -8.172 -25.062 -8.617 1 88.5 76 LEU B CA 1
ATOM 3005 C C . LEU B 1 76 ? -7.801 -26.469 -8.125 1 88.5 76 LEU B C 1
ATOM 3007 O O . LEU B 1 76 ? -8.289 -26.906 -7.086 1 88.5 76 LEU B O 1
ATOM 3011 N N . ASN B 1 77 ? -6.961 -27.109 -8.852 1 88.44 77 ASN B N 1
ATOM 3012 C CA . ASN B 1 77 ? -6.594 -28.484 -8.531 1 88.44 77 ASN B CA 1
ATOM 3013 C C . ASN B 1 77 ? -5.41 -28.531 -7.57 1 88.44 77 ASN B C 1
ATOM 3015 O O . ASN B 1 77 ? -5.059 -29.609 -7.07 1 88.44 77 ASN B O 1
ATOM 3019 N N . ASP B 1 78 ? -4.852 -27.406 -7.312 1 90.19 78 ASP B N 1
ATOM 3020 C CA . ASP B 1 78 ? -3.686 -27.406 -6.438 1 90.19 78 ASP B CA 1
ATOM 3021 C C . ASP B 1 78 ? -4.09 -27.656 -4.984 1 90.19 78 ASP B C 1
ATOM 3023 O O . ASP B 1 78 ? -5.043 -27.062 -4.488 1 90.19 78 ASP B O 1
ATOM 3027 N N . ARG B 1 79 ? -3.391 -28.438 -4.402 1 84.25 79 ARG B N 1
ATOM 3028 C CA . ARG B 1 79 ? -3.725 -28.859 -3.049 1 84.25 79 ARG B CA 1
ATOM 3029 C C . ARG B 1 79 ? -3.609 -27.703 -2.062 1 84.25 79 ARG B C 1
ATOM 3031 O O . ARG B 1 79 ? -4.363 -27.641 -1.092 1 84.25 79 ARG B O 1
ATOM 3038 N N . PHE B 1 80 ? -2.658 -26.781 -2.26 1 85.38 80 PHE B N 1
ATOM 3039 C CA . PHE B 1 80 ? -2.357 -25.75 -1.26 1 85.38 80 PHE B CA 1
ATOM 3040 C C . PHE B 1 80 ? -2.84 -24.391 -1.718 1 85.38 80 PHE B C 1
ATOM 3042 O O . PHE B 1 80 ? -3.258 -23.562 -0.9 1 85.38 80 PHE B O 1
ATOM 3049 N N . LEU B 1 81 ? -2.75 -24.141 -2.963 1 88.12 81 LEU B N 1
ATOM 3050 C CA . LEU B 1 81 ? -2.92 -22.766 -3.439 1 88.12 81 LEU B CA 1
ATOM 3051 C C . LEU B 1 81 ? -4.203 -22.625 -4.25 1 88.12 81 LEU B C 1
ATOM 3053 O O . LEU B 1 81 ? -4.363 -21.672 -5.008 1 88.12 81 LEU B O 1
ATOM 3057 N N . SER B 1 82 ? -5.043 -23.578 -4.074 1 81.62 82 SER B N 1
ATOM 3058 C CA . SER B 1 82 ? -6.336 -23.422 -4.734 1 81.62 82 SER B CA 1
ATOM 3059 C C . SER B 1 82 ? -7.016 -22.125 -4.332 1 81.62 82 SER B C 1
ATOM 3061 O O . SER B 1 82 ? -7.027 -21.766 -3.152 1 81.62 82 SER B O 1
ATOM 3063 N N . SER B 1 83 ? -7.277 -21.328 -5.305 1 71.12 83 SER B N 1
ATOM 3064 C CA . SER B 1 83 ? -7.867 -20.016 -5.047 1 71.12 83 SER B CA 1
ATOM 3065 C C . SER B 1 83 ? -9.383 -20.031 -5.254 1 71.12 83 SER B C 1
ATOM 3067 O O . SER B 1 83 ? -9.867 -20.594 -6.238 1 71.12 83 SER B O 1
ATOM 3069 N N . PRO B 1 84 ? -9.984 -19.484 -4.227 1 65.44 84 PRO B N 1
ATOM 3070 C CA . PRO B 1 84 ? -11.414 -19.297 -4.496 1 65.44 84 PRO B CA 1
ATOM 3071 C C . PRO B 1 84 ? -11.68 -18.406 -5.707 1 65.44 84 PRO B C 1
ATOM 3073 O O . PRO B 1 84 ? -10.859 -17.547 -6.035 1 65.44 84 PRO B O 1
ATOM 3076 N N . ILE B 1 85 ? -12.641 -18.734 -6.32 1 71.56 85 ILE B N 1
ATOM 3077 C CA . ILE B 1 85 ? -13.062 -17.906 -7.434 1 71.56 85 ILE B CA 1
ATOM 3078 C C . ILE B 1 85 ? -13.367 -16.484 -6.934 1 71.56 85 ILE B C 1
ATOM 3080 O O . ILE B 1 85 ? -14.039 -16.312 -5.914 1 71.56 85 ILE B O 1
ATOM 3084 N N . SER B 1 86 ? -12.688 -15.578 -7.512 1 80.56 86 SER B N 1
ATOM 3085 C CA . SER B 1 86 ? -13.008 -14.18 -7.223 1 80.56 86 SER B CA 1
ATOM 3086 C C . SER B 1 86 ? -14.305 -13.758 -7.895 1 80.56 86 SER B C 1
ATOM 3088 O O . SER B 1 86 ? -14.461 -13.906 -9.109 1 80.56 86 SER B O 1
ATOM 3090 N N . ILE B 1 87 ? -15.227 -13.336 -7.07 1 85.62 87 ILE B N 1
ATOM 3091 C CA . ILE B 1 87 ? -16.531 -12.922 -7.586 1 85.62 87 ILE B CA 1
ATOM 3092 C C . ILE B 1 87 ? -16.953 -11.625 -6.902 1 85.62 87 ILE B C 1
ATOM 3094 O O . ILE B 1 87 ? -16.75 -11.453 -5.699 1 85.62 87 ILE B O 1
ATOM 3098 N N . ALA B 1 88 ? -17.375 -10.781 -7.711 1 90.19 88 ALA B N 1
ATOM 3099 C CA . ALA B 1 88 ? -17.891 -9.531 -7.148 1 90.19 88 ALA B CA 1
ATOM 3100 C C . ALA B 1 88 ? -19.203 -9.133 -7.801 1 90.19 88 ALA B C 1
ATOM 3102 O O . ALA B 1 88 ? -19.438 -9.43 -8.977 1 90.19 88 ALA B O 1
ATOM 3103 N N . ILE B 1 89 ? -20.016 -8.609 -7.012 1 83.81 89 ILE B N 1
ATOM 3104 C CA . ILE B 1 89 ? -21.266 -8.023 -7.48 1 83.81 89 ILE B CA 1
ATOM 3105 C C . ILE B 1 89 ? -21.328 -6.551 -7.094 1 83.81 89 ILE B C 1
ATOM 3107 O O . ILE B 1 89 ? -21.312 -6.211 -5.906 1 83.81 89 ILE B O 1
ATOM 3111 N N . MET B 1 90 ? -21.312 -5.84 -8.148 1 86.5 90 MET B N 1
ATOM 3112 C CA . MET B 1 90 ? -21.391 -4.395 -7.938 1 86.5 90 MET B CA 1
ATOM 3113 C C . MET B 1 90 ? -22.719 -3.846 -8.453 1 86.5 90 MET B C 1
ATOM 3115 O O . MET B 1 90 ? -23.469 -4.555 -9.117 1 86.5 90 MET B O 1
ATOM 3119 N N . GLY B 1 91 ? -23.078 -2.678 -8.156 1 78.12 91 GLY B N 1
ATOM 3120 C CA . GLY B 1 91 ? -24.312 -2.07 -8.594 1 78.12 91 GLY B CA 1
ATOM 3121 C C . GLY B 1 91 ? -25.094 -1.43 -7.457 1 78.12 91 GLY B C 1
ATOM 3122 O O . GLY B 1 91 ? -24.578 -1.297 -6.344 1 78.12 91 GLY B O 1
ATOM 3123 N N . ASP B 1 92 ? -26.25 -0.986 -7.902 1 71.19 92 ASP B N 1
ATOM 3124 C CA . ASP B 1 92 ? -27.094 -0.268 -6.945 1 71.19 92 ASP B CA 1
ATOM 3125 C C . ASP B 1 92 ? -27.875 -1.238 -6.062 1 71.19 92 ASP B C 1
ATOM 3127 O O . ASP B 1 92 ? -28.234 -2.33 -6.5 1 71.19 92 ASP B O 1
ATOM 3131 N N . GLU B 1 93 ? -27.812 -1.067 -4.859 1 64.56 93 GLU B N 1
ATOM 3132 C CA . GLU B 1 93 ? -28.562 -1.902 -3.92 1 64.56 93 GLU B CA 1
ATOM 3133 C C . GLU B 1 93 ? -30.062 -1.86 -4.215 1 64.56 93 GLU B C 1
ATOM 3135 O O . GLU B 1 93 ? -30.812 -1.168 -3.527 1 64.56 93 GLU B O 1
ATOM 3140 N N . THR B 1 94 ? -30.375 -1.834 -5.402 1 63.59 94 THR B N 1
ATOM 3141 C CA . THR B 1 94 ? -31.797 -1.657 -5.668 1 63.59 94 THR B CA 1
ATOM 3142 C C . THR B 1 94 ? -32.562 -2.936 -5.352 1 63.59 94 THR B C 1
ATOM 3144 O O . THR B 1 94 ? -32.719 -3.809 -6.211 1 63.59 94 THR B O 1
ATOM 3147 N N . GLY B 1 95 ? -33.031 -3.021 -4.191 1 64.06 95 GLY B N 1
ATOM 3148 C CA . GLY B 1 95 ? -34.062 -3.938 -3.76 1 64.06 95 GLY B CA 1
ATOM 3149 C C . GLY B 1 95 ? -33.625 -5.395 -3.812 1 64.06 95 GLY B C 1
ATOM 3150 O O . GLY B 1 95 ? -34.375 -6.277 -3.361 1 64.06 95 GLY B O 1
ATOM 3151 N N . ILE B 1 96 ? -32.594 -5.719 -4.508 1 64.75 96 ILE B N 1
ATOM 3152 C CA . ILE B 1 96 ? -32.188 -7.117 -4.559 1 64.75 96 ILE B CA 1
ATOM 3153 C C . ILE B 1 96 ? -31.156 -7.395 -3.451 1 64.75 96 ILE B C 1
ATOM 3155 O O . ILE B 1 96 ? -30.172 -6.668 -3.305 1 64.75 96 ILE B O 1
ATOM 3159 N N . ASN B 1 97 ? -31.531 -8.188 -2.516 1 74 97 ASN B N 1
ATOM 3160 C CA . ASN B 1 97 ? -30.594 -8.656 -1.497 1 74 97 ASN B CA 1
ATOM 3161 C C . ASN B 1 97 ? -29.875 -9.922 -1.941 1 74 97 ASN B C 1
ATOM 3163 O O . ASN B 1 97 ? -30.5 -10.953 -2.184 1 74 97 ASN B O 1
ATOM 3167 N N . LEU B 1 98 ? -28.594 -9.766 -2.279 1 77.56 98 LEU B N 1
ATOM 3168 C CA . LEU B 1 98 ? -27.766 -10.914 -2.658 1 77.56 98 LEU B CA 1
ATOM 3169 C C . LEU B 1 98 ? -26.672 -11.156 -1.633 1 77.56 98 LEU B C 1
ATOM 3171 O O . LEU B 1 98 ? -26.062 -10.211 -1.13 1 77.56 98 LEU B O 1
ATOM 3175 N N . ASP B 1 99 ? -26.594 -12.359 -1.145 1 83.19 99 ASP B N 1
ATOM 3176 C CA . ASP B 1 99 ? -25.5 -12.781 -0.274 1 83.19 99 ASP B CA 1
ATOM 3177 C C . ASP B 1 99 ? -24.562 -13.734 -1.002 1 83.19 99 ASP B C 1
ATOM 3179 O O . ASP B 1 99 ? -25 -14.742 -1.562 1 83.19 99 ASP B O 1
ATOM 3183 N N . LEU B 1 100 ? -23.375 -13.32 -1.102 1 84.06 100 LEU B N 1
ATOM 3184 C CA . LEU B 1 100 ? -22.344 -14.188 -1.682 1 84.06 100 LEU B CA 1
ATOM 3185 C C . LEU B 1 100 ? -21.641 -14.984 -0.598 1 84.06 100 LEU B C 1
ATOM 3187 O O . LEU B 1 100 ? -21.047 -14.406 0.32 1 84.06 100 LEU B O 1
ATOM 3191 N N . ARG B 1 101 ? -21.781 -16.266 -0.685 1 85.94 101 ARG B N 1
ATOM 3192 C CA . ARG B 1 101 ? -21.125 -17.141 0.281 1 85.94 101 ARG B CA 1
ATOM 3193 C C . ARG B 1 101 ? -20.078 -18 -0.398 1 85.94 101 ARG B C 1
ATOM 3195 O O . ARG B 1 101 ? -20.328 -18.578 -1.457 1 85.94 101 ARG B O 1
ATOM 3202 N N . ALA B 1 102 ? -18.922 -17.953 0.143 1 82.69 102 ALA B N 1
ATOM 3203 C CA . ALA B 1 102 ? -17.844 -18.812 -0.351 1 82.69 102 ALA B CA 1
ATOM 3204 C C . ALA B 1 102 ? -17.297 -19.703 0.757 1 82.69 102 ALA B C 1
ATOM 3206 O O . ALA B 1 102 ? -17.203 -19.281 1.915 1 82.69 102 ALA B O 1
ATOM 3207 N N . LYS B 1 103 ? -17.078 -20.891 0.415 1 82.88 103 LYS B N 1
ATOM 3208 C CA . LYS B 1 103 ? -16.5 -21.844 1.348 1 82.88 103 LYS B CA 1
ATOM 3209 C C . LYS B 1 103 ? -15.211 -22.438 0.799 1 82.88 103 LYS B C 1
ATOM 3211 O O . LYS B 1 103 ? -15.117 -22.75 -0.389 1 82.88 103 LYS B O 1
ATOM 3216 N N . TYR B 1 104 ? -14.25 -22.406 1.629 1 77.81 104 TYR B N 1
ATOM 3217 C CA . TYR B 1 104 ? -12.969 -23.031 1.345 1 77.81 104 TYR B CA 1
ATOM 3218 C C . TYR B 1 104 ? -12.508 -23.891 2.518 1 77.81 104 TYR B C 1
ATOM 3220 O O . TYR B 1 104 ? -12.086 -23.375 3.549 1 77.81 104 TYR B O 1
ATOM 3228 N N . ALA B 1 105 ? -12.578 -25.219 2.299 1 77 105 ALA B N 1
ATOM 3229 C CA . ALA B 1 105 ? -12.312 -26.156 3.387 1 77 105 ALA B CA 1
ATOM 3230 C C . ALA B 1 105 ? -13.195 -25.859 4.594 1 77 105 ALA B C 1
ATOM 3232 O O . ALA B 1 105 ? -14.422 -25.828 4.48 1 77 105 ALA B O 1
ATOM 3233 N N . ASN B 1 106 ? -12.547 -25.469 5.703 1 78.06 106 ASN B N 1
ATOM 3234 C CA . ASN B 1 106 ? -13.32 -25.219 6.918 1 78.06 106 ASN B CA 1
ATOM 3235 C C . ASN B 1 106 ? -13.57 -23.734 7.133 1 78.06 106 ASN B C 1
ATOM 3237 O O . ASN B 1 106 ? -14.078 -23.328 8.18 1 78.06 106 ASN B O 1
ATOM 3241 N N . TYR B 1 107 ? -13.211 -23.016 6.141 1 83.75 107 TYR B N 1
ATOM 3242 C CA . TYR B 1 107 ? -13.398 -21.562 6.242 1 83.75 107 TYR B CA 1
ATOM 3243 C C . TYR B 1 107 ? -14.531 -21.094 5.336 1 83.75 107 TYR B C 1
ATOM 3245 O O . TYR B 1 107 ? -14.633 -21.531 4.184 1 83.75 107 TYR B O 1
ATOM 3253 N N . SER B 1 108 ? -15.43 -20.375 5.926 1 86 108 SER B N 1
ATOM 3254 C CA . SER B 1 108 ? -16.531 -19.828 5.141 1 86 108 SER B CA 1
ATOM 3255 C C . SER B 1 108 ? -16.688 -18.328 5.375 1 86 108 SER B C 1
ATOM 3257 O O . SER B 1 108 ? -16.469 -17.844 6.488 1 86 108 SER B O 1
ATOM 3259 N N . GLU B 1 109 ? -16.969 -17.672 4.273 1 83.69 109 GLU B N 1
ATOM 3260 C CA . GLU B 1 109 ? -17.219 -16.234 4.336 1 83.69 109 GLU B CA 1
ATOM 3261 C C . GLU B 1 109 ? -18.469 -15.867 3.561 1 83.69 109 GLU B C 1
ATOM 3263 O O . GLU B 1 109 ? -18.828 -16.516 2.576 1 83.69 109 GLU B O 1
ATOM 3268 N N . SER B 1 110 ? -19.109 -14.883 4.094 1 86.06 110 SER B N 1
ATOM 3269 C CA . SER B 1 110 ? -20.281 -14.328 3.408 1 86.06 110 SER B CA 1
ATOM 3270 C C . SER B 1 110 ? -20.203 -12.805 3.328 1 86.06 110 SER B C 1
ATOM 3272 O O . SER B 1 110 ? -19.734 -12.156 4.266 1 86.06 110 SER B O 1
ATOM 3274 N N . VAL B 1 111 ? -20.594 -12.344 2.152 1 87.81 111 VAL B N 1
ATOM 3275 C CA . VAL B 1 111 ? -20.562 -10.898 1.99 1 87.81 111 VAL B CA 1
ATOM 3276 C C . VAL B 1 111 ? -21.859 -10.43 1.352 1 87.81 111 VAL B C 1
ATOM 3278 O O . VAL B 1 111 ? -22.406 -11.094 0.463 1 87.81 111 VAL B O 1
ATOM 3281 N N . LYS B 1 112 ? -22.25 -9.328 1.815 1 83.31 112 LYS B N 1
ATOM 3282 C CA . LYS B 1 112 ? -23.484 -8.742 1.289 1 83.31 112 LYS B CA 1
ATOM 3283 C C . LYS B 1 112 ? -23.203 -7.879 0.063 1 83.31 112 LYS B C 1
ATOM 3285 O O . LYS B 1 112 ? -22.109 -7.316 -0.068 1 83.31 112 LYS B O 1
ATOM 3290 N N . PHE B 1 113 ? -24.203 -7.734 -0.726 1 83.81 113 PHE B N 1
ATOM 3291 C CA . PHE B 1 113 ? -24.156 -6.875 -1.903 1 83.81 113 PHE B CA 1
ATOM 3292 C C . PHE B 1 113 ? -24.266 -5.41 -1.507 1 83.81 113 PHE B C 1
ATOM 3294 O O . PHE B 1 113 ? -25 -5.062 -0.584 1 83.81 113 PHE B O 1
ATOM 3301 N N . PRO B 1 114 ? -23.547 -4.555 -2.227 1 89.56 114 PRO B N 1
ATOM 3302 C CA . PRO B 1 114 ? -22.484 -4.809 -3.203 1 89.56 114 PRO B CA 1
ATOM 3303 C C . PRO B 1 114 ? -21.172 -5.195 -2.547 1 89.56 114 PRO B C 1
ATOM 3305 O O . PRO B 1 114 ? -20.797 -4.637 -1.508 1 89.56 114 PRO B O 1
ATOM 3308 N N . GLY B 1 115 ? -20.5 -6.129 -3.078 1 91.38 115 GLY B N 1
ATOM 3309 C CA . GLY B 1 115 ? -19.25 -6.672 -2.541 1 91.38 115 GLY B CA 1
ATOM 3310 C C . GLY B 1 115 ? -18.719 -7.852 -3.334 1 91.38 115 GLY B C 1
ATOM 3311 O O . GLY B 1 115 ? -19.172 -8.102 -4.457 1 91.38 115 GLY B O 1
ATOM 3312 N N . GLY B 1 116 ? -17.734 -8.398 -2.822 1 92.75 116 GLY B N 1
ATOM 3313 C CA . GLY B 1 116 ? -17.125 -9.516 -3.531 1 92.75 116 GLY B CA 1
ATOM 3314 C C . GLY B 1 116 ? -16.109 -10.273 -2.697 1 92.75 116 GLY B C 1
ATOM 3315 O O . GLY B 1 116 ? -15.867 -9.93 -1.541 1 92.75 116 GLY B O 1
ATOM 3316 N N . ILE B 1 117 ? -15.734 -11.352 -3.211 1 91.12 117 ILE B N 1
ATOM 3317 C CA . ILE B 1 117 ? -14.719 -12.219 -2.627 1 91.12 117 ILE B CA 1
ATOM 3318 C C . ILE B 1 117 ? -13.516 -12.312 -3.562 1 91.12 117 ILE B C 1
ATOM 3320 O O . ILE B 1 117 ? -13.672 -12.406 -4.781 1 91.12 117 ILE B O 1
ATOM 3324 N N . GLU B 1 118 ? -12.375 -12.203 -2.982 1 91.25 118 GLU B N 1
ATOM 3325 C CA . GLU B 1 118 ? -11.148 -12.281 -3.77 1 91.25 118 GLU B CA 1
ATOM 3326 C C . GLU B 1 118 ? -10.141 -13.219 -3.121 1 91.25 118 GLU B C 1
ATOM 3328 O O . GLU B 1 118 ? -10.188 -13.461 -1.914 1 91.25 118 GLU B O 1
ATOM 3333 N N . SER B 1 119 ? -9.312 -13.719 -3.965 1 90.56 119 SER B N 1
ATOM 3334 C CA . SER B 1 119 ? -8.117 -14.406 -3.496 1 90.56 119 SER B CA 1
ATOM 3335 C C . SER B 1 119 ? -6.965 -13.43 -3.264 1 90.56 119 SER B C 1
ATOM 3337 O O . SER B 1 119 ? -6.48 -12.797 -4.207 1 90.56 119 SER B O 1
ATOM 3339 N N . PRO B 1 120 ? -6.496 -13.367 -2.064 1 91.94 120 PRO B N 1
ATOM 3340 C CA . PRO B 1 120 ? -5.5 -12.336 -1.763 1 91.94 120 PRO B CA 1
ATOM 3341 C C . PRO B 1 120 ? -4.238 -12.469 -2.613 1 91.94 120 PRO B C 1
ATOM 3343 O O . PRO B 1 120 ? -3.664 -11.453 -3.033 1 91.94 120 PRO B O 1
ATOM 3346 N N . GLU B 1 121 ? -3.773 -13.727 -2.861 1 93.12 121 GLU B N 1
ATOM 3347 C CA . GLU B 1 121 ? -2.547 -13.906 -3.633 1 93.12 121 GLU B CA 1
ATOM 3348 C C . GLU B 1 121 ? -2.717 -13.406 -5.062 1 93.12 121 GLU B C 1
ATOM 3350 O O . GLU B 1 121 ? -1.805 -12.797 -5.629 1 93.12 121 GLU B O 1
ATOM 3355 N N . VAL B 1 122 ? -3.879 -13.602 -5.594 1 93.56 122 VAL B N 1
ATOM 3356 C CA . VAL B 1 122 ? -4.156 -13.141 -6.949 1 93.56 122 VAL B CA 1
ATOM 3357 C C . VAL B 1 122 ? -4.281 -11.617 -6.965 1 93.56 122 VAL B C 1
ATOM 3359 O O . VAL B 1 122 ? -3.744 -10.953 -7.855 1 93.56 122 VAL B O 1
ATOM 3362 N N . SER B 1 123 ? -4.961 -11.148 -5.957 1 94 123 SER B N 1
ATOM 3363 C CA . SER B 1 123 ? -5.156 -9.703 -5.867 1 94 123 SER B CA 1
ATOM 3364 C C . SER B 1 123 ? -3.826 -8.969 -5.723 1 94 123 SER B C 1
ATOM 3366 O O . SER B 1 123 ? -3.592 -7.961 -6.391 1 94 123 SER B O 1
ATOM 3368 N N . PHE B 1 124 ? -2.971 -9.453 -4.867 1 96.25 124 PHE B N 1
ATOM 3369 C CA . PHE B 1 124 ? -1.685 -8.797 -4.66 1 96.25 124 PHE B CA 1
ATOM 3370 C C . PHE B 1 124 ? -0.807 -8.922 -5.898 1 96.25 124 PHE B C 1
ATOM 3372 O O . PHE B 1 124 ? -0.041 -8.008 -6.219 1 96.25 124 PHE B O 1
ATOM 3379 N N . ALA B 1 125 ? -0.854 -10.047 -6.566 1 96.94 125 ALA B N 1
ATOM 3380 C CA . ALA B 1 125 ? -0.113 -10.18 -7.816 1 96.94 125 ALA B CA 1
ATOM 3381 C C . ALA B 1 125 ? -0.576 -9.148 -8.844 1 96.94 125 ALA B C 1
ATOM 3383 O O . ALA B 1 125 ? 0.245 -8.508 -9.5 1 96.94 125 ALA B O 1
ATOM 3384 N N . ASP B 1 126 ? -1.845 -9.031 -8.938 1 96.38 126 ASP B N 1
ATOM 3385 C CA . ASP B 1 126 ? -2.41 -8.039 -9.852 1 96.38 126 ASP B CA 1
ATOM 3386 C C . ASP B 1 126 ? -1.992 -6.629 -9.453 1 96.38 126 ASP B C 1
ATOM 3388 O O . ASP B 1 126 ? -1.725 -5.789 -10.32 1 96.38 126 ASP B O 1
ATOM 3392 N N . ASP B 1 127 ? -2.037 -6.375 -8.172 1 97.69 127 ASP B N 1
ATOM 3393 C CA . ASP B 1 127 ? -1.639 -5.059 -7.684 1 97.69 127 ASP B CA 1
ATOM 3394 C C . ASP B 1 127 ? -0.183 -4.762 -8.039 1 97.69 127 ASP B C 1
ATOM 3396 O O . ASP B 1 127 ? 0.154 -3.635 -8.406 1 97.69 127 ASP B O 1
ATOM 3400 N N . ILE B 1 128 ? 0.674 -5.762 -7.867 1 98.38 128 ILE B N 1
ATOM 3401 C CA . ILE B 1 128 ? 2.084 -5.594 -8.195 1 98.38 128 ILE B CA 1
ATOM 3402 C C . ILE B 1 128 ? 2.225 -5.191 -9.664 1 98.38 128 ILE B C 1
ATOM 3404 O O . ILE B 1 128 ? 2.908 -4.215 -9.984 1 98.38 128 ILE B O 1
ATOM 3408 N N . THR B 1 129 ? 1.563 -5.906 -10.516 1 97.81 129 THR B N 1
ATOM 3409 C CA . THR B 1 129 ? 1.599 -5.594 -11.938 1 97.81 129 THR B CA 1
ATOM 3410 C C . THR B 1 129 ? 1.076 -4.184 -12.195 1 97.81 129 THR B C 1
ATOM 3412 O O . THR B 1 129 ? 1.671 -3.426 -12.969 1 97.81 129 THR B O 1
ATOM 3415 N N . HIS B 1 130 ? 0.031 -3.855 -11.539 1 98 130 HIS B N 1
ATOM 3416 C CA . HIS B 1 130 ? -0.591 -2.545 -11.703 1 98 130 HIS B CA 1
ATOM 3417 C C . HIS B 1 130 ? 0.365 -1.428 -11.305 1 98 130 HIS B C 1
ATOM 3419 O O . HIS B 1 130 ? 0.551 -0.466 -12.047 1 98 130 HIS B O 1
ATOM 3425 N N . TYR B 1 131 ? 0.926 -1.542 -10.18 1 98.44 131 TYR B N 1
ATOM 3426 C CA . TYR B 1 131 ? 1.742 -0.452 -9.656 1 98.44 131 TYR B CA 1
ATOM 3427 C C . TYR B 1 131 ? 3.059 -0.343 -10.414 1 98.44 131 TYR B C 1
ATOM 3429 O O . TYR B 1 131 ? 3.613 0.75 -10.555 1 98.44 131 TYR B O 1
ATOM 3437 N N . ARG B 1 132 ? 3.568 -1.44 -10.914 1 98.06 132 ARG B N 1
ATOM 3438 C CA . ARG B 1 132 ? 4.727 -1.36 -11.805 1 98.06 132 ARG B CA 1
ATOM 3439 C C . ARG B 1 132 ? 4.391 -0.584 -13.07 1 98.06 132 ARG B C 1
ATOM 3441 O O . ARG B 1 132 ? 5.191 0.23 -13.539 1 98.06 132 ARG B O 1
ATOM 3448 N N . GLU B 1 133 ? 3.266 -0.866 -13.586 1 97.44 133 GLU B N 1
ATOM 3449 C CA . GLU B 1 133 ? 2.824 -0.132 -14.766 1 97.44 133 GLU B CA 1
ATOM 3450 C C . GLU B 1 133 ? 2.627 1.349 -14.461 1 97.44 133 GLU B C 1
ATOM 3452 O O . GLU B 1 133 ? 2.988 2.211 -15.266 1 97.44 133 GLU B O 1
ATOM 3457 N N . GLU B 1 134 ? 2.023 1.626 -13.297 1 98 134 GLU B N 1
ATOM 3458 C CA . GLU B 1 134 ? 1.842 3.012 -12.875 1 98 134 GLU B CA 1
ATOM 3459 C C . GLU B 1 134 ? 3.186 3.719 -12.711 1 98 134 GLU B C 1
ATOM 3461 O O . GLU B 1 134 ? 3.32 4.891 -13.07 1 98 134 GLU B O 1
ATOM 3466 N N . ALA B 1 135 ? 4.105 3.012 -12.148 1 97.88 135 ALA B N 1
ATOM 3467 C CA . ALA B 1 135 ? 5.441 3.58 -11.992 1 97.88 135 ALA B CA 1
ATOM 3468 C C . ALA B 1 135 ? 6.062 3.902 -13.352 1 97.88 135 ALA B C 1
ATOM 3470 O O . ALA B 1 135 ? 6.633 4.98 -13.539 1 97.88 135 ALA B O 1
ATOM 3471 N N . TYR B 1 136 ? 5.941 2.973 -14.242 1 97.06 136 TYR B N 1
ATOM 3472 C CA . TYR B 1 136 ? 6.453 3.164 -15.594 1 97.06 136 TYR B CA 1
ATOM 3473 C C . TYR B 1 136 ? 5.836 4.398 -16.25 1 97.06 136 TYR B C 1
ATOM 3475 O O . TYR B 1 136 ? 6.551 5.242 -16.797 1 97.06 136 TYR B O 1
ATOM 3483 N N . LYS B 1 137 ? 4.539 4.523 -16.156 1 96.81 137 LYS B N 1
ATOM 3484 C CA . LYS B 1 137 ? 3.83 5.664 -16.719 1 96.81 137 LYS B CA 1
ATOM 3485 C C . LYS B 1 137 ? 4.277 6.969 -16.062 1 96.81 137 LYS B C 1
ATOM 3487 O O . LYS B 1 137 ? 4.391 7.996 -16.734 1 96.81 137 LYS B O 1
ATOM 3492 N N . ALA B 1 138 ? 4.488 6.945 -14.773 1 97.12 138 ALA B N 1
ATOM 3493 C CA . ALA B 1 138 ? 4.926 8.133 -14.039 1 97.12 138 ALA B CA 1
ATOM 3494 C C . ALA B 1 138 ? 6.309 8.578 -14.492 1 97.12 138 ALA B C 1
ATOM 3496 O O . ALA B 1 138 ? 6.586 9.781 -14.57 1 97.12 138 ALA B O 1
ATOM 3497 N N . ILE B 1 139 ? 7.148 7.602 -14.75 1 94.62 139 ILE B N 1
ATOM 3498 C CA . ILE B 1 139 ? 8.484 7.922 -15.242 1 94.62 139 ILE B CA 1
ATOM 3499 C C . ILE B 1 139 ? 8.375 8.641 -16.594 1 94.62 139 ILE B C 1
ATOM 3501 O O . ILE B 1 139 ? 9 9.68 -16.797 1 94.62 139 ILE B O 1
ATOM 3505 N N . LEU B 1 140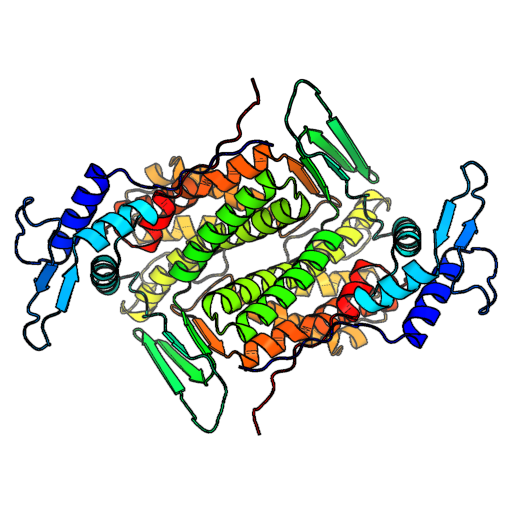 ? 7.539 8.141 -17.484 1 93.94 140 LEU B N 1
ATOM 3506 C CA . LEU B 1 140 ? 7.348 8.727 -18.797 1 93.94 140 LEU B CA 1
ATOM 3507 C C . LEU B 1 140 ? 6.785 10.133 -18.703 1 93.94 140 LEU B C 1
ATOM 3509 O O . LEU B 1 140 ? 7.121 11.008 -19.5 1 93.94 140 LEU B O 1
ATOM 3513 N N . ALA B 1 141 ? 6.012 10.391 -17.703 1 94.62 141 ALA B N 1
ATOM 3514 C CA . ALA B 1 141 ? 5.332 11.672 -17.531 1 94.62 141 ALA B CA 1
ATOM 3515 C C . ALA B 1 141 ? 6.148 12.617 -16.672 1 94.62 141 ALA B C 1
ATOM 3517 O O . ALA B 1 141 ? 5.715 13.734 -16.375 1 94.62 141 ALA B O 1
ATOM 3518 N N . ASN B 1 142 ? 7.293 12.219 -16.172 1 92.94 142 ASN B N 1
ATOM 3519 C CA . ASN B 1 142 ? 8.102 12.984 -15.234 1 92.94 142 ASN B CA 1
ATOM 3520 C C . ASN B 1 142 ? 7.301 13.359 -13.992 1 92.94 142 ASN B C 1
ATOM 3522 O O . ASN B 1 142 ? 7.383 14.5 -13.516 1 92.94 142 ASN B O 1
ATOM 3526 N N . ASP B 1 143 ? 6.469 12.492 -13.617 1 94.94 143 ASP B N 1
ATOM 3527 C CA . ASP B 1 143 ? 5.648 12.641 -12.422 1 94.94 143 ASP B CA 1
ATOM 3528 C C . ASP B 1 143 ? 6.297 11.961 -11.219 1 94.94 143 ASP B C 1
ATOM 3530 O O . ASP B 1 143 ? 5.984 10.812 -10.906 1 94.94 143 ASP B O 1
ATOM 3534 N N . PHE B 1 144 ? 7.043 12.672 -10.484 1 94.94 144 PHE B N 1
ATOM 3535 C CA . PHE B 1 144 ? 7.824 12.102 -9.398 1 94.94 144 PHE B CA 1
ATOM 3536 C C . PHE B 1 144 ? 6.914 11.617 -8.273 1 94.94 144 PHE B C 1
ATOM 3538 O O . PHE B 1 144 ? 7.137 10.547 -7.699 1 94.94 144 PHE B O 1
ATOM 3545 N N . CYS B 1 145 ? 5.926 12.383 -7.941 1 94.56 145 CYS B N 1
ATOM 3546 C CA . CYS B 1 145 ? 5 12.016 -6.879 1 94.56 145 CYS B CA 1
ATOM 3547 C C . CYS B 1 145 ? 4.258 10.727 -7.227 1 94.56 145 CYS B C 1
ATOM 3549 O O . CYS B 1 145 ? 4.109 9.844 -6.379 1 94.56 145 CYS B O 1
ATOM 3551 N N . GLY B 1 146 ? 3.816 10.68 -8.492 1 96.69 146 GLY B N 1
ATOM 3552 C CA . GLY B 1 146 ? 3.166 9.453 -8.938 1 96.69 146 GLY B CA 1
ATOM 3553 C C . GLY B 1 146 ? 4.078 8.242 -8.898 1 96.69 146 GLY B C 1
ATOM 3554 O O . GLY B 1 146 ? 3.643 7.145 -8.562 1 96.69 146 GLY B O 1
ATOM 3555 N N . LEU B 1 147 ? 5.336 8.477 -9.227 1 97.62 147 LEU B N 1
ATOM 3556 C CA . LEU B 1 147 ? 6.316 7.395 -9.219 1 97.62 147 LEU B CA 1
ATOM 3557 C C . LEU B 1 147 ? 6.551 6.879 -7.805 1 97.62 147 LEU B C 1
ATOM 3559 O O . LEU B 1 147 ? 6.523 5.672 -7.566 1 97.62 147 LEU B O 1
ATOM 3563 N N . THR B 1 148 ? 6.797 7.793 -6.871 1 97.44 148 THR B N 1
ATOM 3564 C CA . THR B 1 148 ? 7.082 7.367 -5.504 1 97.44 148 THR B CA 1
ATOM 3565 C C . THR B 1 148 ? 5.859 6.707 -4.875 1 97.44 148 THR B C 1
ATOM 3567 O O . THR B 1 148 ? 5.988 5.75 -4.113 1 97.44 148 THR B O 1
ATOM 3570 N N . ARG B 1 149 ? 4.691 7.16 -5.156 1 97.56 149 ARG B N 1
ATOM 3571 C CA . ARG B 1 149 ? 3.461 6.543 -4.672 1 97.56 149 ARG B CA 1
ATOM 3572 C C . ARG B 1 149 ? 3.334 5.109 -5.176 1 97.56 149 ARG B C 1
ATOM 3574 O O . ARG B 1 149 ? 3.096 4.191 -4.391 1 97.56 149 ARG B O 1
ATOM 3581 N N . ALA B 1 150 ? 3.436 4.922 -6.5 1 98.25 150 ALA B N 1
ATOM 3582 C CA . ALA B 1 150 ? 3.355 3.588 -7.09 1 98.25 150 ALA B CA 1
ATOM 3583 C C . ALA B 1 150 ? 4.422 2.664 -6.508 1 98.25 150 ALA B C 1
ATOM 3585 O O . ALA B 1 150 ? 4.164 1.483 -6.262 1 98.25 150 ALA B O 1
ATOM 3586 N N . TYR B 1 151 ? 5.598 3.299 -6.324 1 97.94 151 TYR B N 1
ATOM 3587 C CA . TYR B 1 151 ? 6.73 2.551 -5.785 1 97.94 151 TYR B CA 1
ATOM 3588 C C . TYR B 1 151 ? 6.434 2.061 -4.371 1 97.94 151 TYR B C 1
ATOM 3590 O O . TYR B 1 151 ? 6.656 0.889 -4.055 1 97.94 151 TYR B O 1
ATOM 3598 N N . ARG B 1 152 ? 5.91 2.891 -3.471 1 96.94 152 ARG B N 1
ATOM 3599 C CA . ARG B 1 152 ? 5.562 2.506 -2.105 1 96.94 152 ARG B CA 1
ATOM 3600 C C . ARG B 1 152 ? 4.508 1.402 -2.102 1 96.94 152 ARG B C 1
ATOM 3602 O O . ARG B 1 152 ? 4.625 0.429 -1.353 1 96.94 152 ARG B O 1
ATOM 3609 N N . SER B 1 153 ? 3.506 1.521 -2.924 1 97.62 153 SER B N 1
ATOM 3610 C CA . SER B 1 153 ? 2.436 0.531 -2.998 1 97.62 153 SER B CA 1
ATOM 3611 C C . SER B 1 153 ? 2.951 -0.801 -3.531 1 97.62 153 SER B C 1
ATOM 3613 O O . SER B 1 153 ? 2.561 -1.864 -3.043 1 97.62 153 SER B O 1
ATOM 3615 N N . TYR B 1 154 ? 3.838 -0.715 -4.551 1 98.19 154 TYR B N 1
ATOM 3616 C CA . TYR B 1 154 ? 4.461 -1.915 -5.094 1 98.19 154 TYR B CA 1
ATOM 3617 C C . TYR B 1 154 ? 5.203 -2.684 -4.008 1 98.19 154 TYR B C 1
ATOM 3619 O O . TYR B 1 154 ? 5.043 -3.9 -3.875 1 98.19 154 TYR B O 1
ATOM 3627 N N . LEU B 1 155 ? 6.016 -1.982 -3.277 1 97.69 155 LEU B N 1
ATOM 3628 C CA . LEU B 1 155 ? 6.816 -2.621 -2.242 1 97.69 155 LEU B CA 1
ATOM 3629 C C . LEU B 1 155 ? 5.93 -3.334 -1.227 1 97.69 155 LEU B C 1
ATOM 3631 O O . LEU B 1 155 ? 6.223 -4.461 -0.823 1 97.69 155 LEU B O 1
ATOM 3635 N N . GLN B 1 156 ? 4.871 -2.703 -0.892 1 95.75 156 GLN B N 1
ATOM 3636 C CA . GLN B 1 156 ? 3.951 -3.285 0.079 1 95.75 156 GLN B CA 1
ATOM 3637 C C . GLN B 1 156 ? 3.297 -4.547 -0.471 1 95.75 156 GLN B C 1
ATOM 3639 O O . GLN B 1 156 ? 3.221 -5.566 0.22 1 95.75 156 GLN B O 1
ATOM 3644 N N . CYS B 1 157 ? 2.82 -4.492 -1.641 1 96.88 157 CYS B N 1
ATOM 3645 C CA . CYS B 1 157 ? 2.137 -5.625 -2.25 1 96.88 157 CYS B CA 1
ATOM 3646 C C . CYS B 1 157 ? 3.088 -6.801 -2.432 1 96.88 157 CYS B C 1
ATOM 3648 O O . CYS B 1 157 ? 2.686 -7.957 -2.285 1 96.88 157 CYS B O 1
ATOM 3650 N N . ALA B 1 158 ? 4.328 -6.473 -2.785 1 97.75 158 ALA B N 1
ATOM 3651 C CA . ALA B 1 158 ? 5.328 -7.512 -3.027 1 97.75 158 ALA B CA 1
ATOM 3652 C C . ALA B 1 158 ? 5.539 -8.375 -1.784 1 97.75 158 ALA B C 1
ATOM 3654 O O . ALA B 1 158 ? 5.527 -9.602 -1.863 1 97.75 158 ALA B O 1
ATOM 3655 N N . VAL B 1 159 ? 5.668 -7.742 -0.669 1 96.44 159 VAL B N 1
ATOM 3656 C CA . VAL B 1 159 ? 5.91 -8.461 0.579 1 96.44 159 VAL B CA 1
ATOM 3657 C C . VAL B 1 159 ? 4.633 -9.172 1.021 1 96.44 159 VAL B C 1
ATOM 3659 O O . VAL B 1 159 ? 4.68 -10.32 1.478 1 96.44 159 VAL B O 1
ATOM 3662 N N . SER B 1 160 ? 3.484 -8.547 0.868 1 95 160 SER B N 1
ATOM 3663 C CA . SER B 1 160 ? 2.205 -9.125 1.261 1 95 160 SER B CA 1
ATOM 3664 C C . SER B 1 160 ? 1.903 -10.391 0.462 1 95 160 SER B C 1
ATOM 3666 O O . SER B 1 160 ? 1.293 -11.328 0.979 1 95 160 SER B O 1
ATOM 3668 N N . LEU B 1 161 ? 2.295 -10.398 -0.792 1 96.56 161 LEU B N 1
ATOM 3669 C CA . LEU B 1 161 ? 2.043 -11.578 -1.622 1 96.56 161 LEU B CA 1
ATOM 3670 C C . LEU B 1 161 ? 2.777 -12.797 -1.076 1 96.56 161 LEU B C 1
ATOM 3672 O O . LEU B 1 161 ? 2.213 -13.891 -1.013 1 96.56 161 LEU B O 1
ATOM 3676 N N . VAL B 1 162 ? 4.027 -12.617 -0.692 1 96.38 162 VAL B N 1
ATOM 3677 C CA . VAL B 1 162 ? 4.805 -13.727 -0.15 1 96.38 162 VAL B CA 1
ATOM 3678 C C . VAL B 1 162 ? 4.195 -14.188 1.171 1 96.38 162 VAL B C 1
ATOM 3680 O O . VAL B 1 162 ? 4.117 -15.391 1.44 1 96.38 162 VAL B O 1
ATOM 3683 N N . ASP B 1 163 ? 3.744 -13.195 1.925 1 93.44 163 ASP B N 1
ATOM 3684 C CA . ASP B 1 163 ? 3.061 -13.516 3.174 1 93.44 163 ASP B CA 1
ATOM 3685 C C . ASP B 1 163 ? 1.802 -14.344 2.916 1 93.44 163 ASP B C 1
ATOM 3687 O O . ASP B 1 163 ? 1.544 -15.328 3.613 1 93.44 163 ASP B O 1
ATOM 3691 N N . CYS B 1 164 ? 1.062 -13.977 1.92 1 91.94 164 CYS B N 1
ATOM 3692 C CA . CYS B 1 164 ? -0.159 -14.68 1.551 1 91.94 164 CYS B CA 1
ATOM 3693 C C . CYS B 1 164 ? 0.143 -16.125 1.163 1 91.94 164 CYS B C 1
ATOM 3695 O O . CYS B 1 164 ? -0.589 -17.031 1.543 1 91.94 164 CYS B O 1
ATOM 3697 N N . PHE B 1 165 ? 1.171 -16.297 0.41 1 93.38 165 PHE B N 1
ATOM 3698 C CA . PHE B 1 165 ? 1.59 -17.625 -0.016 1 93.38 165 PHE B CA 1
ATOM 3699 C C . PHE B 1 165 ? 1.867 -18.516 1.188 1 93.38 165 PHE B C 1
ATOM 3701 O O . PHE B 1 165 ? 1.374 -19.656 1.26 1 93.38 165 PHE B O 1
ATOM 3708 N N . LEU B 1 166 ? 2.623 -18.016 2.119 1 92.31 166 LEU B N 1
ATOM 3709 C CA . LEU B 1 166 ? 2.971 -18.781 3.303 1 92.31 166 LEU B CA 1
ATOM 3710 C C . LEU B 1 166 ? 1.726 -19.125 4.113 1 92.31 166 LEU B C 1
ATOM 3712 O O . LEU B 1 166 ? 1.577 -20.266 4.586 1 92.31 166 LEU B O 1
ATOM 3716 N N . HIS B 1 167 ? 0.86 -18.188 4.191 1 88.12 167 HIS B N 1
ATOM 3717 C CA . HIS B 1 167 ? -0.339 -18.391 4.996 1 88.12 167 HIS B CA 1
ATOM 3718 C C . HIS B 1 167 ? -1.261 -19.422 4.359 1 88.12 167 HIS B C 1
ATOM 3720 O O . HIS B 1 167 ? -1.937 -20.172 5.066 1 88.12 167 HIS B O 1
ATOM 3726 N N . LYS B 1 168 ? -1.311 -19.438 3.086 1 88.38 168 LYS B N 1
ATOM 3727 C CA . LYS B 1 168 ? -2.137 -20.422 2.402 1 88.38 168 LYS B CA 1
ATOM 3728 C C . LYS B 1 168 ? -1.684 -21.844 2.734 1 88.38 168 LYS B C 1
ATOM 3730 O O . LYS B 1 168 ? -2.512 -22.734 2.967 1 88.38 168 LYS B O 1
ATOM 3735 N N . TYR B 1 169 ? -0.421 -22.016 2.723 1 87.62 169 TYR B N 1
ATOM 3736 C CA . TYR B 1 169 ? 0.121 -23.328 3.074 1 87.62 169 TYR B CA 1
ATOM 3737 C C . TYR B 1 169 ? -0.212 -23.688 4.52 1 87.62 169 TYR B C 1
ATOM 3739 O O . TYR B 1 169 ? -0.645 -24.797 4.801 1 87.62 169 TYR B O 1
ATOM 3747 N N . THR B 1 170 ? 0.008 -22.688 5.297 1 84.19 170 THR B N 1
ATOM 3748 C CA . THR B 1 170 ? -0.228 -22.906 6.719 1 84.19 170 THR B CA 1
ATOM 3749 C C . THR B 1 170 ? -1.699 -23.219 6.98 1 84.19 170 THR B C 1
ATOM 3751 O O . THR B 1 170 ? -2.021 -24.094 7.777 1 84.19 170 THR B O 1
ATOM 3754 N N . PHE B 1 171 ? -2.496 -22.5 6.359 1 83.44 171 PHE B N 1
ATOM 3755 C CA . PHE B 1 171 ? -3.93 -22.719 6.504 1 83.44 171 PHE B CA 1
ATOM 3756 C C . PHE B 1 171 ? -4.301 -24.141 6.086 1 83.44 171 PHE B C 1
ATOM 3758 O O . PHE B 1 171 ? -5.074 -24.812 6.773 1 83.44 171 PHE B O 1
ATOM 3765 N N . HIS B 1 172 ? -3.811 -24.594 5.047 1 81.75 172 HIS B N 1
ATOM 3766 C CA . HIS B 1 172 ? -4.121 -25.922 4.527 1 81.75 172 HIS B CA 1
ATOM 3767 C C . HIS B 1 172 ? -3.621 -27.016 5.473 1 81.75 172 HIS B C 1
ATOM 3769 O O . HIS B 1 172 ? -4.309 -28.016 5.691 1 81.75 172 HIS B O 1
ATOM 3775 N N . VAL B 1 173 ? -2.5 -26.781 5.965 1 80.06 173 VAL B N 1
ATOM 3776 C CA . VAL B 1 173 ? -1.945 -27.766 6.891 1 80.06 173 VAL B CA 1
ATOM 3777 C C . VAL B 1 173 ? -2.795 -27.828 8.156 1 80.06 173 VAL B C 1
ATOM 3779 O O . VAL B 1 173 ? -3.096 -28.906 8.664 1 80.06 173 VAL B O 1
ATOM 3782 N N . ASN B 1 174 ? -3.148 -26.641 8.57 1 80.19 174 ASN B N 1
ATOM 3783 C CA . ASN B 1 174 ? -3.949 -26.578 9.789 1 80.19 174 ASN B CA 1
ATOM 3784 C C . ASN B 1 174 ? -5.34 -27.172 9.578 1 80.19 174 ASN B C 1
ATOM 3786 O O . ASN B 1 174 ? -5.895 -27.812 10.477 1 80.19 174 ASN B O 1
ATOM 3790 N N . ALA B 1 175 ? -5.859 -26.938 8.469 1 74.69 175 ALA B N 1
ATOM 3791 C CA . ALA B 1 175 ? -7.246 -27.312 8.211 1 74.69 175 ALA B CA 1
ATOM 3792 C C . ALA B 1 175 ? -7.348 -28.766 7.75 1 74.69 175 ALA B C 1
ATOM 3794 O O . ALA B 1 175 ? -8.344 -29.438 8.008 1 74.69 175 ALA B O 1
ATOM 3795 N N . LEU B 1 176 ? -6.324 -29.203 7.059 1 69.88 176 LEU B N 1
ATOM 3796 C CA . LEU B 1 176 ? -6.516 -30.453 6.328 1 69.88 176 LEU B CA 1
ATOM 3797 C C . LEU B 1 176 ? -5.711 -31.594 6.961 1 69.88 176 LEU B C 1
ATOM 3799 O O . LEU B 1 176 ? -5.957 -32.75 6.68 1 69.88 176 LEU B O 1
ATOM 3803 N N . VAL B 1 177 ? -4.715 -31.234 7.652 1 67.06 177 VAL B N 1
ATOM 3804 C CA . VAL B 1 177 ? -3.885 -32.281 8.234 1 67.06 177 VAL B CA 1
ATOM 3805 C C . VAL B 1 177 ? -4.281 -32.5 9.688 1 67.06 177 VAL B C 1
ATOM 3807 O O . VAL B 1 177 ? -4.176 -31.594 10.516 1 67.06 177 VAL B O 1
ATOM 3810 N N . PRO B 1 178 ? -4.812 -33.719 9.828 1 66.12 178 PRO B N 1
ATOM 3811 C CA . PRO B 1 178 ? -5.059 -34.062 11.234 1 66.12 178 PRO B CA 1
ATOM 3812 C C . PRO B 1 178 ? -3.791 -34.031 12.078 1 66.12 178 PRO B C 1
ATOM 3814 O O . PRO B 1 178 ? -2.713 -34.375 11.602 1 66.12 178 PRO B O 1
ATOM 3817 N N . ASN B 1 179 ? -3.715 -33.438 13.281 1 65.81 179 ASN B N 1
ATOM 3818 C CA . ASN B 1 179 ? -2.605 -33.375 14.219 1 65.81 179 ASN B CA 1
ATOM 3819 C C . ASN B 1 179 ? -1.482 -32.469 13.688 1 65.81 179 ASN B C 1
ATOM 3821 O O . ASN B 1 179 ? -0.306 -32.844 13.797 1 65.81 179 ASN B O 1
ATOM 3825 N N . SER B 1 180 ? -1.759 -31.531 12.969 1 61.91 180 SER B N 1
ATOM 3826 C CA . SER B 1 180 ? -0.842 -30.562 12.352 1 61.91 180 SER B CA 1
ATOM 3827 C C . SER B 1 180 ? 0.232 -30.125 13.344 1 61.91 180 SER B C 1
ATOM 3829 O O . SER B 1 180 ? 1.303 -29.656 12.938 1 61.91 180 SER B O 1
ATOM 3831 N N . SER B 1 181 ? -0.068 -30.297 14.531 1 60.88 181 SER B N 1
ATOM 3832 C CA . SER B 1 181 ? 0.887 -29.906 15.562 1 60.88 181 SER B CA 1
ATOM 3833 C C . SER B 1 181 ? 2.174 -30.719 15.461 1 60.88 181 SER B C 1
ATOM 3835 O O . SER B 1 181 ? 3.207 -30.328 16.016 1 60.88 181 SER B O 1
ATOM 3837 N N . GLU B 1 182 ? 2.029 -31.656 14.781 1 57.75 182 GLU B N 1
ATOM 3838 C CA . GLU B 1 182 ? 3.211 -32.5 14.625 1 57.75 182 GLU B CA 1
ATOM 3839 C C . GLU B 1 182 ? 4.254 -31.828 13.742 1 57.75 182 GLU B C 1
ATOM 3841 O O . GLU B 1 182 ? 5.43 -32.188 13.758 1 57.75 182 GLU B O 1
ATOM 3846 N N . TYR B 1 183 ? 3.75 -30.891 13.086 1 63.28 183 TYR B N 1
ATOM 3847 C CA . TYR B 1 183 ? 4.723 -30.188 12.258 1 63.28 183 TYR B CA 1
ATOM 3848 C C . TYR B 1 183 ? 5.512 -29.188 13.078 1 63.28 183 TYR B C 1
ATOM 3850 O O . TYR B 1 183 ? 4.93 -28.344 13.766 1 63.28 183 TYR B O 1
ATOM 3858 N N . THR B 1 184 ? 6.715 -29.375 13.305 1 62.06 184 THR B N 1
ATOM 3859 C CA . THR B 1 184 ? 7.637 -28.719 14.227 1 62.06 184 THR B CA 1
ATOM 3860 C C . THR B 1 184 ? 7.512 -27.203 14.133 1 62.06 184 THR B C 1
ATOM 3862 O O . THR B 1 184 ? 7.574 -26.5 15.141 1 62.06 184 THR B O 1
ATOM 3865 N N . ASN B 1 185 ? 7.25 -26.734 12.914 1 77.06 185 ASN B N 1
ATOM 3866 C CA . ASN B 1 185 ? 7.422 -25.297 12.844 1 77.06 185 ASN B CA 1
ATOM 3867 C C . ASN B 1 185 ? 6.109 -24.594 12.5 1 77.06 185 ASN B C 1
ATOM 3869 O O . ASN B 1 185 ? 6.113 -23.438 12.062 1 77.06 185 ASN B O 1
ATOM 3873 N N . ILE B 1 186 ? 5.129 -25.25 12.789 1 77.69 186 ILE B N 1
ATOM 3874 C CA . ILE B 1 186 ? 3.824 -24.719 12.422 1 77.69 186 ILE B CA 1
ATOM 3875 C C . ILE B 1 186 ? 3.488 -23.531 13.32 1 77.69 186 ILE B C 1
ATOM 3877 O O . ILE B 1 186 ? 2.848 -22.562 12.883 1 77.69 186 ILE B O 1
ATOM 3881 N N . SER B 1 187 ? 3.945 -23.641 14.523 1 78.38 187 SER B N 1
ATOM 3882 C CA . SER B 1 187 ? 3.707 -22.547 15.445 1 78.38 187 SER B CA 1
ATOM 3883 C C . SER B 1 187 ? 4.301 -21.234 14.922 1 78.38 187 SER B C 1
ATOM 3885 O O . SER B 1 187 ? 3.688 -20.172 15.039 1 78.38 187 SER B O 1
ATOM 3887 N N . THR B 1 188 ? 5.453 -21.406 14.359 1 81 188 THR B N 1
ATOM 3888 C CA . THR B 1 188 ? 6.102 -20.234 13.789 1 81 188 THR B CA 1
ATOM 3889 C C . THR B 1 188 ? 5.344 -19.734 12.562 1 81 188 THR B C 1
ATOM 3891 O O . THR B 1 188 ? 5.188 -18.531 12.359 1 81 188 THR B O 1
ATOM 3894 N N . LEU B 1 189 ? 4.898 -20.609 11.805 1 80.56 189 LEU B N 1
ATOM 3895 C CA . LEU B 1 189 ? 4.172 -20.266 10.586 1 80.56 189 LEU B CA 1
ATOM 3896 C C . LEU B 1 189 ? 2.854 -19.578 10.914 1 80.56 189 LEU B C 1
ATOM 3898 O O . LEU B 1 189 ? 2.393 -18.719 10.164 1 80.56 189 LEU B O 1
ATOM 3902 N N . ASN B 1 190 ? 2.342 -19.953 12.047 1 75.75 190 ASN B N 1
ATOM 3903 C CA . ASN B 1 190 ? 1.062 -19.406 12.484 1 75.75 190 ASN B CA 1
ATOM 3904 C C . ASN B 1 190 ? 1.246 -18.109 13.258 1 75.75 190 ASN B C 1
ATOM 3906 O O . ASN B 1 190 ? 0.269 -17.422 13.586 1 75.75 190 ASN B O 1
ATOM 3910 N N . SER B 1 191 ? 2.451 -17.781 13.469 1 72.12 191 SER B N 1
ATOM 3911 C CA . SER B 1 191 ? 2.723 -16.656 14.359 1 72.12 191 SER B CA 1
ATOM 3912 C C . SER B 1 191 ? 2.922 -15.367 13.578 1 72.12 191 SER B C 1
ATOM 3914 O O . SER B 1 191 ? 2.799 -15.352 12.352 1 72.12 191 SER B O 1
ATOM 3916 N N . GLN B 1 192 ? 3.137 -14.398 14.344 1 71.69 192 GLN B N 1
ATOM 3917 C CA . GLN B 1 192 ? 3.441 -13.086 13.781 1 71.69 192 GLN B CA 1
ATOM 3918 C C . GLN B 1 192 ? 4.949 -12.852 13.719 1 71.69 192 GLN B C 1
ATOM 3920 O O . GLN B 1 192 ? 5.41 -11.719 13.812 1 71.69 192 GLN B O 1
ATOM 3925 N N . ALA B 1 193 ? 5.637 -13.891 13.617 1 76.62 193 ALA B N 1
ATOM 3926 C CA . ALA B 1 193 ? 7.086 -13.805 13.492 1 76.62 193 ALA B CA 1
ATOM 3927 C C . ALA B 1 193 ? 7.484 -13.07 12.219 1 76.62 193 ALA B C 1
ATOM 3929 O O . ALA B 1 193 ? 6.684 -12.953 11.281 1 76.62 193 ALA B O 1
ATOM 3930 N N . PRO B 1 194 ? 8.742 -12.586 12.266 1 84.56 194 PRO B N 1
ATOM 3931 C CA . PRO B 1 194 ? 9.234 -11.953 11.039 1 84.56 194 PRO B CA 1
ATOM 3932 C C . PRO B 1 194 ? 9.125 -12.859 9.812 1 84.56 194 PRO B C 1
ATOM 3934 O O . PRO B 1 194 ? 9.305 -14.07 9.93 1 84.56 194 PRO B O 1
ATOM 3937 N N . LEU B 1 195 ? 8.883 -12.273 8.75 1 89.94 195 LEU B N 1
ATOM 3938 C CA . LEU B 1 195 ? 8.617 -13.008 7.52 1 89.94 195 LEU B CA 1
ATOM 3939 C C . LEU B 1 195 ? 9.789 -13.922 7.172 1 89.94 195 LEU B C 1
ATOM 3941 O O . LEU B 1 195 ? 9.594 -15.016 6.648 1 89.94 195 LEU B O 1
ATOM 3945 N N . GLU B 1 196 ? 11.016 -13.492 7.461 1 91.12 196 GLU B N 1
ATOM 3946 C CA . GLU B 1 196 ? 12.203 -14.312 7.203 1 91.12 196 GLU B CA 1
ATOM 3947 C C . GLU B 1 196 ? 12.164 -15.602 8.016 1 91.12 196 GLU B C 1
ATOM 3949 O O . GLU B 1 196 ? 12.492 -16.672 7.508 1 91.12 196 GLU B O 1
ATOM 3954 N N . ASP B 1 197 ? 11.773 -15.453 9.234 1 90.88 197 ASP B N 1
ATOM 3955 C CA . ASP B 1 197 ? 11.656 -16.625 10.094 1 90.88 197 ASP B CA 1
ATOM 3956 C C . ASP B 1 197 ? 10.555 -17.562 9.602 1 90.88 197 ASP B C 1
ATOM 3958 O O . ASP B 1 197 ? 10.703 -18.781 9.664 1 90.88 197 ASP B O 1
ATOM 3962 N N . ARG B 1 198 ? 9.547 -17.016 9.141 1 92.31 198 ARG B N 1
ATOM 3963 C CA . ARG B 1 198 ? 8.445 -17.828 8.633 1 92.31 198 ARG B CA 1
ATOM 3964 C C . ARG B 1 198 ? 8.836 -18.531 7.34 1 92.31 198 ARG B C 1
ATOM 3966 O O . ARG B 1 198 ? 8.398 -19.656 7.082 1 92.31 198 ARG B O 1
ATOM 3973 N N . LEU B 1 199 ? 9.609 -17.891 6.527 1 94.5 199 LEU B N 1
ATOM 3974 C CA . LEU B 1 199 ? 10.133 -18.531 5.328 1 94.5 199 LEU B CA 1
ATOM 3975 C C . LEU B 1 199 ? 11.016 -19.719 5.688 1 94.5 199 LEU B C 1
ATOM 3977 O O . LEU B 1 199 ? 10.898 -20.781 5.078 1 94.5 199 LEU B O 1
ATOM 3981 N N . ASP B 1 200 ? 11.82 -19.531 6.68 1 93.31 200 ASP B N 1
ATOM 3982 C CA . ASP B 1 200 ? 12.68 -20.609 7.133 1 93.31 200 ASP B CA 1
ATOM 3983 C C . ASP B 1 200 ? 11.859 -21.766 7.707 1 93.31 200 ASP B C 1
ATOM 3985 O O . ASP B 1 200 ? 12.156 -22.938 7.457 1 93.31 200 ASP B O 1
ATOM 3989 N N . ALA B 1 201 ? 10.875 -21.375 8.469 1 91.88 201 ALA B N 1
ATOM 3990 C CA . ALA B 1 201 ? 9.977 -22.375 9.016 1 91.88 201 ALA B CA 1
ATOM 3991 C C . ALA B 1 201 ? 9.266 -23.141 7.902 1 91.88 201 ALA B C 1
ATOM 3993 O O . ALA B 1 201 ? 9.055 -24.359 8.008 1 91.88 201 ALA B O 1
ATOM 3994 N N . TRP B 1 202 ? 8.898 -22.469 6.867 1 93.44 202 TRP B N 1
ATOM 3995 C CA . TRP B 1 202 ? 8.242 -23.094 5.727 1 93.44 202 TRP B CA 1
ATOM 3996 C C . TRP B 1 202 ? 9.164 -24.125 5.059 1 93.44 202 TRP B C 1
ATOM 3998 O O . TRP B 1 202 ? 8.75 -25.25 4.777 1 93.44 202 TRP B O 1
ATOM 4008 N N . ILE B 1 203 ? 10.375 -23.734 4.848 1 94.44 203 ILE B N 1
ATOM 4009 C CA . ILE B 1 203 ? 11.344 -24.625 4.211 1 94.44 203 ILE B CA 1
ATOM 4010 C C . ILE B 1 203 ? 11.555 -25.859 5.074 1 94.44 203 ILE B C 1
ATOM 4012 O O . ILE B 1 203 ? 11.609 -26.984 4.562 1 94.44 203 ILE B O 1
ATOM 4016 N N . THR B 1 204 ? 11.711 -25.625 6.312 1 91.38 204 THR B N 1
ATOM 4017 C CA . THR B 1 204 ? 11.945 -26.719 7.234 1 91.38 204 THR B CA 1
ATOM 4018 C C . THR B 1 204 ? 10.758 -27.672 7.258 1 91.38 204 THR B C 1
ATOM 4020 O O . THR B 1 204 ? 10.938 -28.891 7.398 1 91.38 204 THR B O 1
ATOM 4023 N N . THR B 1 205 ? 9.602 -27.156 7.074 1 89.56 205 THR B N 1
ATOM 4024 C CA . THR B 1 205 ? 8.375 -27.938 7.168 1 89.56 205 THR B CA 1
ATOM 4025 C C . THR B 1 205 ? 8.117 -28.688 5.863 1 89.56 205 THR B C 1
ATOM 4027 O O . THR B 1 205 ? 7.734 -29.859 5.883 1 89.56 205 THR B O 1
ATOM 4030 N N . PHE B 1 206 ? 8.359 -28.047 4.762 1 90.69 206 PHE B N 1
ATOM 4031 C CA . PHE B 1 206 ? 7.871 -28.594 3.504 1 90.69 206 PHE B CA 1
ATOM 4032 C C . PHE B 1 206 ? 9.031 -29.078 2.643 1 90.69 206 PHE B C 1
ATOM 4034 O O . PHE B 1 206 ? 8.836 -29.828 1.689 1 90.69 206 PHE B O 1
ATOM 4041 N N . ALA B 1 207 ? 10.188 -28.594 2.984 1 93.88 207 ALA B N 1
ATOM 4042 C CA . ALA B 1 207 ? 11.336 -28.891 2.133 1 93.88 207 ALA B CA 1
ATOM 4043 C C . ALA B 1 207 ? 12.641 -28.875 2.93 1 93.88 207 ALA B C 1
ATOM 4045 O O . ALA B 1 207 ? 13.609 -28.234 2.516 1 93.88 207 ALA B O 1
ATOM 4046 N N . ALA B 1 208 ? 12.711 -29.578 4.016 1 91.88 208 ALA B N 1
ATOM 4047 C CA . ALA B 1 208 ? 13.836 -29.531 4.945 1 91.88 208 ALA B CA 1
ATOM 4048 C C . ALA B 1 208 ? 15.141 -29.891 4.246 1 91.88 208 ALA B C 1
ATOM 4050 O O . ALA B 1 208 ? 16.203 -29.359 4.574 1 91.88 208 ALA B O 1
ATOM 4051 N N . HIS B 1 209 ? 15.141 -30.766 3.303 1 94.69 209 HIS B N 1
ATOM 4052 C CA . HIS B 1 209 ? 16.312 -31.25 2.6 1 94.69 209 HIS B CA 1
ATOM 4053 C C . HIS B 1 209 ? 16.922 -30.156 1.72 1 94.69 209 HIS B C 1
ATOM 4055 O O . HIS B 1 209 ? 18.047 -30.297 1.232 1 94.69 209 HIS B O 1
ATOM 4061 N N . LYS B 1 210 ? 16.234 -29.047 1.533 1 95.88 210 LYS B N 1
ATOM 4062 C CA . LYS B 1 210 ? 16.688 -27.969 0.655 1 95.88 210 LYS B CA 1
ATOM 4063 C C . LYS B 1 210 ? 17.094 -26.734 1.458 1 95.88 210 LYS B C 1
ATOM 4065 O O . LYS B 1 210 ? 17.297 -25.656 0.894 1 95.88 210 LYS B O 1
ATOM 4070 N N . GLN B 1 211 ? 17.219 -26.859 2.721 1 94.69 211 GLN B N 1
ATOM 4071 C CA . GLN B 1 211 ? 17.484 -25.734 3.609 1 94.69 211 GLN B CA 1
ATOM 4072 C C . GLN B 1 211 ? 18.766 -25 3.215 1 94.69 211 GLN B C 1
ATOM 4074 O O . GLN B 1 211 ? 18.781 -23.766 3.152 1 94.69 211 GLN B O 1
ATOM 4079 N N . LYS B 1 212 ? 19.812 -25.703 2.979 1 95.38 212 LYS B N 1
ATOM 4080 C CA . LYS B 1 212 ? 21.094 -25.094 2.615 1 95.38 212 LYS B CA 1
ATOM 4081 C C . LYS B 1 212 ? 21 -24.359 1.281 1 95.38 212 LYS B C 1
ATOM 4083 O O . LYS B 1 212 ? 21.516 -23.25 1.141 1 95.38 212 LYS B O 1
ATOM 4088 N N . GLU B 1 213 ? 20.406 -24.984 0.339 1 96.81 213 GLU B N 1
ATOM 4089 C CA . GLU B 1 213 ? 20.219 -24.375 -0.971 1 96.81 213 GLU B CA 1
ATOM 4090 C C . GLU B 1 213 ? 19.375 -23.094 -0.866 1 96.81 213 GLU B C 1
ATOM 4092 O O . GLU B 1 213 ? 19.656 -22.109 -1.545 1 96.81 213 GLU B O 1
ATOM 4097 N N . PHE B 1 214 ? 18.391 -23.156 -0.02 1 97.31 214 PHE B N 1
ATOM 4098 C CA . PHE B 1 214 ? 17.516 -22 0.161 1 97.31 214 PHE B CA 1
ATOM 4099 C C . PHE B 1 214 ? 18.281 -20.828 0.746 1 97.31 214 PHE B C 1
ATOM 4101 O O . PHE B 1 214 ? 18.109 -19.688 0.315 1 97.31 214 PHE B O 1
ATOM 4108 N N . LYS B 1 215 ? 19.078 -21.062 1.697 1 95.38 215 LYS B N 1
ATOM 4109 C CA . LYS B 1 215 ? 19.828 -20.016 2.371 1 95.38 215 LYS B CA 1
ATOM 4110 C C . LYS B 1 215 ? 20.781 -19.312 1.4 1 95.38 215 LYS B C 1
ATOM 4112 O O . LYS B 1 215 ? 21.047 -18.109 1.55 1 95.38 215 LYS B O 1
ATOM 4117 N N . SER B 1 216 ? 21.219 -19.984 0.386 1 95.56 216 SER B N 1
ATOM 4118 C CA . SER B 1 216 ? 22.156 -19.422 -0.579 1 95.56 216 SER B CA 1
ATOM 4119 C C . SER B 1 216 ? 21.438 -18.984 -1.851 1 95.56 216 SER B C 1
ATOM 4121 O O . SER B 1 216 ? 22.078 -18.594 -2.828 1 95.56 216 SER B O 1
ATOM 4123 N N . SER B 1 217 ? 20.188 -19.016 -1.882 1 97.12 217 SER B N 1
ATOM 4124 C CA . SER B 1 217 ? 19.375 -18.719 -3.062 1 97.12 217 SER B CA 1
ATOM 4125 C C . SER B 1 217 ? 19.453 -17.234 -3.422 1 97.12 217 SER B C 1
ATOM 4127 O O . SER B 1 217 ? 19.281 -16.375 -2.555 1 97.12 217 SER B O 1
ATOM 4129 N N . LYS B 1 218 ? 19.641 -16.984 -4.691 1 97.44 218 LYS B N 1
ATOM 4130 C CA . LYS B 1 218 ? 19.641 -15.609 -5.16 1 97.44 218 LYS B CA 1
ATOM 4131 C C . LYS B 1 218 ? 18.234 -14.992 -5.043 1 97.44 218 LYS B C 1
ATOM 4133 O O . LYS B 1 218 ? 18.109 -13.781 -4.836 1 97.44 218 LYS B O 1
ATOM 4138 N N . TYR B 1 219 ? 17.25 -15.82 -5.238 1 98.19 219 TYR B N 1
ATOM 4139 C CA . TYR B 1 219 ? 15.875 -15.344 -5.137 1 98.19 219 TYR B CA 1
ATOM 4140 C C . TYR B 1 219 ? 15.555 -14.891 -3.715 1 98.19 219 TYR B C 1
ATOM 4142 O O . TYR B 1 219 ? 14.953 -13.828 -3.514 1 98.19 219 TYR B O 1
ATOM 4150 N N . ARG B 1 220 ? 16 -15.664 -2.754 1 97.81 220 ARG B N 1
ATOM 4151 C CA . ARG B 1 220 ? 15.828 -15.312 -1.35 1 97.81 220 ARG B CA 1
ATOM 4152 C C . ARG B 1 220 ? 16.547 -14.008 -1.023 1 97.81 220 ARG B C 1
ATOM 4154 O O . ARG B 1 220 ? 16 -13.141 -0.344 1 97.81 220 ARG B O 1
ATOM 4161 N N . SER B 1 221 ? 17.734 -13.891 -1.469 1 97.94 221 SER B N 1
ATOM 4162 C CA . SER B 1 221 ? 18.531 -12.695 -1.188 1 97.94 221 SER B CA 1
ATOM 4163 C C . SER B 1 221 ? 17.859 -11.445 -1.741 1 97.94 221 SER B C 1
ATOM 4165 O O . SER B 1 221 ? 17.828 -10.406 -1.074 1 97.94 221 SER B O 1
ATOM 4167 N N . LYS B 1 222 ? 17.375 -11.531 -2.895 1 98.25 222 LYS B N 1
ATOM 4168 C CA . LYS B 1 222 ? 16.703 -10.391 -3.508 1 98.25 222 LYS B CA 1
ATOM 4169 C C . LYS B 1 222 ? 15.422 -10.039 -2.748 1 98.25 222 LYS B C 1
ATOM 4171 O O . LYS B 1 222 ? 15.078 -8.867 -2.609 1 98.25 222 LYS B O 1
ATOM 4176 N N . PHE B 1 223 ? 14.742 -11.07 -2.324 1 98.44 223 PHE B N 1
ATOM 4177 C CA . PHE B 1 223 ? 13.531 -10.797 -1.568 1 98.44 223 PHE B CA 1
ATOM 4178 C C . PHE B 1 223 ? 13.852 -10.109 -0.25 1 98.44 223 PHE B C 1
ATOM 4180 O O . PHE B 1 223 ? 13.148 -9.18 0.157 1 98.44 223 PHE B O 1
ATOM 4187 N N . ILE B 1 224 ? 14.844 -10.578 0.422 1 97.56 224 ILE B N 1
ATOM 4188 C CA . ILE B 1 224 ? 15.242 -9.984 1.694 1 97.56 224 ILE B CA 1
ATOM 4189 C C . ILE B 1 224 ? 15.625 -8.523 1.481 1 97.56 224 ILE B C 1
ATOM 4191 O O . ILE B 1 224 ? 15.281 -7.656 2.293 1 97.56 224 ILE B O 1
ATOM 4195 N N . GLU B 1 225 ? 16.312 -8.25 0.404 1 97.88 225 GLU B N 1
ATOM 4196 C CA . GLU B 1 225 ? 16.641 -6.867 0.068 1 97.88 225 GLU B CA 1
ATOM 4197 C C . GLU B 1 225 ? 15.375 -6.043 -0.182 1 97.88 225 GLU B C 1
ATOM 4199 O O . GLU B 1 225 ? 15.258 -4.914 0.294 1 97.88 225 GLU B O 1
ATOM 4204 N N . LEU B 1 226 ? 14.492 -6.602 -0.958 1 98.12 226 LEU B N 1
ATOM 4205 C CA . LEU B 1 226 ? 13.227 -5.941 -1.27 1 98.12 226 LEU B CA 1
ATOM 4206 C C . LEU B 1 226 ? 12.43 -5.672 0 1 98.12 226 LEU B C 1
ATOM 4208 O O . LEU B 1 226 ? 11.883 -4.578 0.175 1 98.12 226 LEU B O 1
ATOM 4212 N N . LYS B 1 227 ? 12.32 -6.664 0.84 1 96.81 227 LYS B N 1
ATOM 4213 C CA . LYS B 1 227 ? 11.625 -6.512 2.115 1 96.81 227 LYS B CA 1
ATOM 4214 C C . LYS B 1 227 ? 12.281 -5.43 2.971 1 96.81 227 LYS B C 1
ATOM 4216 O O . LYS B 1 227 ? 11.586 -4.656 3.635 1 96.81 227 LYS B O 1
ATOM 4221 N N . GLY B 1 228 ? 13.602 -5.445 2.98 1 95.12 228 GLY B N 1
ATOM 4222 C CA . GLY B 1 228 ? 14.312 -4.391 3.689 1 95.12 228 GLY B CA 1
ATOM 4223 C C . GLY B 1 228 ? 13.945 -2.998 3.211 1 95.12 228 GLY B C 1
ATOM 4224 O O . GLY B 1 228 ? 13.734 -2.092 4.023 1 95.12 228 GLY B O 1
ATOM 4225 N N . LYS B 1 229 ? 13.859 -2.857 1.959 1 95.5 229 LYS B N 1
ATOM 4226 C CA . LYS B 1 229 ? 13.484 -1.569 1.385 1 95.5 229 LYS B CA 1
ATOM 4227 C C . LYS B 1 229 ? 12.047 -1.199 1.752 1 95.5 229 LYS B C 1
ATOM 4229 O O . LYS B 1 229 ? 11.766 -0.043 2.068 1 95.5 229 LYS B O 1
ATOM 4234 N N . ARG B 1 230 ? 11.164 -2.184 1.617 1 94.75 230 ARG B N 1
ATOM 4235 C CA . ARG B 1 230 ? 9.781 -1.96 2.025 1 94.75 230 ARG B CA 1
ATOM 4236 C C . ARG B 1 230 ? 9.711 -1.464 3.467 1 94.75 230 ARG B C 1
ATOM 4238 O O . ARG B 1 230 ? 8.984 -0.515 3.766 1 94.75 230 ARG B O 1
ATOM 4245 N N . ASN B 1 231 ? 10.43 -2.113 4.387 1 91.06 231 ASN B N 1
ATOM 4246 C CA . ASN B 1 231 ? 10.422 -1.721 5.789 1 91.06 231 ASN B CA 1
ATOM 4247 C C . ASN B 1 231 ? 10.93 -0.293 5.973 1 91.06 231 ASN B C 1
ATOM 4249 O O . ASN B 1 231 ? 10.375 0.467 6.773 1 91.06 231 ASN B O 1
ATOM 4253 N N . GLU B 1 232 ? 11.883 0.045 5.191 1 89.69 232 GLU B N 1
ATOM 4254 C CA . GLU B 1 232 ? 12.445 1.391 5.238 1 89.69 232 GLU B CA 1
ATOM 4255 C C . GLU B 1 232 ? 11.414 2.438 4.828 1 89.69 232 GLU B C 1
ATOM 4257 O O . GLU B 1 232 ? 11.375 3.533 5.395 1 89.69 232 GLU B O 1
ATOM 4262 N N . ILE B 1 233 ? 10.664 2.098 3.93 1 89.81 233 ILE B N 1
ATOM 4263 C CA . ILE B 1 233 ? 9.766 3.068 3.307 1 89.81 233 ILE B CA 1
ATOM 4264 C C . ILE B 1 233 ? 8.461 3.141 4.09 1 89.81 233 ILE B C 1
ATOM 4266 O O . ILE B 1 233 ? 7.891 4.223 4.266 1 89.81 233 ILE B O 1
ATOM 4270 N N . VAL B 1 234 ? 7.996 2.023 4.543 1 82.38 234 VAL B N 1
ATOM 4271 C CA . VAL B 1 234 ? 6.68 1.971 5.172 1 82.38 234 VAL B CA 1
ATOM 4272 C C . VAL B 1 234 ? 6.797 2.326 6.652 1 82.38 234 VAL B C 1
ATOM 4274 O O . VAL B 1 234 ? 5.852 2.85 7.246 1 82.38 234 VAL B O 1
ATOM 4277 N N . HIS B 1 235 ? 7.852 2.031 7.199 1 79.19 235 HIS B N 1
ATOM 4278 C CA . HIS B 1 235 ? 8.117 2.389 8.586 1 79.19 235 HIS B CA 1
ATOM 4279 C C . HIS B 1 235 ? 9.289 3.357 8.688 1 79.19 235 HIS B C 1
ATOM 4281 O O . HIS B 1 235 ? 10.391 2.969 9.102 1 79.19 235 HIS B O 1
ATOM 4287 N N . PRO B 1 236 ? 9.008 4.512 8.367 1 73.31 236 PRO B N 1
ATOM 4288 C CA . PRO B 1 236 ? 10.117 5.469 8.273 1 73.31 236 PRO B CA 1
ATOM 4289 C C . PRO B 1 236 ? 10.766 5.75 9.625 1 73.31 236 PRO B C 1
ATOM 4291 O O . PRO B 1 236 ? 10.062 5.973 10.617 1 73.31 236 PRO B O 1
ATOM 4294 N N . THR B 1 237 ? 12.047 5.602 9.609 1 73.81 237 THR B N 1
ATOM 4295 C CA . THR B 1 237 ? 12.82 5.934 10.797 1 73.81 237 THR B CA 1
ATOM 4296 C C . THR B 1 237 ? 13.641 7.199 10.578 1 73.81 237 THR B C 1
ATOM 4298 O O . THR B 1 237 ? 14.336 7.66 11.484 1 73.81 237 THR B O 1
ATOM 4301 N N . TYR B 1 238 ? 13.484 7.707 9.328 1 78.44 238 TYR B N 1
ATOM 4302 C CA . TYR B 1 238 ? 14.219 8.914 8.977 1 78.44 238 TYR B CA 1
ATOM 4303 C C . TYR B 1 238 ? 13.266 10.062 8.664 1 78.44 238 TYR B C 1
ATOM 4305 O O . TYR B 1 238 ? 12.125 9.836 8.258 1 78.44 238 TYR B O 1
ATOM 4313 N N . PRO B 1 239 ? 13.75 11.25 8.875 1 82 239 PRO B N 1
ATOM 4314 C CA . PRO B 1 239 ? 12.859 12.406 8.711 1 82 239 PRO B CA 1
ATOM 4315 C C . PRO B 1 239 ? 12.547 12.711 7.25 1 82 239 PRO B C 1
ATOM 4317 O O . PRO B 1 239 ? 11.625 13.477 6.957 1 82 239 PRO B O 1
ATOM 4320 N N . MET B 1 240 ? 13.297 12.133 6.352 1 86.56 240 MET B N 1
ATOM 4321 C CA . MET B 1 240 ? 13.047 12.352 4.93 1 86.56 240 MET B CA 1
ATOM 4322 C C . MET B 1 240 ? 13.391 11.102 4.125 1 86.56 240 MET B C 1
ATOM 4324 O O . MET B 1 240 ? 14.188 10.273 4.562 1 86.56 240 MET B O 1
ATOM 4328 N N . TYR B 1 241 ? 12.68 11.086 2.93 1 87.62 241 TYR B N 1
ATOM 4329 C CA . TYR B 1 241 ? 12.969 10.008 1.984 1 87.62 241 TYR B CA 1
ATOM 4330 C C . TYR B 1 241 ? 13.758 10.531 0.792 1 87.62 241 TYR B C 1
ATOM 4332 O O . TYR B 1 241 ? 13.43 11.578 0.231 1 87.62 241 TYR B O 1
ATOM 4340 N N . SER B 1 242 ? 14.781 9.844 0.546 1 89.69 242 SER B N 1
ATOM 4341 C CA . SER B 1 242 ? 15.484 10.07 -0.713 1 89.69 242 SER B CA 1
ATOM 4342 C C . SER B 1 242 ? 15.227 8.938 -1.701 1 89.69 242 SER B C 1
ATOM 4344 O O . SER B 1 242 ? 15.32 7.762 -1.346 1 89.69 242 SER B O 1
ATOM 4346 N N . TYR B 1 243 ? 14.836 9.367 -2.863 1 92.88 243 TYR B N 1
ATOM 4347 C CA . TYR B 1 243 ? 14.547 8.391 -3.908 1 92.88 243 TYR B CA 1
ATOM 4348 C C . TYR B 1 243 ? 15.406 8.641 -5.141 1 92.88 243 TYR B C 1
ATOM 4350 O O . TYR B 1 243 ? 15.422 9.75 -5.68 1 92.88 243 TYR B O 1
ATOM 4358 N N . SER B 1 244 ? 16.078 7.664 -5.527 1 92.69 244 SER B N 1
ATOM 4359 C CA . SER B 1 244 ? 16.688 7.645 -6.852 1 92.69 244 SER B CA 1
ATOM 4360 C C . SER B 1 244 ? 15.852 6.844 -7.84 1 92.69 244 SER B C 1
ATOM 4362 O O . SER B 1 244 ? 15.461 5.711 -7.555 1 92.69 244 SER B O 1
ATOM 4364 N N . VAL B 1 245 ? 15.602 7.426 -8.969 1 94.06 245 VAL B N 1
ATOM 4365 C CA . VAL B 1 245 ? 14.781 6.727 -9.945 1 94.06 245 VAL B CA 1
ATOM 4366 C C . VAL B 1 245 ? 15.438 5.398 -10.328 1 94.06 245 VAL B C 1
ATOM 4368 O O . VAL B 1 245 ? 14.758 4.375 -10.43 1 94.06 245 VAL B O 1
ATOM 4371 N N . LYS B 1 246 ? 16.734 5.438 -10.453 1 92.69 246 LYS B N 1
ATOM 4372 C CA . LYS B 1 246 ? 17.469 4.227 -10.805 1 92.69 246 LYS B CA 1
ATOM 4373 C C . LYS B 1 246 ? 17.281 3.143 -9.75 1 92.69 246 LYS B C 1
ATOM 4375 O O . LYS B 1 246 ? 17.078 1.974 -10.078 1 92.69 246 LYS B O 1
ATOM 4380 N N . GLU B 1 247 ? 17.359 3.543 -8.555 1 95.19 247 GLU B N 1
ATOM 4381 C CA . GLU B 1 247 ? 17.188 2.576 -7.477 1 95.19 247 GLU B CA 1
ATOM 4382 C C . GLU B 1 247 ? 15.758 2.055 -7.418 1 95.19 247 GLU B C 1
ATOM 4384 O O . GLU B 1 247 ? 15.539 0.861 -7.203 1 95.19 247 GLU B O 1
ATOM 4389 N N . MET B 1 248 ? 14.828 2.969 -7.562 1 96.88 248 MET B N 1
ATOM 4390 C CA . MET B 1 248 ? 13.438 2.537 -7.555 1 96.88 248 MET B CA 1
ATOM 4391 C C . MET B 1 248 ? 13.18 1.517 -8.656 1 96.88 248 MET B C 1
ATOM 4393 O O . MET B 1 248 ? 12.531 0.493 -8.422 1 96.88 248 MET B O 1
ATOM 4397 N N . VAL B 1 249 ? 13.688 1.759 -9.812 1 97 249 VAL B N 1
ATOM 4398 C CA . VAL B 1 249 ? 13.484 0.859 -10.945 1 97 249 VAL B CA 1
ATOM 4399 C C . VAL B 1 249 ? 14.141 -0.488 -10.656 1 97 249 VAL B C 1
ATOM 4401 O O . VAL B 1 249 ? 13.602 -1.539 -11 1 97 249 VAL B O 1
ATOM 4404 N N . LYS B 1 250 ? 15.289 -0.439 -10.055 1 97.5 250 LYS B N 1
ATOM 4405 C CA . LYS B 1 250 ? 15.945 -1.68 -9.648 1 97.5 250 LYS B CA 1
ATOM 4406 C C . LYS B 1 250 ? 15.016 -2.553 -8.82 1 97.5 250 LYS B C 1
ATOM 4408 O O . LYS B 1 250 ? 14.844 -3.738 -9.109 1 97.5 250 LYS B O 1
ATOM 4413 N N . PHE B 1 251 ? 14.391 -1.936 -7.832 1 98.31 251 PHE B N 1
ATOM 4414 C CA . PHE B 1 251 ? 13.531 -2.711 -6.945 1 98.31 251 PHE B CA 1
ATOM 4415 C C . PHE B 1 251 ? 12.234 -3.084 -7.645 1 98.31 251 PHE B C 1
ATOM 4417 O O . PHE B 1 251 ? 11.672 -4.156 -7.395 1 98.31 251 PHE B O 1
ATOM 4424 N N . LEU B 1 252 ? 11.703 -2.184 -8.469 1 98.31 252 LEU B N 1
ATOM 4425 C CA . LEU B 1 252 ? 10.531 -2.527 -9.266 1 98.31 252 LEU B CA 1
ATOM 4426 C C . LEU B 1 252 ? 10.805 -3.752 -10.133 1 98.31 252 LEU B C 1
ATOM 4428 O O . LEU B 1 252 ? 9.906 -4.562 -10.375 1 98.31 252 LEU B O 1
ATOM 4432 N N . ASN B 1 253 ? 12.031 -3.893 -10.539 1 98 253 ASN B N 1
ATOM 4433 C CA . ASN B 1 253 ? 12.43 -4.988 -11.422 1 98 253 ASN B CA 1
ATOM 4434 C C . ASN B 1 253 ? 12.758 -6.25 -10.625 1 98 253 ASN B C 1
ATOM 4436 O O . ASN B 1 253 ? 13.148 -7.266 -11.203 1 98 253 ASN B O 1
ATOM 4440 N N . TYR B 1 254 ? 12.57 -6.219 -9.367 1 98.44 254 TYR B N 1
ATOM 4441 C CA . TYR B 1 254 ? 12.805 -7.395 -8.539 1 98.44 254 TYR B CA 1
ATOM 4442 C C . TYR B 1 254 ? 11.617 -8.352 -8.594 1 98.44 254 TYR B C 1
ATOM 4444 O O . TYR B 1 254 ? 11.727 -9.508 -8.172 1 98.44 254 TYR B O 1
ATOM 4452 N N . ALA B 1 255 ? 10.492 -7.973 -9.141 1 97.69 255 ALA B N 1
ATOM 4453 C CA . ALA B 1 255 ? 9.258 -8.75 -9.109 1 97.69 255 ALA B CA 1
ATOM 4454 C C . ALA B 1 255 ? 9.484 -10.156 -9.672 1 97.69 255 ALA B C 1
ATOM 4456 O O . ALA B 1 255 ? 9.133 -11.148 -9.031 1 97.69 255 ALA B O 1
ATOM 4457 N N . PRO B 1 256 ? 10.141 -10.32 -10.82 1 97.75 256 PRO B N 1
ATOM 4458 C CA . PRO B 1 256 ? 10.281 -11.664 -11.406 1 97.75 256 PRO B CA 1
ATOM 4459 C C . PRO B 1 256 ? 11.156 -12.578 -10.555 1 97.75 256 PRO B C 1
ATOM 4461 O O . PRO B 1 256 ? 10.875 -13.773 -10.445 1 97.75 256 PRO B O 1
ATOM 4464 N N . ASP B 1 257 ? 12.133 -12.008 -9.906 1 97.94 257 ASP B N 1
ATOM 4465 C CA . ASP B 1 257 ? 13.07 -12.836 -9.156 1 97.94 257 ASP B CA 1
ATOM 4466 C C . ASP B 1 257 ? 12.68 -12.914 -7.68 1 97.94 257 ASP B C 1
ATOM 4468 O O . ASP B 1 257 ? 12.43 -14 -7.152 1 97.94 257 ASP B O 1
ATOM 4472 N N . ALA B 1 258 ? 12.531 -11.758 -7.078 1 98.44 258 ALA B N 1
ATOM 4473 C CA . ALA B 1 258 ? 12.344 -11.695 -5.633 1 98.44 258 ALA B CA 1
ATOM 4474 C C . ALA B 1 258 ? 10.992 -12.273 -5.23 1 98.44 258 ALA B C 1
ATOM 4476 O O . ALA B 1 258 ? 10.82 -12.734 -4.098 1 98.44 258 ALA B O 1
ATOM 4477 N N . ILE B 1 259 ? 10.055 -12.242 -6.164 1 98.5 259 ILE B N 1
ATOM 4478 C CA . ILE B 1 259 ? 8.727 -12.758 -5.844 1 98.5 259 ILE B CA 1
ATOM 4479 C C . ILE B 1 259 ? 8.445 -14.016 -6.66 1 98.5 259 ILE B C 1
ATOM 4481 O O . ILE B 1 259 ? 8.336 -15.109 -6.105 1 98.5 259 ILE B O 1
ATOM 4485 N N . GLY B 1 260 ? 8.398 -13.844 -7.965 1 98.25 260 GLY B N 1
ATOM 4486 C CA . GLY B 1 260 ? 8.109 -14.984 -8.82 1 98.25 260 GLY B CA 1
ATOM 4487 C C . GLY B 1 260 ? 9.109 -16.109 -8.664 1 98.25 260 GLY B C 1
ATOM 4488 O O . GLY B 1 260 ? 8.719 -17.266 -8.445 1 98.25 260 GLY B O 1
ATOM 4489 N N . GLY B 1 261 ? 10.352 -15.789 -8.758 1 98.38 261 GLY B N 1
ATOM 4490 C CA . GLY B 1 261 ? 11.398 -16.781 -8.617 1 98.38 261 GLY B CA 1
ATOM 4491 C C . GLY B 1 261 ? 11.43 -17.438 -7.254 1 98.38 261 GLY B C 1
ATOM 4492 O O . GLY B 1 261 ? 11.602 -18.656 -7.148 1 98.38 261 GLY B O 1
ATOM 4493 N N . LEU B 1 262 ? 11.273 -16.688 -6.242 1 98.56 262 LEU B N 1
ATOM 4494 C CA . LEU B 1 262 ? 11.273 -17.219 -4.883 1 98.56 262 LEU B CA 1
ATOM 4495 C C . LEU B 1 262 ? 10.133 -18.203 -4.688 1 98.56 262 LEU B C 1
ATOM 4497 O O . LEU B 1 262 ? 10.352 -19.328 -4.23 1 98.56 262 LEU B O 1
ATOM 4501 N N . LEU B 1 263 ? 8.93 -17.844 -5.07 1 98.25 263 LEU B N 1
ATOM 4502 C CA . LEU B 1 263 ? 7.766 -18.688 -4.867 1 98.25 263 LEU B CA 1
ATOM 4503 C C . LEU B 1 263 ? 7.863 -19.953 -5.711 1 98.25 263 LEU B C 1
ATOM 4505 O O . LEU B 1 263 ? 7.5 -21.047 -5.254 1 98.25 263 LEU B O 1
ATOM 4509 N N . ALA B 1 264 ? 8.328 -19.75 -6.949 1 97.81 264 ALA B N 1
ATOM 4510 C CA . ALA B 1 264 ? 8.531 -20.906 -7.809 1 97.81 264 ALA B CA 1
ATOM 4511 C C . ALA B 1 264 ? 9.539 -21.875 -7.195 1 97.81 264 ALA B C 1
ATOM 4513 O O . ALA B 1 264 ? 9.352 -23.094 -7.242 1 97.81 264 ALA B O 1
ATOM 4514 N N . GLN B 1 265 ? 10.57 -21.359 -6.688 1 98.19 265 GLN B N 1
ATOM 4515 C CA . GLN B 1 265 ? 11.609 -22.188 -6.082 1 98.19 265 GLN B CA 1
ATOM 4516 C C . GLN B 1 265 ? 11.078 -22.906 -4.852 1 98.19 265 GLN B C 1
ATOM 4518 O O . GLN B 1 265 ? 11.383 -24.094 -4.637 1 98.19 265 GLN B O 1
ATOM 4523 N N . LEU B 1 266 ? 10.352 -22.234 -4.027 1 97.5 266 LEU B N 1
ATOM 4524 C CA . LEU B 1 266 ? 9.75 -22.875 -2.865 1 97.5 266 LEU B CA 1
ATOM 4525 C C . LEU B 1 266 ? 8.875 -24.047 -3.285 1 97.5 266 LEU B C 1
ATOM 4527 O O . LEU B 1 266 ? 8.938 -25.125 -2.688 1 97.5 266 LEU B O 1
ATOM 4531 N N . ARG B 1 267 ? 8.102 -23.812 -4.309 1 96.69 267 ARG B N 1
ATOM 4532 C CA . ARG B 1 267 ? 7.254 -24.891 -4.828 1 96.69 267 ARG B CA 1
ATOM 4533 C C . ARG B 1 267 ? 8.094 -26.062 -5.316 1 96.69 267 ARG B C 1
ATOM 4535 O O . ARG B 1 267 ? 7.789 -27.219 -5.016 1 96.69 267 ARG B O 1
ATOM 4542 N N . SER B 1 268 ? 9.078 -25.703 -6.023 1 96.5 268 SER B N 1
ATOM 4543 C CA . SER B 1 268 ? 9.977 -26.75 -6.535 1 96.5 268 SER B CA 1
ATOM 4544 C C . SER B 1 268 ? 10.625 -27.516 -5.395 1 96.5 268 SER B C 1
ATOM 4546 O O . SER B 1 268 ? 10.719 -28.75 -5.453 1 96.5 268 SER B O 1
ATOM 4548 N N . PHE B 1 269 ? 11.086 -26.828 -4.441 1 96.56 269 PHE B N 1
ATOM 4549 C CA . PHE B 1 269 ? 11.703 -27.453 -3.283 1 96.56 269 PHE B CA 1
ATOM 4550 C C . PHE B 1 269 ? 10.734 -28.422 -2.615 1 96.56 269 PHE B C 1
ATOM 4552 O O . PHE B 1 269 ? 11.148 -29.469 -2.115 1 96.56 269 PHE B O 1
ATOM 4559 N N . ALA B 1 270 ? 9.484 -28.094 -2.584 1 94.19 270 ALA B N 1
ATOM 4560 C CA . ALA B 1 270 ? 8.461 -28.922 -1.964 1 94.19 270 ALA B CA 1
ATOM 4561 C C . ALA B 1 270 ? 7.934 -29.969 -2.947 1 94.19 270 ALA B C 1
ATOM 4563 O O . ALA B 1 270 ? 6.949 -30.656 -2.668 1 94.19 270 ALA B O 1
ATOM 4564 N N . GLU B 1 271 ? 8.516 -30 -4.172 1 93.81 271 GLU B N 1
ATOM 4565 C CA . GLU B 1 271 ? 8.172 -30.953 -5.215 1 93.81 271 GLU B CA 1
ATOM 4566 C C . GLU B 1 271 ? 6.719 -30.797 -5.652 1 93.81 271 GLU B C 1
ATOM 4568 O O . GLU B 1 271 ? 5.992 -31.781 -5.793 1 93.81 271 GLU B O 1
ATOM 4573 N N . THR B 1 272 ? 6.32 -29.562 -5.66 1 91.5 272 THR B N 1
ATOM 4574 C CA . THR B 1 272 ? 5.02 -29.188 -6.203 1 91.5 272 THR B CA 1
ATOM 4575 C C . THR B 1 272 ? 5.184 -28.312 -7.445 1 91.5 272 THR B C 1
ATOM 4577 O O . THR B 1 272 ? 6.258 -27.766 -7.688 1 91.5 272 THR B O 1
ATOM 4580 N N . THR B 1 273 ? 4.191 -28.203 -8.195 1 92 273 THR B N 1
ATOM 4581 C CA . THR B 1 273 ? 4.305 -27.484 -9.461 1 92 273 THR B CA 1
ATOM 4582 C C . THR B 1 273 ? 4.488 -25.984 -9.227 1 92 273 THR B C 1
ATOM 4584 O O . THR B 1 273 ? 3.867 -25.406 -8.328 1 92 273 THR B O 1
ATOM 4587 N N . GLU B 1 274 ? 5.332 -25.438 -10.023 1 92.31 274 GLU B N 1
ATOM 4588 C CA . GLU B 1 274 ? 5.527 -23.984 -10 1 92.31 274 GLU B CA 1
ATOM 4589 C C . GLU B 1 274 ? 4.539 -23.281 -10.922 1 92.31 274 GLU B C 1
ATOM 4591 O O . GLU B 1 274 ? 4.484 -22.062 -10.961 1 92.31 274 GLU B O 1
ATOM 4596 N N . ASN B 1 275 ? 3.73 -24.094 -11.672 1 92.81 275 ASN B N 1
ATOM 4597 C CA . ASN B 1 275 ? 2.852 -23.531 -12.688 1 92.81 275 ASN B CA 1
ATOM 4598 C C . ASN B 1 275 ? 1.536 -23.047 -12.086 1 92.81 275 ASN B C 1
ATOM 4600 O O . ASN B 1 275 ? 0.459 -23.453 -12.523 1 92.81 275 ASN B O 1
ATOM 4604 N N . ILE B 1 276 ? 1.704 -22.219 -11.141 1 95 276 ILE B N 1
ATOM 4605 C CA . ILE B 1 276 ? 0.57 -21.531 -10.523 1 95 276 ILE B CA 1
ATOM 4606 C C . ILE B 1 276 ? 0.412 -20.141 -11.133 1 95 276 ILE B C 1
ATOM 4608 O O . ILE B 1 276 ? 1.402 -19.453 -11.375 1 95 276 ILE B O 1
ATOM 4612 N N . GLY B 1 277 ? -0.774 -19.781 -11.383 1 95.25 277 GLY B N 1
ATOM 4613 C CA . GLY B 1 277 ? -1.072 -18.578 -12.164 1 95.25 277 GLY B CA 1
ATOM 4614 C C . GLY B 1 277 ? -0.358 -17.344 -11.664 1 95.25 277 GLY B C 1
ATOM 4615 O O . GLY B 1 277 ? 0.384 -16.703 -12.406 1 95.25 277 GLY B O 1
ATOM 4616 N N . PHE B 1 278 ? -0.604 -17 -10.367 1 96.06 278 PHE B N 1
ATOM 4617 C CA . PHE B 1 278 ? -0.042 -15.75 -9.859 1 96.06 278 PHE B CA 1
ATOM 4618 C C . PHE B 1 278 ? 1.477 -15.836 -9.766 1 96.06 278 PHE B C 1
ATOM 4620 O O . PHE B 1 278 ? 2.17 -14.82 -9.859 1 96.06 278 PHE B O 1
ATOM 4627 N N . ILE B 1 279 ? 2.051 -17 -9.641 1 97.5 279 ILE B N 1
ATOM 4628 C CA . ILE B 1 279 ? 3.5 -17.172 -9.609 1 97.5 279 ILE B CA 1
ATOM 4629 C C . ILE B 1 279 ? 4.07 -16.953 -11.008 1 97.5 279 ILE B C 1
ATOM 4631 O O . ILE B 1 279 ? 5.062 -16.234 -11.172 1 97.5 279 ILE B O 1
ATOM 4635 N N . GLN B 1 280 ? 3.391 -17.531 -12.008 1 96.75 280 GLN B N 1
ATOM 4636 C CA . GLN B 1 280 ? 3.832 -17.359 -13.383 1 96.75 280 GLN B CA 1
ATOM 4637 C C . GLN B 1 280 ? 3.715 -15.906 -13.82 1 96.75 280 GLN B C 1
ATOM 4639 O O . GLN B 1 280 ? 4.57 -15.406 -14.555 1 96.75 280 GLN B O 1
ATOM 4644 N N . GLN B 1 281 ? 2.674 -15.312 -13.375 1 96.81 281 GLN B N 1
ATOM 4645 C CA . GLN B 1 281 ? 2.496 -13.891 -13.633 1 96.81 281 GLN B CA 1
ATOM 4646 C C . GLN B 1 281 ? 3.68 -13.086 -13.109 1 96.81 281 GLN B C 1
ATOM 4648 O O . GLN B 1 281 ? 4.215 -12.227 -13.82 1 96.81 281 GLN B O 1
ATOM 4653 N N . MET B 1 282 ? 4.094 -13.336 -11.891 1 97.94 282 MET B N 1
ATOM 4654 C CA . MET B 1 282 ? 5.203 -12.609 -11.281 1 97.94 282 MET B CA 1
ATOM 4655 C C . MET B 1 282 ? 6.516 -12.93 -11.984 1 97.94 282 MET B C 1
ATOM 4657 O O . MET B 1 282 ? 7.312 -12.023 -12.258 1 97.94 282 MET B O 1
ATOM 4661 N N . LYS B 1 283 ? 6.734 -14.117 -12.305 1 97.06 283 LYS B N 1
ATOM 4662 C CA . LYS B 1 283 ? 7.977 -14.562 -12.93 1 97.06 283 LYS B CA 1
ATOM 4663 C C . LYS B 1 283 ? 8.164 -13.914 -14.297 1 97.06 283 LYS B C 1
ATOM 4665 O O . LYS B 1 283 ? 9.297 -13.727 -14.758 1 97.06 283 LYS B O 1
ATOM 4670 N N . SER B 1 284 ? 7.086 -13.641 -14.891 1 96.69 284 SER B N 1
ATOM 4671 C CA . SER B 1 284 ? 7.164 -13.172 -16.266 1 96.69 284 SER B CA 1
ATOM 4672 C C . SER B 1 284 ? 7.043 -11.656 -16.344 1 96.69 284 SER B C 1
ATOM 4674 O O . SER B 1 284 ? 6.93 -11.094 -17.438 1 96.69 284 SER B O 1
ATOM 4676 N N . GLU B 1 285 ? 6.906 -11 -15.195 1 97 285 GLU B N 1
ATOM 4677 C CA . GLU B 1 285 ? 6.836 -9.539 -15.211 1 97 285 GLU B CA 1
ATOM 4678 C C . GLU B 1 285 ? 7.965 -8.945 -16.047 1 97 285 GLU B C 1
ATOM 4680 O O . GLU B 1 285 ? 9.133 -9.281 -15.852 1 97 285 GLU B O 1
ATOM 4685 N N . PRO B 1 286 ? 7.617 -8.047 -16.938 1 95.44 286 PRO B N 1
ATOM 4686 C CA . PRO B 1 286 ? 8.672 -7.438 -17.75 1 95.44 286 PRO B CA 1
ATOM 4687 C C . PRO B 1 286 ? 9.516 -6.438 -16.969 1 95.44 286 PRO B C 1
ATOM 4689 O O . PRO B 1 286 ? 9.023 -5.805 -16.031 1 95.44 286 PRO B O 1
ATOM 4692 N N . LEU B 1 287 ? 10.688 -6.262 -17.391 1 95.69 287 LEU B N 1
ATOM 4693 C CA . LEU B 1 287 ? 11.578 -5.312 -16.734 1 95.69 287 LEU B CA 1
ATOM 4694 C C . LEU B 1 287 ? 11.352 -3.898 -17.266 1 95.69 287 LEU B C 1
ATOM 4696 O O . LEU B 1 287 ? 11.086 -3.711 -18.453 1 95.69 287 LEU B O 1
ATOM 4700 N N . ILE B 1 288 ? 11.336 -2.988 -16.406 1 95.69 288 ILE B N 1
ATOM 4701 C CA . ILE B 1 288 ? 11.391 -1.581 -16.797 1 95.69 288 ILE B CA 1
ATOM 4702 C C . ILE B 1 288 ? 12.828 -1.186 -17.125 1 95.69 288 ILE B C 1
ATOM 4704 O O . ILE B 1 288 ? 13.719 -1.305 -16.281 1 95.69 288 ILE B O 1
ATOM 4708 N N . GLN B 1 289 ? 13.055 -0.691 -18.281 1 93.56 289 GLN B N 1
ATOM 4709 C CA . GLN B 1 289 ? 14.391 -0.297 -18.719 1 93.56 289 GLN B CA 1
ATOM 4710 C C . GLN B 1 289 ? 14.5 1.219 -18.859 1 93.56 289 GLN B C 1
ATOM 4712 O O . GLN B 1 289 ? 13.719 1.838 -19.578 1 93.56 289 GLN B O 1
ATOM 4717 N N . LEU B 1 290 ? 15.43 1.774 -18.156 1 89.56 290 LEU B N 1
ATOM 4718 C CA . LEU B 1 290 ? 15.703 3.199 -18.312 1 89.56 290 LEU B CA 1
ATOM 4719 C C . LEU B 1 290 ? 16.672 3.447 -19.453 1 89.56 290 LEU B C 1
ATOM 4721 O O . LEU B 1 290 ? 17.625 2.689 -19.641 1 89.56 290 LEU B O 1
ATOM 4725 N N . LYS B 1 291 ? 16.25 4.266 -20.312 1 79.5 291 LYS B N 1
ATOM 4726 C CA . LYS B 1 291 ? 17.125 4.562 -21.453 1 79.5 291 LYS B CA 1
ATOM 4727 C C . LYS B 1 291 ? 18.016 5.773 -21.156 1 79.5 291 LYS B C 1
ATOM 4729 O O . LYS B 1 291 ? 17.562 6.75 -20.547 1 79.5 291 LYS B O 1
ATOM 4734 N N . LYS B 1 292 ? 19.25 5.578 -21.25 1 65.06 292 LYS B N 1
ATOM 4735 C CA . LYS B 1 292 ? 20.156 6.719 -21.234 1 65.06 292 LYS B CA 1
ATOM 4736 C C . LYS B 1 292 ? 20.125 7.473 -22.562 1 65.06 292 LYS B C 1
ATOM 4738 O O . LYS B 1 292 ? 19.984 6.863 -23.625 1 65.06 292 LYS B O 1
ATOM 4743 N N . ARG B 1 293 ? 19.422 8.555 -22.609 1 55.78 293 ARG B N 1
ATOM 4744 C CA . ARG B 1 293 ? 19.578 9.211 -23.906 1 55.78 293 ARG B CA 1
ATOM 4745 C C . ARG B 1 293 ? 21.047 9.203 -24.344 1 55.78 293 ARG B C 1
ATOM 4747 O O . ARG B 1 293 ? 21.938 9.477 -23.531 1 55.78 293 ARG B O 1
ATOM 4754 N N . ALA B 1 294 ? 21.391 8.664 -25.516 1 37.44 294 ALA B N 1
ATOM 4755 C CA . ALA B 1 294 ? 22.688 8.758 -26.172 1 37.44 294 ALA B CA 1
ATOM 4756 C C . ALA B 1 294 ? 23.172 10.211 -26.25 1 37.44 294 ALA B C 1
ATOM 4758 O O . ALA B 1 294 ? 22.359 11.133 -26.359 1 37.44 294 ALA B O 1
#

Radius of gyration: 26.2 Å; Cα contacts (8 Å, |Δi|>4): 993; chains: 2; bounding box: 60×80×67 Å